Protein 1TET (pdb70)

Sequence (437 aa):
DVLMTQTPLSLPVSLGDQASISCKSSQSIVHSSGNTYFEWYLQKPGQSPKLLIYKVSNRFSGVPDRFSGSGSGTDFTLKISRVEAEDLGVYYCFQGSHIPFTFGSGTKLEIKRADAAPTVSIFPPSSEQLTSGGASVVCFLNNFYPKDINVKWKIDGSERQNGVLNSWTDQDSKDSTYSMSSTLTLTKDEYEWHNSYTCEATHKTSTSPIVKSFNRQIQLVQSGPELKTPGETVRISCKASGYTFTTYGMSWVKQTPGKGFKWMGWINTYSGVPTYADDFKGRFAFSLETSASTAYLQINNLKNEDTATYFCARRSWYFDVWGTGTTVTVSSAKTTPPSVYPLAPSMVTLGCLVKGYFPEPVTVTWNSGSLSSGVHTFPAVLQSDLYTLSSSVTVPSSPRPSETVTCNVAHPASSTKVDKKIVPRVPGSQHIDSQKK

Radius of gyration: 24.57 Å; Cα contacts (8 Å, |Δi|>4): 1137; chains: 3; bounding box: 72×56×52 Å

Structure (mmCIF, N/CA/C/O backbone):
data_1TET
#
_entry.id   1TET
#
_cell.length_a   104.150
_cell.length_b   110.610
_cell.length_c   40.680
_cell.angle_alpha   90.00
_cell.angle_beta   90.00
_cell.angle_gamma   90.00
#
_symmetry.space_group_name_H-M   'P 21 21 2'
#
loop_
_entity.id
_entity.type
_entity.pdbx_description
1 polymer 'IGG1 TE33 FAB (LIGHT CHAIN)'
2 polymer 'IGG1 TE33 FAB (HEAVY CHAIN)'
3 polymer 'CHOLERA TOXIN PEPTIDE 3 (CTP3)'
4 non-polymer 'CITRIC ACID'
5 water water
#
loop_
_atom_site.group_PDB
_atom_site.id
_atom_site.type_symbol
_atom_site.label_atom_id
_atom_site.label_alt_id
_atom_site.label_comp_id
_atom_site.label_asym_id
_atom_site.label_entity_id
_atom_site.label_seq_id
_atom_site.pdbx_PDB_ins_code
_atom_site.Cartn_x
_atom_site.Cartn_y
_atom_site.Cartn_z
_atom_site.occupancy
_atom_site.B_iso_or_equiv
_atom_site.auth_seq_id
_atom_site.auth_comp_id
_atom_site.auth_asym_id
_atom_site.auth_atom_id
_atom_site.pdbx_PDB_model_num
ATOM 1 N N . ASP A 1 1 ? 50.380 48.826 67.465 1.00 14.44 1 ASP L N 1
ATOM 2 C CA . ASP A 1 1 ? 49.281 48.439 68.320 1.00 15.66 1 ASP L CA 1
ATOM 3 C C . ASP A 1 1 ? 49.591 47.005 68.656 1.00 15.96 1 ASP L C 1
ATOM 4 O O . ASP A 1 1 ? 50.516 46.411 68.084 1.00 20.13 1 ASP L O 1
ATOM 9 N N . VAL A 1 2 ? 48.846 46.436 69.577 1.00 15.18 2 VAL L N 1
ATOM 10 C CA . VAL A 1 2 ? 49.050 45.060 69.985 1.00 12.92 2 VAL L CA 1
ATOM 11 C C . VAL A 1 2 ? 47.789 44.490 69.366 1.00 11.92 2 VAL L C 1
ATOM 12 O O . VAL A 1 2 ? 46.695 44.982 69.583 1.00 3.87 2 VAL L O 1
ATOM 16 N N . LEU A 1 3 ? 47.973 43.523 68.488 1.00 15.80 3 LEU L N 1
ATOM 17 C CA . LEU A 1 3 ? 46.894 42.843 67.807 1.00 16.98 3 LEU L CA 1
ATOM 18 C C . LEU A 1 3 ? 46.555 41.754 68.808 1.00 15.67 3 LEU L C 1
ATOM 19 O O . LEU A 1 3 ? 47.479 41.263 69.468 1.00 14.50 3 LEU L O 1
ATOM 24 N N . MET A 1 4 ? 45.281 41.417 68.936 1.00 12.47 4 MET L N 1
ATOM 25 C CA . MET A 1 4 ? 44.764 40.444 69.880 1.00 13.30 4 MET L CA 1
ATOM 26 C C . MET A 1 4 ? 43.938 39.540 68.969 1.00 14.19 4 MET L C 1
ATOM 27 O O . MET A 1 4 ? 42.923 39.962 68.387 1.00 14.17 4 MET L O 1
ATOM 32 N N . THR A 1 5 ? 44.349 38.308 68.783 1.00 12.89 5 THR L N 1
ATOM 33 C CA . THR A 1 5 ? 43.620 37.431 67.882 1.00 14.74 5 THR L CA 1
ATOM 34 C C . THR A 1 5 ? 42.955 36.407 68.779 1.00 11.41 5 THR L C 1
ATOM 35 O O . THR A 1 5 ? 43.582 35.790 69.653 1.00 10.59 5 THR L O 1
ATOM 39 N N . GLN A 1 6 ? 41.696 36.161 68.549 1.00 12.90 6 GLN L N 1
ATOM 40 C CA . GLN A 1 6 ? 40.944 35.309 69.455 1.00 15.42 6 GLN L CA 1
ATOM 41 C C . GLN A 1 6 ? 40.444 34.059 68.736 1.00 17.83 6 GLN L C 1
ATOM 42 O O . GLN A 1 6 ? 40.127 34.154 67.551 1.00 20.23 6 GLN L O 1
ATOM 48 N N . THR A 1 7 ? 40.459 32.875 69.332 1.00 18.89 7 THR L N 1
ATOM 49 C CA . THR A 1 7 ? 39.960 31.667 68.715 1.00 19.96 7 THR L CA 1
ATOM 50 C C . THR A 1 7 ? 39.110 30.973 69.791 1.00 20.23 7 THR L C 1
ATOM 51 O O . THR A 1 7 ? 39.379 31.193 70.987 1.00 22.13 7 THR L O 1
ATOM 55 N N . PRO A 1 8 ? 38.049 30.202 69.519 1.00 19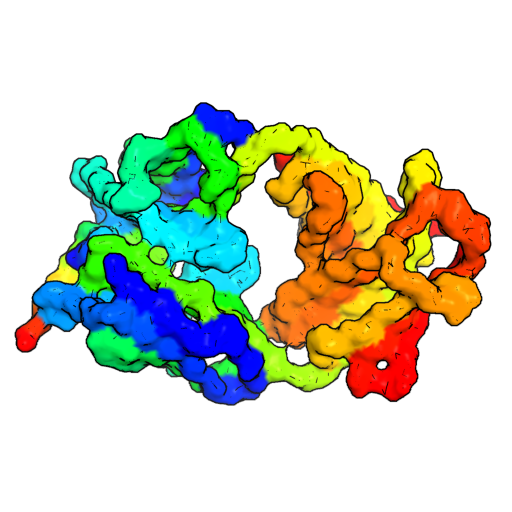.02 8 PRO L N 1
ATOM 56 C CA . PRO A 1 8 ? 37.242 30.192 68.293 1.00 19.55 8 PRO L CA 1
ATOM 57 C C . PRO A 1 8 ? 36.431 31.460 67.997 1.00 19.64 8 PRO L C 1
ATOM 58 O O . PRO A 1 8 ? 36.355 32.384 68.803 1.00 23.00 8 PRO L O 1
ATOM 62 N N . LEU A 1 9 ? 35.770 31.528 66.842 1.00 17.63 9 LEU L N 1
ATOM 63 C CA . LEU A 1 9 ? 34.898 32.638 66.542 1.00 12.41 9 LEU L CA 1
ATOM 64 C C . LEU A 1 9 ? 33.470 32.307 66.983 1.00 13.09 9 LEU L C 1
ATOM 65 O O . LEU A 1 9 ? 32.674 33.187 67.332 1.00 7.84 9 LEU L O 1
ATOM 70 N N . SER A 1 10 ? 33.155 31.002 67.032 1.00 13.59 10 SER L N 1
ATOM 71 C CA . SER A 1 10 ? 31.874 30.455 67.452 1.00 16.43 10 SER L CA 1
ATOM 72 C C . SER A 1 10 ? 32.256 29.252 68.315 1.00 18.68 10 SER L C 1
ATOM 73 O O . SER A 1 10 ? 33.230 28.587 67.936 1.00 21.53 10 SER L O 1
ATOM 76 N N . LEU A 1 11 ? 31.612 28.864 69.423 1.00 19.46 11 LEU L N 1
ATOM 77 C CA . LEU A 1 11 ? 32.031 27.687 70.192 1.00 19.48 11 LEU L CA 1
ATOM 78 C C . LEU A 1 11 ? 30.748 27.013 70.702 1.00 19.21 11 LEU L C 1
ATOM 79 O O . LEU A 1 11 ? 30.281 27.280 71.819 1.00 17.36 11 LEU L O 1
ATOM 84 N N . PRO A 1 12 ? 30.072 26.160 69.911 1.00 20.25 12 PRO L N 1
ATOM 85 C CA . PRO A 1 12 ? 28.944 25.376 70.403 1.00 16.96 12 PRO L CA 1
ATOM 86 C C . PRO A 1 12 ? 29.534 24.414 71.435 1.00 14.91 12 PRO L C 1
ATOM 87 O O . PRO A 1 12 ? 30.610 23.854 71.203 1.00 13.71 12 PRO L O 1
ATOM 91 N N . VAL A 1 13 ? 28.896 24.290 72.591 1.00 15.53 13 VAL L N 1
ATOM 92 C CA . VAL A 1 13 ? 29.332 23.421 73.666 1.00 15.36 13 VAL L CA 1
ATOM 93 C C . VAL A 1 13 ? 28.053 23.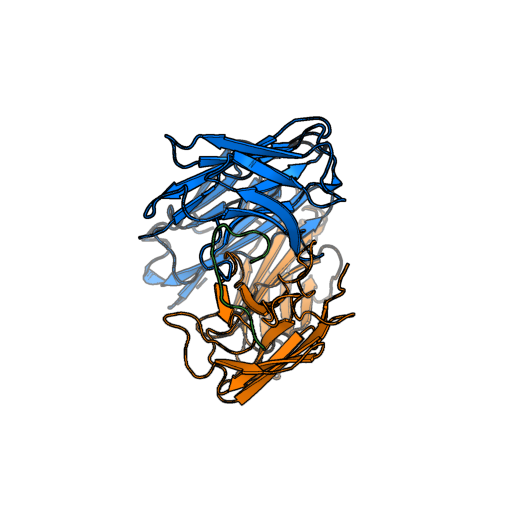012 74.384 1.00 15.33 13 VAL L C 1
ATOM 94 O O . VAL A 1 13 ? 27.060 23.748 74.484 1.00 14.78 13 VAL L O 1
ATOM 98 N N . SER A 1 14 ? 28.087 21.770 74.818 1.00 14.88 14 SER L N 1
ATOM 99 C CA . SER A 1 14 ? 27.046 21.178 75.602 1.00 16.95 14 SER L CA 1
ATOM 100 C C . SER A 1 14 ? 27.017 21.768 76.997 1.00 14.58 14 SER L C 1
ATOM 101 O O . SER A 1 14 ? 28.027 22.189 77.556 1.00 14.27 14 SER L O 1
ATOM 104 N N . LEU A 1 15 ? 25.819 21.785 77.562 1.00 15.64 15 LEU L N 1
ATOM 105 C CA . LEU A 1 15 ? 25.587 22.133 78.950 1.00 15.42 15 LEU L CA 1
ATOM 106 C C . LEU A 1 15 ? 26.375 21.118 79.766 1.00 18.47 15 LEU L C 1
ATOM 107 O O . LEU A 1 15 ? 26.534 19.952 79.348 1.00 23.00 15 LEU L O 1
ATOM 112 N N . GLY A 1 16 ? 26.922 21.502 80.901 1.00 18.49 16 GLY L N 1
ATOM 113 C CA . GLY A 1 16 ? 27.697 20.602 81.740 1.00 18.06 16 GLY L CA 1
ATOM 114 C C . GLY A 1 16 ? 29.134 20.502 81.277 1.00 18.35 16 GLY L C 1
ATOM 115 O O . GLY A 1 16 ? 30.031 20.423 82.113 1.00 22.36 16 GLY L O 1
ATOM 116 N N . ASP A 1 17 ? 29.426 20.545 79.988 1.00 19.09 17 ASP L N 1
ATOM 117 C CA . ASP A 1 17 ? 30.787 20.447 79.457 1.00 18.51 17 ASP L CA 1
ATOM 118 C C . ASP A 1 17 ? 31.739 21.623 79.776 1.00 17.36 17 ASP L C 1
ATOM 119 O O . ASP A 1 17 ? 31.305 22.659 80.307 1.00 10.31 17 ASP L O 1
ATOM 124 N N . GLN A 1 18 ? 33.070 21.447 79.530 1.00 16.23 18 GLN L N 1
ATOM 125 C CA . GLN A 1 18 ? 34.059 22.507 79.705 1.00 15.64 18 GLN L CA 1
ATOM 126 C C . GLN A 1 18 ? 34.255 23.234 78.368 1.00 14.90 18 GLN L C 1
ATOM 127 O O . GLN A 1 18 ? 33.906 22.692 77.319 1.00 11.98 18 GLN L O 1
ATOM 133 N N . ALA A 1 19 ? 34.806 24.447 78.371 1.00 14.39 19 ALA L N 1
ATOM 134 C CA . ALA A 1 19 ? 35.043 25.249 77.183 1.00 15.85 19 ALA L CA 1
ATOM 135 C C . ALA A 1 19 ? 36.282 26.131 77.368 1.00 15.41 19 ALA L C 1
ATOM 136 O O . ALA A 1 19 ? 36.416 26.751 78.430 1.00 17.39 19 ALA L O 1
ATOM 138 N N . SER A 1 20 ? 37.240 26.193 76.442 1.00 12.89 20 SER L N 1
ATOM 139 C CA . SER A 1 20 ? 38.330 27.136 76.568 1.00 12.36 20 SER L CA 1
ATOM 140 C C . SER A 1 20 ? 38.300 28.114 75.385 1.00 12.27 20 SER L C 1
ATOM 141 O O . SER A 1 20 ? 37.800 27.741 74.315 1.00 12.75 20 SER L O 1
ATOM 144 N N . ILE A 1 21 ? 38.762 29.356 75.550 1.00 6.68 21 ILE L N 1
ATOM 145 C CA . ILE A 1 21 ? 38.771 30.348 74.517 1.00 8.67 21 ILE L CA 1
ATOM 146 C C . ILE A 1 21 ? 40.146 30.968 74.688 1.00 11.32 21 ILE L C 1
ATOM 147 O O . ILE A 1 21 ? 40.532 31.324 75.814 1.00 13.91 21 ILE L O 1
ATOM 152 N N . SER A 1 22 ? 40.891 31.132 73.604 1.00 10.38 22 SER L N 1
ATOM 153 C CA . SER A 1 22 ? 42.254 31.565 73.694 1.00 8.41 22 SER L CA 1
ATOM 154 C C . SER A 1 22 ? 42.406 32.884 72.982 1.00 8.36 22 SER L C 1
ATOM 155 O O . SER A 1 22 ? 41.573 33.239 72.143 1.00 8.34 22 SER L O 1
ATOM 158 N N . CYS A 1 23 ? 43.420 33.660 73.326 1.00 6.92 23 CYS L N 1
ATOM 159 C CA . CYS A 1 23 ? 43.655 34.929 72.712 1.00 9.38 23 CYS L CA 1
ATOM 160 C C . CYS A 1 23 ? 45.184 35.032 72.668 1.00 8.26 23 CYS L C 1
ATOM 161 O O . CYS A 1 23 ? 45.902 34.599 73.581 1.00 8.07 23 CYS L O 1
ATOM 164 N N . LYS A 1 24 ? 45.712 35.499 71.539 1.00 10.48 24 LYS L N 1
ATOM 165 C CA . LYS A 1 24 ? 47.147 35.661 71.341 1.00 11.85 24 LYS L CA 1
ATOM 166 C C . LYS A 1 24 ? 47.419 37.133 71.060 1.00 12.87 24 LYS L C 1
ATOM 167 O O . LYS A 1 24 ? 46.711 37.780 70.254 1.00 14.86 24 LYS L O 1
ATOM 173 N N . SER A 1 25 ? 48.405 37.719 71.710 1.00 10.07 25 SER L N 1
ATOM 174 C CA . SER A 1 25 ? 48.672 39.086 71.446 1.00 11.35 25 SER L CA 1
ATOM 175 C C . SER A 1 25 ? 49.826 39.105 70.499 1.00 9.93 25 SER L C 1
ATOM 176 O O . SER A 1 25 ? 50.631 38.162 70.482 1.00 10.19 25 SER L O 1
ATOM 179 N N . SER A 1 26 ? 49.972 40.159 69.693 1.00 10.84 26 SER L N 1
ATOM 180 C CA . SER A 1 26 ? 51.065 40.166 68.752 1.00 9.90 26 SER L CA 1
ATOM 181 C C . SER A 1 26 ? 52.403 40.574 69.359 1.00 10.27 26 SER L C 1
ATOM 182 O O . SER A 1 26 ? 53.425 40.407 68.705 1.00 12.13 26 SER L O 1
ATOM 185 N N . GLN A 1 27 ? 52.460 41.099 70.578 1.00 9.89 27 GLN L N 1
ATOM 186 C CA . GLN A 1 27 ? 53.701 41.407 71.254 1.00 10.15 27 GLN L CA 1
ATOM 187 C C . GLN A 1 27 ? 53.369 41.254 72.732 1.00 9.47 27 GLN L C 1
ATOM 188 O O . GLN A 1 27 ? 52.192 41.156 73.102 1.00 10.15 27 GLN L O 1
ATOM 194 N N . SER A 1 28 ? 54.336 41.212 73.627 1.00 8.77 28 SER L N 1
ATOM 195 C CA . SER A 1 28 ? 54.019 40.933 75.004 1.00 9.93 28 SER L CA 1
ATOM 196 C C . SER A 1 28 ? 53.200 42.039 75.663 1.00 10.01 28 SER L C 1
ATOM 197 O O . SER A 1 28 ? 53.455 43.246 75.521 1.00 8.95 28 SER L O 1
ATOM 200 N N . ILE A 1 29 ? 52.208 41.606 76.442 1.00 10.58 29 ILE L N 1
ATOM 201 C CA . ILE A 1 29 ? 51.445 42.571 77.192 1.00 10.66 29 ILE L CA 1
ATOM 202 C C . ILE A 1 29 ? 51.803 42.579 78.675 1.00 10.67 29 ILE L C 1
ATOM 203 O O . ILE A 1 29 ? 50.990 42.809 79.570 1.00 15.97 29 ILE L O 1
ATOM 208 N N . VAL A 1 30 ? 53.078 42.432 78.975 1.00 9.00 30 VAL L N 1
ATOM 209 C CA . VAL A 1 30 ? 53.536 42.656 80.316 1.00 8.68 30 VAL L CA 1
ATOM 210 C C . VAL A 1 30 ? 53.819 44.152 80.359 1.00 12.56 30 VAL L C 1
ATOM 211 O O . VAL A 1 30 ? 54.489 44.755 79.508 1.00 13.33 30 VAL L O 1
ATOM 215 N N . HIS A 1 31 ? 53.170 44.819 81.311 1.00 12.27 31 HIS L N 1
ATOM 216 C CA . HIS A 1 31 ? 53.364 46.236 81.506 1.00 7.57 31 HIS L CA 1
ATOM 217 C C . HIS A 1 31 ? 54.799 46.402 81.984 1.00 7.38 31 HIS L C 1
ATOM 218 O O . HIS A 1 31 ? 55.366 45.475 82.573 1.00 5.73 31 HIS L O 1
ATOM 225 N N . SER A 1 32 A 55.419 47.574 81.808 1.00 6.78 31 SER L N 1
ATOM 226 C CA . SER A 1 32 A 56.781 47.809 82.266 1.00 5.57 31 SER L CA 1
ATOM 227 C C . SER A 1 32 A 56.917 47.551 83.763 1.00 4.67 31 SER L C 1
ATOM 228 O O . SER A 1 32 A 57.961 47.169 84.279 1.00 7.82 31 SER L O 1
ATOM 231 N N . SER A 1 33 B 55.867 47.742 84.527 1.00 4.73 31 SER L N 1
ATOM 232 C CA . SER A 1 33 B 55.886 47.396 85.947 1.00 7.78 31 SER L CA 1
ATOM 233 C C . SER A 1 33 B 55.972 45.898 86.271 1.00 8.43 31 SER L C 1
ATOM 234 O O . SER A 1 33 B 56.159 45.564 87.449 1.00 7.57 31 SER L O 1
ATOM 237 N N . GLY A 1 34 C 55.782 44.980 85.306 1.00 3.26 31 GLY L N 1
ATOM 238 C CA . GLY A 1 34 C 55.824 43.575 85.620 1.00 2.00 31 GLY L CA 1
ATOM 239 C C . GLY A 1 34 C 54.437 42.977 85.662 1.00 2.00 31 GLY L C 1
ATOM 240 O O . GLY A 1 34 C 54.297 41.765 85.484 1.00 2.00 31 GLY L O 1
ATOM 241 N N . ASN A 1 35 D 53.404 43.786 85.951 1.00 2.00 31 ASN L N 1
ATOM 242 C CA . ASN A 1 35 D 52.005 43.340 85.955 1.00 3.55 31 ASN L CA 1
ATOM 243 C C . ASN A 1 35 D 51.466 43.133 84.550 1.00 6.08 31 ASN L C 1
ATOM 244 O O . ASN A 1 35 D 52.047 43.693 83.617 1.00 10.02 31 ASN L O 1
ATOM 249 N N . THR A 1 36 E 50.400 42.361 84.324 1.00 7.96 31 THR L N 1
ATOM 250 C CA . THR A 1 36 E 49.847 42.138 83.000 1.00 6.83 31 THR L CA 1
ATOM 251 C C . THR A 1 36 E 48.410 42.503 83.163 1.00 6.01 31 THR L C 1
ATOM 252 O O . THR A 1 36 E 47.674 41.743 83.789 1.00 9.80 31 THR L O 1
ATOM 256 N N . TYR A 1 37 ? 47.998 43.680 82.685 1.00 5.74 32 TYR L N 1
ATOM 257 C CA . TYR A 1 37 ? 46.600 44.100 82.773 1.00 5.16 32 TYR L CA 1
ATOM 258 C C . TYR A 1 37 ? 45.818 43.405 81.655 1.00 4.18 32 TYR L C 1
ATOM 259 O O . TYR A 1 37 ? 45.593 43.968 80.599 1.00 5.32 32 TYR L O 1
ATOM 268 N N . PHE A 1 38 ? 45.498 42.126 81.813 1.00 3.70 33 PHE L N 1
ATOM 269 C CA . PHE A 1 38 ? 44.790 41.344 80.810 1.00 3.16 33 PHE L CA 1
ATOM 270 C C . PHE A 1 38 ? 43.456 40.930 81.375 1.00 2.00 33 PHE L C 1
ATOM 271 O O . PHE A 1 38 ? 43.470 40.359 82.471 1.00 2.00 33 PHE L O 1
ATOM 279 N N . GLU A 1 39 ? 42.358 41.142 80.623 1.00 3.68 34 GLU L N 1
ATOM 280 C CA . GLU A 1 39 ? 40.962 40.882 81.065 1.00 4.97 34 GLU L CA 1
ATOM 281 C C . GLU A 1 39 ? 39.980 40.170 80.114 1.00 6.24 34 GLU L C 1
ATOM 282 O O . GLU A 1 39 ? 40.042 40.271 78.879 1.00 7.62 34 GLU L O 1
ATOM 288 N N . TRP A 1 40 ? 39.010 39.453 80.671 1.00 5.52 35 TRP L N 1
ATOM 289 C CA . TRP A 1 40 ? 37.968 38.807 79.874 1.00 5.91 35 TRP L CA 1
ATOM 290 C C . TRP A 1 40 ? 36.596 39.438 80.210 1.00 6.69 35 TRP L C 1
ATOM 291 O O . TRP A 1 40 ? 36.268 39.649 81.400 1.00 4.37 35 TRP L O 1
ATOM 302 N N . TYR A 1 41 ? 35.848 39.872 79.178 1.00 8.33 36 TYR L N 1
ATOM 303 C CA . TYR A 1 41 ? 34.501 40.434 79.315 1.00 8.13 36 TYR L CA 1
ATOM 304 C C . TYR A 1 41 ? 33.538 39.499 78.575 1.00 9.24 36 TYR L C 1
ATOM 305 O O . TYR A 1 41 ? 33.910 38.836 77.583 1.00 10.83 36 TYR L O 1
ATOM 314 N N . LEU A 1 42 ? 32.332 39.376 79.110 1.00 5.46 37 LEU L N 1
ATOM 315 C CA . LEU A 1 42 ? 31.241 38.713 78.436 1.00 6.86 37 LEU L CA 1
ATOM 316 C C . LEU A 1 42 ? 30.207 39.798 78.088 1.00 10.39 37 LEU L C 1
ATOM 317 O O . LEU A 1 42 ? 29.953 40.737 78.869 1.00 9.90 37 LEU L O 1
ATOM 322 N N . GLN A 1 43 ? 29.609 39.793 76.904 1.00 12.20 38 GLN L N 1
ATOM 323 C CA . GLN A 1 43 ? 28.507 40.696 76.604 1.00 10.48 38 GLN L CA 1
ATOM 324 C C . GLN A 1 43 ? 27.405 39.792 76.065 1.00 10.26 38 GLN L C 1
ATOM 325 O O . GLN A 1 43 ? 27.631 38.907 75.234 1.00 6.54 38 GLN L O 1
ATOM 331 N N . LYS A 1 44 ? 26.250 39.928 76.690 1.00 13.60 39 LYS L N 1
ATOM 332 C CA . LYS A 1 44 ? 25.024 39.236 76.287 1.00 17.36 39 LYS L CA 1
ATOM 333 C C . LYS A 1 44 ? 24.340 40.062 75.212 1.00 19.74 39 LYS L C 1
ATOM 334 O O . LYS A 1 44 ? 24.505 41.295 75.232 1.00 21.32 39 LYS L O 1
ATOM 340 N N . PRO A 1 45 ? 23.542 39.528 74.282 1.00 21.42 40 PRO L N 1
ATOM 341 C CA . PRO A 1 45 ? 22.704 40.357 73.413 1.00 25.03 40 PRO L CA 1
ATOM 342 C C . PRO A 1 45 ? 21.857 41.400 74.206 1.00 25.15 40 PRO L C 1
ATOM 343 O O . PRO A 1 45 ? 21.193 41.110 75.220 1.00 23.53 40 PRO L O 1
ATOM 347 N N . GLY A 1 46 ? 21.954 42.653 73.779 1.00 25.92 41 GLY L N 1
ATOM 348 C CA . GLY A 1 46 ? 21.214 43.735 74.411 1.00 28.83 41 GLY L CA 1
ATOM 349 C C . GLY A 1 46 ? 21.768 44.090 75.793 1.00 30.10 41 GLY L C 1
ATOM 350 O O . GLY A 1 46 ? 20.984 44.473 76.672 1.00 30.46 41 GLY L O 1
ATOM 351 N N . GLN A 1 47 ? 23.091 43.986 76.033 1.00 27.24 42 GLN L N 1
ATOM 352 C CA . GLN A 1 47 ? 23.633 44.284 77.349 1.00 23.74 42 GLN L CA 1
ATOM 353 C C . GLN A 1 47 ? 25.013 44.883 77.280 1.00 21.42 42 GLN L C 1
ATOM 354 O O . GLN A 1 47 ? 25.734 44.599 76.321 1.00 22.58 42 GLN L O 1
ATOM 360 N N . SER A 1 48 ? 25.429 45.705 78.252 1.00 18.12 43 SER L N 1
ATOM 361 C CA . SER A 1 48 ? 26.812 46.149 78.370 1.00 14.58 43 SER L CA 1
ATOM 362 C C . SER A 1 48 ? 27.758 45.005 78.771 1.00 10.68 43 SER L C 1
ATOM 363 O O . SER A 1 48 ? 27.316 44.001 79.350 1.00 6.43 43 SER L O 1
ATOM 366 N N . PRO A 1 49 ? 29.053 45.079 78.408 1.00 9.44 44 PRO L N 1
ATOM 367 C CA . PRO A 1 49 ? 30.080 44.102 78.828 1.00 8.89 44 PRO L CA 1
ATOM 368 C C . PRO A 1 49 ? 30.174 43.799 80.329 1.00 9.25 44 PRO L C 1
ATOM 369 O O . PRO A 1 49 ? 29.942 44.684 81.145 1.00 6.35 44 PRO L O 1
ATOM 373 N N . LYS A 1 50 ? 30.475 42.543 80.695 1.00 10.54 45 LYS L N 1
ATOM 374 C CA . LYS A 1 50 ? 30.519 42.049 82.074 1.00 11.66 45 LYS L CA 1
ATOM 375 C C . LYS A 1 50 ? 31.946 41.679 82.405 1.00 10.71 45 LYS L C 1
ATOM 376 O O . LYS A 1 50 ? 32.590 40.915 81.663 1.00 13.96 45 LYS L O 1
ATOM 382 N N . LEU A 1 51 ? 32.496 42.171 83.494 1.00 8.06 46 LEU L N 1
ATOM 383 C CA . LEU A 1 51 ? 33.871 41.847 83.820 1.00 7.36 46 LEU L CA 1
ATOM 384 C C . LEU A 1 51 ? 34.011 40.437 84.358 1.00 7.45 46 LEU L C 1
ATOM 385 O O . LEU A 1 51 ? 33.509 40.180 85.457 1.00 8.83 46 LEU L O 1
ATOM 390 N N . LEU A 1 52 ? 34.715 39.543 83.676 1.00 7.33 47 LEU L N 1
ATOM 391 C CA . LEU A 1 52 ? 34.880 38.214 84.249 1.00 10.64 47 LEU L CA 1
ATOM 392 C C . LEU A 1 52 ? 36.170 38.066 85.040 1.00 8.63 47 LEU L C 1
ATOM 393 O O . LEU A 1 52 ? 36.122 37.747 86.228 1.00 6.05 47 LEU L O 1
ATOM 398 N N . ILE A 1 53 ? 37.305 38.272 84.354 1.00 10.01 48 ILE L N 1
ATOM 399 C CA . ILE A 1 53 ? 38.664 38.051 84.870 1.00 7.93 48 ILE L CA 1
ATOM 400 C C . ILE A 1 53 ? 39.500 39.321 84.592 1.00 5.42 48 ILE L C 1
ATOM 401 O O . ILE A 1 53 ? 39.353 39.925 83.532 1.00 3.22 48 ILE L O 1
ATOM 406 N N . TYR A 1 54 ? 40.370 39.723 85.509 1.00 4.71 49 TYR L N 1
ATOM 407 C CA . TYR A 1 54 ? 41.385 40.739 85.291 1.00 6.58 49 TYR L CA 1
ATOM 408 C C . TYR A 1 54 ? 42.736 40.141 85.648 1.00 10.28 49 TYR L C 1
ATOM 409 O O . TYR A 1 54 ? 42.800 39.135 86.394 1.00 11.80 49 TYR L O 1
ATOM 418 N N . LYS A 1 55 ? 43.808 40.833 85.222 1.00 10.25 50 LYS L N 1
ATOM 419 C CA . LYS A 1 55 ? 45.174 40.481 85.538 1.00 10.96 50 LYS L CA 1
ATOM 420 C C . LYS A 1 55 ? 45.471 39.007 85.371 1.00 10.24 50 LYS L C 1
ATOM 421 O O . LYS A 1 55 ? 45.998 38.318 86.242 1.00 10.21 50 LYS L O 1
ATOM 427 N N . VAL A 1 56 ? 44.990 38.541 84.215 1.00 12.21 51 VAL L N 1
ATOM 428 C CA . VAL A 1 56 ? 45.137 37.196 83.655 1.00 8.12 51 VAL L CA 1
ATOM 429 C C . VAL A 1 56 ? 44.322 36.144 84.379 1.00 11.74 51 VAL L C 1
ATOM 430 O O . VAL A 1 56 ? 43.566 35.418 83.708 1.00 10.96 51 VAL L O 1
ATOM 434 N N . SER A 1 57 ? 44.422 36.014 85.712 1.00 13.62 52 SER L N 1
ATOM 435 C CA . SER A 1 57 ? 43.700 34.947 86.342 1.00 14.29 52 SER L CA 1
ATOM 436 C C . SER A 1 57 ? 42.851 35.320 87.531 1.00 15.68 52 SER L C 1
ATOM 437 O O . SER A 1 57 ? 42.418 34.412 88.246 1.00 18.40 52 SER L O 1
ATOM 440 N N . ASN A 1 58 ? 42.487 36.581 87.780 1.00 15.00 53 ASN L N 1
ATOM 441 C CA . ASN A 1 58 ? 41.728 36.849 88.993 1.00 14.89 53 ASN L CA 1
ATOM 442 C C . ASN A 1 58 ? 40.265 37.016 88.745 1.00 14.88 53 ASN L C 1
ATOM 443 O O . ASN A 1 58 ? 39.905 37.969 88.042 1.00 20.89 53 ASN L O 1
ATOM 448 N N . ARG A 1 59 ? 39.416 36.163 89.316 1.00 11.44 54 ARG L N 1
ATOM 449 C CA . ARG A 1 59 ? 37.969 36.299 89.161 1.00 9.78 54 ARG L CA 1
ATOM 450 C C . ARG A 1 59 ? 37.524 37.578 89.850 1.00 6.12 54 ARG L C 1
ATOM 451 O O . ARG A 1 59 ? 38.016 37.919 90.919 1.00 4.13 54 ARG L O 1
ATOM 459 N N . PHE A 1 60 ? 36.680 38.344 89.196 1.00 6.89 55 PHE L N 1
ATOM 460 C CA . PHE A 1 60 ? 36.090 39.524 89.792 1.00 10.04 55 PHE L CA 1
ATOM 461 C C . PHE A 1 60 ? 35.070 39.108 90.866 1.00 12.14 55 PHE L C 1
ATOM 462 O O . PHE A 1 60 ? 34.898 37.911 91.120 1.00 14.43 55 PHE L O 1
ATOM 470 N N . SER A 1 61 ? 34.393 40.042 91.535 1.00 14.08 56 SER L N 1
ATOM 471 C CA . SER A 1 61 ? 33.467 39.788 92.622 1.00 16.90 56 SER L CA 1
ATOM 472 C C . SER A 1 61 ? 32.183 39.160 92.109 1.00 21.47 56 SER L C 1
ATOM 473 O O . SER A 1 61 ? 31.617 39.622 91.113 1.00 22.82 56 SER L O 1
ATOM 476 N N . GLY A 1 62 ? 31.720 38.110 92.788 1.00 21.13 57 GLY L N 1
ATOM 477 C CA . GLY A 1 62 ? 30.483 37.475 92.417 1.00 21.08 57 GLY L CA 1
ATOM 478 C C . GLY A 1 62 ? 30.591 36.835 91.049 1.00 23.33 57 GLY L C 1
ATOM 479 O O . GLY A 1 62 ? 29.655 36.911 90.244 1.00 27.05 57 GLY L O 1
ATOM 480 N N . VAL A 1 63 ? 31.747 36.274 90.704 1.00 22.17 58 VAL L N 1
ATOM 481 C CA . VAL A 1 63 ? 31.850 35.579 89.436 1.00 22.23 58 VAL L CA 1
ATOM 482 C C . VAL A 1 63 ? 31.971 34.126 89.867 1.00 22.78 58 VAL L C 1
ATOM 483 O O . VAL A 1 63 ? 32.561 33.838 90.915 1.00 22.60 58 VAL L O 1
ATOM 487 N N . PRO A 1 64 ? 31.333 33.173 89.187 1.00 21.31 59 PRO L N 1
ATOM 488 C CA . PRO A 1 64 ? 31.315 31.784 89.566 1.00 21.10 59 PRO L CA 1
ATOM 489 C C . PRO A 1 64 ? 32.667 31.142 89.373 1.00 19.90 59 PRO L C 1
ATOM 490 O O . PRO A 1 64 ? 33.206 31.236 88.276 1.00 21.30 59 PRO L O 1
ATOM 494 N N . ASP A 1 65 ? 33.157 30.378 90.344 1.00 19.65 60 ASP L N 1
ATOM 495 C CA . ASP A 1 65 ? 34.403 29.601 90.244 1.00 17.72 60 ASP L CA 1
ATOM 496 C C . ASP A 1 65 ? 34.557 28.665 89.043 1.00 16.93 60 ASP L C 1
ATOM 497 O O . ASP A 1 65 ? 35.601 28.044 88.831 1.00 18.36 60 ASP L O 1
ATOM 502 N N . ARG A 1 66 ? 33.508 28.457 88.246 1.00 17.71 61 ARG L N 1
ATOM 503 C CA . ARG A 1 66 ? 33.591 27.635 87.024 1.00 18.66 61 ARG L CA 1
ATOM 504 C C . ARG A 1 66 ? 34.441 28.326 85.945 1.00 19.24 61 ARG L C 1
ATOM 505 O O . ARG A 1 66 ? 35.008 27.654 85.057 1.00 20.48 61 ARG L O 1
ATOM 513 N N . PHE A 1 67 ? 34.498 29.673 86.059 1.00 15.97 62 PHE L N 1
ATOM 514 C CA . PHE A 1 67 ? 35.262 30.545 85.189 1.00 13.81 62 PHE L CA 1
ATOM 515 C C . PHE A 1 67 ? 36.672 30.624 85.708 1.00 12.17 62 PHE L C 1
ATOM 516 O O . PHE A 1 67 ? 36.815 30.891 86.900 1.00 12.10 62 PHE L O 1
ATOM 524 N N . SER A 1 68 ? 37.703 30.379 84.907 1.00 10.45 63 SER L N 1
ATOM 525 C CA . SER A 1 68 ? 39.059 30.602 85.366 1.00 10.73 63 SER L CA 1
ATOM 526 C C . SER A 1 68 ? 39.970 31.045 84.214 1.00 13.19 63 SER L C 1
ATOM 527 O O . SER A 1 68 ? 39.699 30.673 83.050 1.00 15.90 63 SER L O 1
ATOM 530 N N . GLY A 1 69 ? 41.043 31.814 84.454 1.00 12.79 64 GLY L N 1
ATOM 531 C CA . GLY A 1 69 ? 41.858 32.261 83.338 1.00 16.23 64 GLY L CA 1
ATOM 532 C C . GLY A 1 69 ? 43.314 31.877 83.506 1.00 18.13 64 GLY L C 1
ATOM 533 O O . GLY A 1 69 ? 43.728 31.692 84.661 1.00 19.43 64 GLY L O 1
ATOM 534 N N . SER A 1 70 ? 44.095 31.782 82.409 1.00 18.33 65 SER L N 1
ATOM 535 C CA . SER A 1 70 ? 45.531 31.395 82.417 1.00 19.22 65 SER L CA 1
ATOM 536 C C . SER A 1 70 ? 46.341 31.987 81.231 1.00 17.74 65 SER L C 1
ATOM 537 O O . SER A 1 70 ? 45.808 32.568 80.280 1.00 14.85 65 SER L O 1
ATOM 540 N N . GLY A 1 71 ? 47.663 31.888 81.283 1.00 18.93 66 GLY L N 1
ATOM 541 C CA . GLY A 1 71 ? 48.491 32.320 80.179 1.00 16.99 66 GLY L CA 1
ATOM 542 C C . GLY A 1 71 ? 49.568 33.300 80.619 1.00 14.93 66 GLY L C 1
ATOM 543 O O . GLY A 1 71 ? 49.512 33.875 81.720 1.00 12.81 66 GLY L O 1
ATOM 544 N N . SER A 1 72 ? 50.527 33.486 79.714 1.00 10.94 67 SER L N 1
ATOM 545 C CA . SER A 1 72 ? 51.691 34.278 80.009 1.00 10.93 67 SER L CA 1
ATOM 546 C C . SER A 1 72 ? 52.055 35.082 78.757 1.00 11.03 67 SER L C 1
ATOM 547 O O . SER A 1 72 ? 51.732 34.671 77.634 1.00 11.25 67 SER L O 1
ATOM 550 N N . GLY A 1 73 ? 52.624 36.270 78.974 1.00 7.07 68 GLY L N 1
ATOM 551 C CA . GLY A 1 73 ? 53.198 37.106 77.934 1.00 8.34 68 GLY L CA 1
ATOM 552 C C . GLY A 1 73 ? 52.337 37.370 76.711 1.00 7.99 68 GLY L C 1
ATOM 553 O O . GLY A 1 73 ? 51.917 38.504 76.548 1.00 12.64 68 GLY L O 1
ATOM 554 N N . THR A 1 74 ? 52.114 36.420 75.808 1.00 7.83 69 THR L N 1
ATOM 555 C CA . THR A 1 74 ? 51.388 36.625 74.569 1.00 4.40 69 THR L CA 1
ATOM 556 C C . THR A 1 74 ? 50.260 35.650 74.400 1.00 3.93 69 THR L C 1
ATOM 557 O O . THR A 1 74 ? 49.421 35.869 73.546 1.00 6.51 69 THR L O 1
ATOM 561 N N . ASP A 1 75 ? 50.157 34.569 75.175 1.00 7.62 70 ASP L N 1
ATOM 562 C CA . ASP A 1 75 ? 49.127 33.562 75.043 1.00 9.86 70 ASP L CA 1
ATOM 563 C C . ASP A 1 75 ? 48.360 33.399 76.313 1.00 12.59 70 ASP L C 1
ATOM 564 O O . ASP A 1 75 ? 49.007 33.144 77.341 1.00 15.25 70 ASP L O 1
ATOM 569 N N . PHE A 1 76 ? 47.018 33.493 76.196 1.00 10.95 71 PHE L N 1
ATOM 570 C CA . PHE A 1 76 ? 46.080 33.432 77.308 1.00 9.28 71 PHE L CA 1
ATOM 571 C C . PHE A 1 76 ? 44.888 32.600 76.910 1.00 9.39 71 PHE L C 1
ATOM 572 O O . PHE A 1 76 ? 44.580 32.538 75.712 1.00 9.52 71 PHE L O 1
ATOM 580 N N . THR A 1 77 ? 44.158 32.082 77.901 1.00 10.07 72 THR L N 1
ATOM 581 C CA . THR A 1 77 ? 43.014 31.181 77.735 1.00 8.87 72 THR L CA 1
ATOM 582 C C . THR A 1 77 ? 42.044 31.453 78.872 1.00 8.08 72 THR L C 1
ATOM 583 O O . THR A 1 77 ? 42.482 31.727 79.986 1.00 8.57 72 THR L O 1
ATOM 587 N N . LEU A 1 78 ? 40.740 31.452 78.612 1.00 8.32 73 LEU L N 1
ATOM 588 C CA . LEU A 1 78 ? 39.670 31.520 79.621 1.00 10.62 73 LEU L CA 1
ATOM 589 C C . LEU A 1 78 ? 39.064 30.122 79.516 1.00 11.16 73 LEU L C 1
ATOM 590 O O . LEU A 1 78 ? 38.941 29.603 78.404 1.00 10.64 73 LEU L O 1
ATOM 595 N N . LYS A 1 79 ? 38.754 29.480 80.638 1.00 12.19 74 LYS L N 1
ATOM 596 C CA . LYS A 1 79 ? 38.090 28.191 80.671 1.00 12.15 74 LYS L CA 1
ATOM 597 C C . LYS A 1 79 ? 36.786 28.370 81.435 1.00 11.12 74 LYS L C 1
ATOM 598 O O . LYS A 1 79 ? 36.734 29.021 82.493 1.00 8.54 74 LYS L O 1
ATOM 604 N N . ILE A 1 80 ? 35.705 27.880 80.847 1.00 12.81 75 ILE L N 1
ATOM 605 C CA . ILE A 1 80 ? 34.464 27.754 81.584 1.00 17.02 75 ILE L CA 1
ATOM 606 C C . ILE A 1 80 ? 34.338 26.238 81.771 1.00 20.30 75 ILE L C 1
ATOM 607 O O . ILE A 1 80 ? 34.275 25.488 80.781 1.00 20.55 75 ILE L O 1
ATOM 612 N N . SER A 1 81 ? 34.480 25.704 82.981 1.00 19.81 76 SER L N 1
ATOM 613 C CA . SER A 1 81 ? 34.231 24.283 83.227 1.00 22.38 76 SER L CA 1
ATOM 614 C C . SER A 1 81 ? 32.721 24.207 83.428 1.00 24.38 76 SER L C 1
ATOM 615 O O . SER A 1 81 ? 32.241 25.185 84.017 1.00 27.61 76 SER L O 1
ATOM 618 N N . ARG A 1 82 ? 31.948 23.176 83.058 1.00 23.76 77 ARG L N 1
ATOM 619 C CA . ARG A 1 82 ? 30.499 23.182 83.258 1.00 23.27 77 ARG L CA 1
ATOM 620 C C . ARG A 1 82 ? 29.808 24.445 82.747 1.00 21.21 77 ARG L C 1
ATOM 621 O O . ARG A 1 82 ? 29.661 25.474 83.416 1.00 22.00 77 ARG L O 1
ATOM 629 N N . VAL A 1 83 ? 29.440 24.372 81.477 1.00 19.06 78 VAL L N 1
ATOM 630 C CA . VAL A 1 83 ? 28.725 25.440 80.825 1.00 14.52 78 VAL L CA 1
ATOM 631 C C . VAL A 1 83 ? 27.282 25.338 81.247 1.00 15.07 78 VAL L C 1
ATOM 632 O O . VAL A 1 83 ? 26.703 24.267 81.225 1.00 15.75 78 VAL L O 1
ATOM 636 N N . GLU A 1 84 ? 26.720 26.445 81.679 1.00 15.61 79 GLU L N 1
ATOM 637 C CA . GLU A 1 84 ? 25.333 26.595 82.052 1.00 17.11 79 GLU L CA 1
ATOM 638 C C . GLU A 1 84 ? 24.624 27.361 80.919 1.00 18.77 79 GLU L C 1
ATOM 639 O O . GLU A 1 84 ? 25.281 28.033 80.106 1.00 17.85 79 GLU L O 1
ATOM 645 N N . ALA A 1 85 ? 23.284 27.337 80.801 1.00 17.15 80 ALA L N 1
ATOM 646 C CA . ALA A 1 85 ? 22.601 28.048 79.712 1.00 18.39 80 ALA L CA 1
ATOM 647 C C . ALA A 1 85 ? 22.827 29.556 79.755 1.00 18.46 80 ALA L C 1
ATOM 648 O O . ALA A 1 85 ? 23.001 30.238 78.761 1.00 19.26 80 ALA L O 1
ATOM 650 N N . GLU A 1 86 ? 22.945 30.078 80.956 1.00 18.00 81 GLU L N 1
ATOM 651 C CA . GLU A 1 86 ? 23.209 31.471 81.198 1.00 16.82 81 GLU L CA 1
ATOM 652 C C . GLU A 1 86 ? 24.545 31.946 80.696 1.00 16.38 81 GLU L C 1
ATOM 653 O O . GLU A 1 86 ? 24.764 33.137 80.644 1.00 19.40 81 GLU L O 1
ATOM 659 N N . ASP A 1 87 ? 25.503 31.145 80.273 1.00 16.65 82 ASP L N 1
ATOM 660 C CA . ASP A 1 87 ? 26.763 31.701 79.850 1.00 14.26 82 ASP L CA 1
ATOM 661 C C . ASP A 1 87 ? 26.699 32.119 78.402 1.00 13.95 82 ASP L C 1
ATOM 662 O O . ASP A 1 87 ? 27.717 32.480 77.796 1.00 16.58 82 ASP L O 1
ATOM 667 N N . LEU A 1 88 ? 25.505 32.079 77.823 1.00 13.02 83 LEU L N 1
ATOM 668 C CA . LEU A 1 88 ? 25.278 32.568 76.480 1.00 14.22 83 LEU L CA 1
ATOM 669 C C . LEU A 1 88 ? 25.736 34.046 76.396 1.00 12.75 83 LEU L C 1
ATOM 670 O O . LEU A 1 88 ? 25.504 34.866 77.302 1.00 9.73 83 LEU L O 1
ATOM 675 N N . GLY A 1 89 ? 26.406 34.364 75.306 1.00 9.04 84 GLY L N 1
ATOM 676 C CA . GLY A 1 89 ? 26.934 35.693 75.090 1.00 10.25 84 GLY L CA 1
ATOM 677 C C . GLY A 1 89 ? 28.163 35.572 74.207 1.00 10.13 84 GLY L C 1
ATOM 678 O O . GLY A 1 89 ? 28.393 34.509 73.620 1.00 10.58 84 GLY L O 1
ATOM 679 N N . VAL A 1 90 ? 28.951 36.646 74.101 1.00 8.77 85 VAL L N 1
ATOM 680 C CA . VAL A 1 90 ? 30.155 36.717 73.289 1.00 4.78 85 VAL L CA 1
ATOM 681 C C . VAL A 1 90 ? 31.225 37.127 74.307 1.00 7.00 85 VAL L C 1
ATOM 682 O O . VAL A 1 90 ? 30.977 38.033 75.115 1.00 8.32 85 VAL L O 1
ATOM 686 N N . TYR A 1 91 ? 32.401 36.464 74.301 1.00 7.05 86 TYR L N 1
ATOM 687 C CA . TYR A 1 91 ? 33.530 36.673 75.207 1.00 5.90 86 TYR L CA 1
ATOM 688 C C . TYR A 1 91 ? 34.586 37.436 74.466 1.00 7.13 86 TYR L C 1
ATOM 689 O O . TYR A 1 91 ? 34.795 37.071 73.303 1.00 8.29 86 TYR L O 1
ATOM 698 N N . TYR A 1 92 ? 35.251 38.414 75.091 1.00 3.20 87 TYR L N 1
ATOM 699 C CA . TYR A 1 92 ? 36.182 39.287 74.422 1.00 2.00 87 TYR L CA 1
ATOM 700 C C . TYR A 1 92 ? 37.329 39.452 75.375 1.00 3.63 87 TYR L C 1
ATOM 701 O O . TYR A 1 92 ? 37.099 39.636 76.578 1.00 6.17 87 TYR L O 1
ATOM 710 N N . CYS A 1 93 ? 38.560 39.407 74.887 1.00 3.48 88 CYS L N 1
ATOM 711 C CA . CYS A 1 93 ? 39.699 39.662 75.720 1.00 4.71 88 CYS L CA 1
ATOM 712 C C . CYS A 1 93 ? 40.099 41.059 75.422 1.00 7.68 88 CYS L C 1
ATOM 713 O O . CYS A 1 93 ? 39.806 41.605 74.349 1.00 9.17 88 CYS L O 1
ATOM 716 N N . PHE A 1 94 ? 40.807 41.628 76.395 1.00 12.44 89 PHE L N 1
ATOM 717 C CA . PHE A 1 94 ? 41.236 43.021 76.392 1.00 8.02 89 PHE L CA 1
ATOM 718 C C . PHE A 1 94 ? 42.622 43.020 77.008 1.00 6.41 89 PHE L C 1
ATOM 719 O O . PHE A 1 94 ? 42.831 42.275 77.959 1.00 2.87 89 PHE L O 1
ATOM 727 N N . GLN A 1 95 ? 43.538 43.838 76.507 1.00 5.54 90 GLN L N 1
ATOM 728 C CA . GLN A 1 95 ? 44.834 44.038 77.115 1.00 7.13 90 GLN L CA 1
ATOM 729 C C . GLN A 1 95 ? 44.838 45.538 77.502 1.00 7.86 90 GLN L C 1
ATOM 730 O O . GLN A 1 95 ? 44.412 46.390 76.725 1.00 5.77 90 GLN L O 1
ATOM 736 N N . GLY A 1 96 ? 45.286 45.953 78.674 1.00 5.99 91 GLY L N 1
ATOM 737 C CA . GLY A 1 96 ? 45.274 47.346 79.037 1.00 8.39 91 GLY L CA 1
ATOM 738 C C . GLY A 1 96 ? 46.645 47.730 79.524 1.00 9.66 91 GLY L C 1
ATOM 739 O O . GLY A 1 96 ? 46.801 48.597 80.380 1.00 11.26 91 GLY L O 1
ATOM 740 N N . SER A 1 97 ? 47.661 47.098 78.955 1.00 11.29 92 SER L N 1
ATOM 741 C CA . SER A 1 97 ? 49.026 47.340 79.351 1.00 9.73 92 SER L CA 1
ATOM 742 C C . SER A 1 97 ? 49.669 48.324 78.399 1.00 8.40 92 SER L C 1
ATOM 743 O O . SER A 1 97 ? 50.517 49.085 78.880 1.00 6.91 92 SER L O 1
ATOM 746 N N . HIS A 1 98 ? 49.370 48.316 77.080 1.00 6.60 93 HIS L N 1
ATOM 747 C CA . HIS A 1 98 ? 50.074 49.230 76.152 1.00 5.92 93 HIS L CA 1
ATOM 748 C C . HIS A 1 98 ? 49.131 50.105 75.343 1.00 3.73 93 HIS L C 1
ATOM 749 O O . HIS A 1 98 ? 48.193 49.613 74.706 1.00 4.29 93 HIS L O 1
ATOM 756 N N . ILE A 1 99 ? 49.341 51.413 75.403 1.00 2.15 94 ILE L N 1
ATOM 757 C CA . ILE A 1 99 ? 48.439 52.356 74.779 1.00 5.82 94 ILE L CA 1
ATOM 758 C C . ILE A 1 99 ? 48.734 52.480 73.291 1.00 6.39 94 ILE L C 1
ATOM 759 O O . ILE A 1 99 ? 49.875 52.799 72.924 1.00 6.99 94 ILE L O 1
ATOM 764 N N . PRO A 1 100 ? 47.713 52.253 72.426 1.00 7.02 95 PRO L N 1
ATOM 765 C CA . PRO A 1 100 ? 46.297 51.988 72.784 1.00 8.54 95 PRO L CA 1
ATOM 766 C C . PRO A 1 100 ? 45.764 50.626 73.209 1.00 6.58 95 PRO L C 1
ATOM 767 O O . PRO A 1 100 ? 46.085 49.632 72.568 1.00 9.69 95 PRO L O 1
ATOM 771 N N . PHE A 1 101 ? 44.858 50.605 74.198 1.00 6.46 96 PHE L N 1
ATOM 772 C CA . PHE A 1 101 ? 44.214 49.385 74.685 1.00 6.40 96 PHE L CA 1
ATOM 773 C C . PHE A 1 101 ? 43.413 48.717 73.578 1.00 8.03 96 PHE L C 1
ATOM 774 O O . PHE A 1 101 ? 42.591 49.418 72.975 1.00 7.43 96 PHE L O 1
ATOM 782 N N . THR A 1 102 ? 43.595 47.409 73.313 1.00 7.68 97 THR L N 1
ATOM 783 C CA . THR A 1 102 ? 42.923 46.674 72.247 1.00 7.36 97 THR L CA 1
ATOM 784 C C . THR A 1 102 ? 42.177 45.434 72.779 1.00 7.54 97 THR L C 1
ATOM 785 O O . THR A 1 102 ? 42.525 44.904 73.843 1.00 3.42 97 THR L O 1
ATOM 789 N N . PHE A 1 103 ? 41.086 45.054 72.073 1.00 7.13 98 PHE L N 1
ATOM 790 C CA . PHE A 1 103 ? 40.176 43.943 72.378 1.00 7.63 98 PHE L CA 1
ATOM 791 C C . PHE A 1 103 ? 40.234 42.846 71.295 1.00 7.76 98 PHE L C 1
ATOM 792 O O . PHE A 1 103 ? 40.632 43.092 70.136 1.00 7.01 98 PHE L O 1
ATOM 800 N N . GLY A 1 104 ? 39.797 41.642 71.633 1.00 6.43 99 GLY L N 1
ATOM 801 C CA . GLY A 1 104 ? 39.809 40.560 70.682 1.00 9.48 99 GLY L CA 1
ATOM 802 C C . GLY A 1 104 ? 38.557 40.638 69.851 1.00 11.10 99 GLY L C 1
ATOM 803 O O . GLY A 1 104 ? 37.579 41.237 70.320 1.00 14.57 99 GLY L O 1
ATOM 804 N N . SER A 1 105 ? 38.481 40.058 68.643 1.00 12.13 100 SER L N 1
ATOM 805 C CA . SER A 1 105 ? 37.245 40.166 67.866 1.00 10.18 100 SER L CA 1
ATOM 806 C C . SER A 1 105 ? 36.097 39.443 68.573 1.00 7.69 100 SER L C 1
ATOM 807 O O . SER A 1 105 ? 34.947 39.697 68.227 1.00 11.61 100 SER L O 1
ATOM 810 N N . GLY A 1 106 ? 36.301 38.562 69.557 1.00 6.64 101 GLY L N 1
ATOM 811 C CA . GLY A 1 106 ? 35.181 37.988 70.301 1.00 5.87 101 GLY L CA 1
ATOM 812 C C . GLY A 1 106 ? 34.958 36.533 69.995 1.00 4.12 101 GLY L C 1
ATOM 813 O O . GLY A 1 106 ? 35.397 36.069 68.950 1.00 12.42 101 GLY L O 1
ATOM 814 N N . THR A 1 107 ? 34.356 35.777 70.879 1.00 7.01 102 THR L N 1
ATOM 815 C CA . THR A 1 107 ? 34.030 34.374 70.639 1.00 10.18 102 THR L CA 1
ATOM 816 C C . THR A 1 107 ? 32.586 34.176 71.089 1.00 11.40 102 THR L C 1
ATOM 817 O O . THR A 1 107 ? 32.227 34.503 72.219 1.00 10.68 102 THR L O 1
ATOM 821 N N . LYS A 1 108 ? 31.753 33.680 70.190 1.00 14.48 103 LYS L N 1
ATOM 822 C CA . LYS A 1 108 ? 30.342 33.431 70.442 1.00 17.99 103 LYS L CA 1
ATOM 823 C C . LYS A 1 108 ? 30.075 32.050 71.022 1.00 18.09 103 LYS L C 1
ATOM 824 O O . LYS A 1 108 ? 30.337 31.047 70.349 1.00 20.72 103 LYS L O 1
ATOM 830 N N . LEU A 1 109 ? 29.516 31.937 72.212 1.00 18.53 104 LEU L N 1
ATOM 831 C CA . LEU A 1 109 ? 29.280 30.667 72.883 1.00 18.86 104 LEU L CA 1
ATOM 832 C C . LEU A 1 109 ? 27.892 30.218 72.422 1.00 21.95 104 LEU L C 1
ATOM 833 O O . LEU A 1 109 ? 26.908 30.969 72.524 1.00 23.59 104 LEU L O 1
ATOM 838 N N . GLU A 1 110 ? 27.732 29.001 71.909 1.00 24.28 105 GLU L N 1
ATOM 839 C CA . GLU A 1 110 ? 26.417 28.546 71.436 1.00 25.26 105 GLU L CA 1
ATOM 840 C C . GLU A 1 110 ? 26.110 27.315 72.264 1.00 24.83 105 GLU L C 1
ATOM 841 O O . GLU A 1 110 ? 27.010 26.464 72.402 1.00 23.42 105 GLU L O 1
ATOM 847 N N . ILE A 1 111 ? 24.925 27.137 72.848 1.00 21.02 106 ILE L N 1
ATOM 848 C CA . ILE A 1 111 ? 24.741 25.911 73.609 1.00 20.29 106 ILE L CA 1
ATOM 849 C C . ILE A 1 111 ? 24.018 24.785 72.887 1.00 18.17 106 ILE L C 1
ATOM 850 O O . ILE A 1 111 ? 22.896 24.940 72.384 1.00 17.13 106 ILE L O 1
ATOM 855 N N . LYS A 1 112 ? 24.744 23.662 72.789 1.00 17.43 107 LYS L N 1
ATOM 856 C CA . LYS A 1 112 ? 24.202 22.454 72.229 1.00 16.27 107 LYS L CA 1
ATOM 857 C C . LYS A 1 112 ? 23.185 22.003 73.278 1.00 19.45 107 LYS L C 1
ATOM 858 O O . LYS A 1 112 ? 23.449 21.987 74.486 1.00 24.41 107 LYS L O 1
ATOM 864 N N . ARG A 1 113 ? 22.004 21.615 72.838 1.00 17.53 108 ARG L N 1
ATOM 865 C CA . ARG A 1 113 ? 20.865 21.340 73.686 1.00 14.62 108 ARG L CA 1
ATOM 866 C C . ARG A 1 113 ? 20.193 20.112 73.099 1.00 14.49 108 ARG L C 1
ATOM 867 O O . ARG A 1 113 ? 20.519 19.655 71.991 1.00 12.19 108 ARG L O 1
ATOM 875 N N . ALA A 1 114 ? 19.237 19.594 73.882 1.00 15.46 109 ALA L N 1
ATOM 876 C CA . ALA A 1 114 ? 18.309 18.567 73.405 1.00 17.02 109 ALA L CA 1
ATOM 877 C C . ALA A 1 114 ? 17.437 19.267 72.349 1.00 17.32 109 ALA L C 1
ATOM 878 O O . ALA A 1 114 ? 17.319 20.507 72.320 1.00 15.24 109 ALA L O 1
ATOM 880 N N . ASP A 1 115 ? 16.818 18.422 71.527 1.00 15.02 110 ASP L N 1
ATOM 881 C CA . ASP A 1 115 ? 16.086 18.863 70.372 1.00 15.17 110 ASP L CA 1
ATOM 882 C C . ASP A 1 115 ? 14.669 19.294 70.749 1.00 17.62 110 ASP L C 1
ATOM 883 O O . ASP A 1 115 ? 14.061 18.882 71.763 1.00 18.28 110 ASP L O 1
ATOM 888 N N . ALA A 1 116 ? 14.131 20.162 69.887 1.00 16.17 111 ALA L N 1
ATOM 889 C CA . ALA A 1 116 ? 12.814 20.702 70.078 1.00 11.97 111 ALA L CA 1
ATOM 890 C C . ALA A 1 116 ? 12.310 21.090 68.718 1.00 11.34 111 ALA L C 1
ATOM 891 O O . ALA A 1 116 ? 12.963 21.698 67.853 1.00 11.16 111 ALA L O 1
ATOM 893 N N . ALA A 1 117 ? 11.128 20.554 68.552 1.00 10.85 112 ALA L N 1
ATOM 894 C CA . ALA A 1 117 ? 10.318 20.785 67.382 1.00 10.38 112 ALA L CA 1
ATOM 895 C C . ALA A 1 117 ? 9.741 22.187 67.511 1.00 10.29 112 ALA L C 1
ATOM 896 O O . ALA A 1 117 ? 9.292 22.580 68.598 1.00 14.44 112 ALA L O 1
ATOM 898 N N . PRO A 1 118 ? 9.751 23.007 66.486 1.00 8.06 113 PRO L N 1
ATOM 899 C CA . PRO A 1 118 ? 9.107 24.298 66.549 1.00 6.40 113 PRO L CA 1
ATOM 900 C C . PRO A 1 118 ? 7.598 24.353 66.644 1.00 9.81 113 PRO L C 1
ATOM 901 O O . PRO A 1 118 ? 6.891 23.455 66.151 1.00 13.23 113 PRO L O 1
ATOM 905 N N . THR A 1 119 ? 7.057 25.410 67.283 1.00 10.26 114 THR L N 1
ATOM 906 C CA . THR A 1 119 ? 5.624 25.654 67.268 1.00 10.97 114 THR L CA 1
ATOM 907 C C . THR A 1 119 ? 5.432 26.567 66.095 1.00 9.56 114 THR L C 1
ATOM 908 O O . THR A 1 119 ? 6.038 27.631 66.087 1.00 10.23 114 THR L O 1
ATOM 912 N N . VAL A 1 120 ? 4.623 26.205 65.106 1.00 9.81 115 VAL L N 1
ATOM 913 C CA . VAL A 1 120 ? 4.485 27.042 63.917 1.00 9.76 115 VAL L CA 1
ATOM 914 C C . VAL A 1 120 ? 3.094 27.664 63.739 1.00 7.56 115 VAL L C 1
ATOM 915 O O . VAL A 1 120 ? 2.108 26.938 63.832 1.00 8.43 115 VAL L O 1
ATOM 919 N N . SER A 1 121 ? 2.987 28.969 63.456 1.00 7.89 116 SER L N 1
ATOM 920 C CA . SER A 1 121 ? 1.742 29.656 63.130 1.00 7.25 116 SER L CA 1
ATOM 921 C C . SER A 1 121 ? 1.823 30.533 61.884 1.00 6.42 116 SER L C 1
ATOM 922 O O . SER A 1 121 ? 2.784 31.275 61.782 1.00 8.67 116 SER L O 1
ATOM 925 N N . ILE A 1 122 ? 0.893 30.579 60.943 1.00 7.98 117 ILE L N 1
ATOM 926 C CA . ILE A 1 122 ? 0.993 31.452 59.773 1.00 9.60 117 ILE L CA 1
ATOM 927 C C . ILE A 1 122 ? -0.171 32.437 59.873 1.00 8.29 117 ILE L C 1
ATOM 928 O O . ILE A 1 122 ? -1.210 32.095 60.409 1.00 8.91 117 ILE L O 1
ATOM 933 N N . PHE A 1 123 ? -0.007 33.669 59.437 1.00 8.19 118 PHE L N 1
ATOM 934 C CA . PHE A 1 123 ? -1.011 34.716 59.496 1.00 9.50 118 PHE L CA 1
ATOM 935 C C . PHE A 1 123 ? -1.323 35.246 58.081 1.00 8.58 118 PHE L C 1
ATOM 936 O O . PHE A 1 123 ? -0.405 35.664 57.367 1.00 6.19 118 PHE L O 1
ATOM 944 N N . PRO A 1 124 ? -2.560 35.214 57.592 1.00 6.73 119 PRO L N 1
ATOM 945 C CA . PRO A 1 124 ? -3.036 36.059 56.487 1.00 7.99 119 PRO L CA 1
ATOM 946 C C . PRO A 1 124 ? -2.510 37.513 56.490 1.00 10.38 119 PRO L C 1
ATOM 947 O O . PRO A 1 124 ? -2.236 38.024 57.571 1.00 12.04 119 PRO L O 1
ATOM 951 N N . PRO A 1 125 ? -2.317 38.263 55.396 1.00 11.03 120 PRO L N 1
ATOM 952 C CA . PRO A 1 125 ? -2.226 39.728 55.429 1.00 11.84 120 PRO L CA 1
ATOM 953 C C . PRO A 1 125 ? -3.408 40.372 56.186 1.00 9.68 120 PRO L C 1
ATOM 954 O O . PRO A 1 125 ? -4.486 39.795 56.376 1.00 6.29 120 PRO L O 1
ATOM 958 N N . SER A 1 126 ? -3.176 41.565 56.682 1.00 10.47 121 SER L N 1
ATOM 959 C CA . SER A 1 126 ? -4.194 42.313 57.383 1.00 14.55 121 SER L CA 1
ATOM 960 C C . SER A 1 126 ? -5.028 43.160 56.417 1.00 16.36 121 SER L C 1
ATOM 961 O O . SER A 1 126 ? -4.503 43.601 55.388 1.00 17.21 121 SER L O 1
ATOM 964 N N . SER A 1 127 ? -6.298 43.476 56.673 1.00 16.41 122 SER L N 1
ATOM 965 C CA . SER A 1 127 ? -6.990 44.405 55.806 1.00 15.59 122 SER L CA 1
ATOM 966 C C . SER A 1 127 ? -6.225 45.701 55.545 1.00 14.95 122 SER L C 1
ATOM 967 O O . SER A 1 127 ? -6.240 46.186 54.416 1.00 16.46 122 SER L O 1
ATOM 970 N N . GLU A 1 128 ? -5.537 46.259 56.549 1.00 15.81 123 GLU L N 1
ATOM 971 C CA . GLU A 1 128 ? -4.780 47.483 56.393 1.00 17.01 123 GLU L CA 1
ATOM 972 C C . GLU A 1 128 ? -3.696 47.324 55.297 1.00 19.13 123 GLU L C 1
ATOM 973 O O . GLU A 1 128 ? -3.591 48.166 54.381 1.00 19.61 123 GLU L O 1
ATOM 979 N N . GLN A 1 129 ? -2.911 46.223 55.305 1.00 15.53 124 GLN L N 1
ATOM 980 C CA . GLN A 1 129 ? -1.919 46.040 54.266 1.00 12.79 124 GLN L CA 1
ATOM 981 C C . GLN A 1 129 ? -2.545 45.801 52.885 1.00 12.85 124 GLN L C 1
ATOM 982 O O . GLN A 1 129 ? -2.059 46.388 51.917 1.00 14.05 124 GLN L O 1
ATOM 988 N N . LEU A 1 130 ? -3.655 45.067 52.709 1.00 13.67 125 LEU L N 1
ATOM 989 C CA . LEU A 1 130 ? -4.311 44.934 51.414 1.00 10.81 125 LEU L CA 1
ATOM 990 C C . LEU A 1 130 ? -4.871 46.271 50.938 1.00 13.86 125 LEU L C 1
ATOM 991 O O . LEU A 1 130 ? -4.706 46.611 49.766 1.00 14.54 125 LEU L O 1
ATOM 996 N N . THR A 1 131 ? -5.377 47.152 51.793 1.00 15.16 126 THR L N 1
ATOM 997 C CA . THR A 1 131 ? -5.731 48.508 51.395 1.00 18.54 126 THR L CA 1
ATOM 998 C C . THR A 1 131 ? -4.529 49.363 50.899 1.00 20.65 126 THR L C 1
ATOM 999 O O . THR A 1 131 ? -4.717 50.401 50.241 1.00 21.24 126 THR L O 1
ATOM 1003 N N . SER A 1 132 ? -3.284 48.933 51.162 1.00 19.17 127 SER L N 1
ATOM 1004 C CA . SER A 1 132 ? -2.097 49.602 50.667 1.00 20.50 127 SER L CA 1
ATOM 1005 C C . SER A 1 132 ? -1.576 48.824 49.449 1.00 21.42 127 SER L C 1
ATOM 1006 O O . SER A 1 132 ? -0.472 49.104 48.959 1.00 23.04 127 SER L O 1
ATOM 1009 N N . GLY A 1 133 ? -2.307 47.834 48.906 1.00 18.56 128 GLY L N 1
ATOM 1010 C CA . GLY A 1 133 ? -1.817 47.056 47.773 1.00 16.07 128 GLY L CA 1
ATOM 1011 C C . GLY A 1 133 ? -0.581 46.212 48.098 1.00 12.56 128 GLY L C 1
ATOM 1012 O O . GLY A 1 133 ? 0.334 46.024 47.307 1.00 12.10 128 GLY L O 1
ATOM 1013 N N . GLY A 1 134 ? -0.487 45.605 49.257 1.00 15.40 129 GLY L N 1
ATOM 1014 C CA . GLY A 1 134 ? 0.681 44.788 49.588 1.00 12.06 129 GLY L CA 1
ATOM 1015 C C . GLY A 1 134 ? 0.124 43.694 50.422 1.00 9.77 129 GLY L C 1
ATOM 1016 O O . GLY A 1 134 ? -0.849 43.907 51.144 1.00 9.23 129 GLY L O 1
ATOM 1017 N N . ALA A 1 135 ? 0.670 42.512 50.300 1.00 12.46 130 ALA L N 1
ATOM 1018 C CA . ALA A 1 135 ? 0.186 41.382 51.050 1.00 13.21 130 ALA L CA 1
ATOM 1019 C C . ALA A 1 135 ? 1.388 40.597 51.542 1.00 11.47 130 ALA L C 1
ATOM 1020 O O . ALA A 1 135 ? 2.050 39.926 50.741 1.00 13.19 130 ALA L O 1
ATOM 1022 N N . SER A 1 136 ? 1.754 40.698 52.806 1.00 12.47 131 SER L N 1
ATOM 1023 C CA . SER A 1 136 ? 2.813 39.867 53.384 1.00 8.43 131 SER L CA 1
ATOM 1024 C C . SER A 1 136 ? 2.158 38.733 54.168 1.00 8.26 131 SER L C 1
ATOM 1025 O O . SER A 1 136 ? 1.166 38.951 54.902 1.00 9.44 131 SER L O 1
ATOM 1028 N N . VAL A 1 137 ? 2.604 37.493 53.991 1.00 7.21 132 VAL L N 1
ATOM 1029 C CA . VAL A 1 137 ? 2.064 36.360 54.749 1.00 8.57 132 VAL L CA 1
ATOM 1030 C C . VAL A 1 137 ? 3.203 36.019 55.718 1.00 8.45 132 VAL L C 1
ATOM 1031 O O . VAL A 1 137 ? 4.336 35.909 55.272 1.00 6.98 132 VAL L O 1
ATOM 1035 N N . VAL A 1 138 ? 2.984 35.898 57.032 1.00 8.43 133 VAL L N 1
ATOM 1036 C CA . VAL A 1 138 ? 4.022 35.669 58.037 1.00 2.00 133 VAL L CA 1
ATOM 1037 C C . VAL A 1 138 ? 3.884 34.309 58.690 1.00 3.29 133 VAL L C 1
ATOM 1038 O O . VAL A 1 138 ? 2.805 33.873 59.073 1.00 3.04 133 VAL L O 1
ATOM 1042 N N . CYS A 1 139 ? 4.991 33.622 58.836 1.00 7.23 134 CYS L N 1
ATOM 1043 C CA . CYS A 1 139 ? 5.065 32.388 59.553 1.00 9.10 134 CYS L CA 1
ATOM 1044 C C . CYS A 1 139 ? 6.100 32.458 60.702 1.00 9.64 134 CYS L C 1
ATOM 1045 O O . CYS A 1 139 ? 7.269 32.879 60.543 1.00 9.29 134 CYS L O 1
ATOM 1048 N N . PHE A 1 140 ? 5.635 32.016 61.876 1.00 10.26 135 PHE L N 1
ATOM 1049 C CA . PHE A 1 140 ? 6.397 31.919 63.132 1.00 7.07 135 PHE L CA 1
ATOM 1050 C C . PHE A 1 140 ? 6.639 30.445 63.458 1.00 4.50 135 PHE L C 1
ATOM 1051 O O . PHE A 1 140 ? 5.740 29.608 63.385 1.00 2.36 135 PHE L O 1
ATOM 1059 N N . LEU A 1 141 ? 7.872 30.160 63.818 1.00 5.41 136 LEU L N 1
ATOM 1060 C CA . LEU A 1 141 ? 8.403 28.851 64.067 1.00 3.94 136 LEU L CA 1
ATOM 1061 C C . LEU A 1 141 ? 9.221 29.235 65.285 1.00 5.72 136 LEU L C 1
ATOM 1062 O O . LEU A 1 141 ? 10.317 29.779 65.197 1.00 2.00 136 LEU L O 1
ATOM 1067 N N . ASN A 1 142 ? 8.591 29.033 66.442 1.00 8.16 137 ASN L N 1
ATOM 1068 C CA . ASN A 1 142 ? 9.132 29.447 67.727 1.00 7.34 137 ASN L CA 1
ATOM 1069 C C . ASN A 1 142 ? 9.562 28.287 68.626 1.00 8.03 137 ASN L C 1
ATOM 1070 O O . ASN A 1 142 ? 8.887 27.262 68.748 1.00 4.22 137 ASN L O 1
ATOM 1075 N N . ASN A 1 143 ? 10.699 28.507 69.294 1.00 11.79 138 ASN L N 1
ATOM 1076 C CA . ASN A 1 143 ? 11.360 27.687 70.319 1.00 9.54 138 ASN L CA 1
ATOM 1077 C C . ASN A 1 143 ? 11.886 26.354 69.856 1.00 12.40 138 ASN L C 1
ATOM 1078 O O . ASN A 1 143 ? 11.618 25.303 70.439 1.00 14.65 138 ASN L O 1
ATOM 1083 N N . PHE A 1 144 ? 12.716 26.337 68.825 1.00 14.76 139 PHE L N 1
ATOM 1084 C CA . PHE A 1 144 ? 13.287 25.085 68.357 1.00 16.72 139 PHE L CA 1
ATOM 1085 C C . PHE A 1 144 ? 14.787 25.005 68.597 1.00 18.69 139 PHE L C 1
ATOM 1086 O O . PHE A 1 144 ? 15.466 25.985 68.945 1.00 21.06 139 PHE L O 1
ATOM 1094 N N . TYR A 1 145 ? 15.290 23.792 68.445 1.00 18.72 140 TYR L N 1
ATOM 1095 C CA . TYR A 1 145 ? 16.704 23.482 68.527 1.00 21.06 140 TYR L CA 1
ATOM 1096 C C . TYR A 1 145 ? 16.792 22.166 67.775 1.00 21.13 140 TYR L C 1
ATOM 1097 O O . TYR A 1 145 ? 15.983 21.280 68.067 1.00 23.17 140 TYR L O 1
ATOM 1106 N N . PRO A 1 146 ? 17.691 21.916 66.819 1.00 21.99 141 PRO L N 1
ATOM 1107 C CA . PRO A 1 146 ? 18.722 22.838 66.329 1.00 22.47 141 PRO L CA 1
ATOM 1108 C C . PRO A 1 146 ? 18.269 24.053 65.521 1.00 19.44 141 PRO L C 1
ATOM 1109 O O . PRO A 1 146 ? 17.128 24.130 65.066 1.00 16.53 141 PRO L O 1
ATOM 1113 N N . LYS A 1 147 ? 19.260 24.920 65.330 1.00 17.19 142 LYS L N 1
ATOM 1114 C CA . LYS A 1 147 ? 19.084 26.142 64.589 1.00 17.83 142 LYS L CA 1
ATOM 1115 C C . LYS A 1 147 ? 19.014 25.828 63.092 1.00 18.86 142 LYS L C 1
ATOM 1116 O O . LYS A 1 147 ? 18.519 26.639 62.314 1.00 17.47 142 LYS L O 1
ATOM 1122 N N . ASP A 1 148 ? 19.499 24.677 62.620 1.00 21.13 143 ASP L N 1
ATOM 1123 C CA . ASP A 1 148 ? 19.368 24.323 61.203 1.00 25.27 143 ASP L CA 1
ATOM 1124 C C . ASP A 1 148 ? 17.899 23.946 60.988 1.00 23.72 143 ASP L C 1
ATOM 1125 O O . ASP A 1 148 ? 17.413 23.011 61.639 1.00 25.60 143 ASP L O 1
ATOM 1130 N N . ILE A 1 149 ? 17.167 24.699 60.179 1.00 21.44 144 ILE L N 1
ATOM 1131 C CA . ILE A 1 149 ? 15.786 24.419 59.848 1.00 20.10 144 ILE L CA 1
ATOM 1132 C C . ILE A 1 149 ? 15.623 25.001 58.445 1.00 20.20 144 ILE L C 1
ATOM 1133 O O . ILE A 1 149 ? 16.074 26.125 58.190 1.00 20.07 144 ILE L O 1
ATOM 1138 N N . ASN A 1 150 ? 15.031 24.267 57.506 1.00 20.25 145 ASN L N 1
ATOM 1139 C CA . ASN A 1 150 ? 14.829 24.726 56.138 1.00 21.29 145 ASN L CA 1
ATOM 1140 C C . ASN A 1 150 ? 13.361 25.055 56.014 1.00 20.81 145 ASN L C 1
ATOM 1141 O O . ASN A 1 150 ? 12.523 24.202 56.325 1.00 21.84 145 ASN L O 1
ATOM 1146 N N . VAL A 1 151 ? 13.011 26.255 55.575 1.00 16.95 146 VAL L N 1
ATOM 1147 C CA . VAL A 1 151 ? 11.624 26.673 55.482 1.00 13.44 146 VAL L CA 1
ATOM 1148 C C . VAL A 1 151 ? 11.311 26.898 54.004 1.00 13.07 146 VAL L C 1
ATOM 1149 O O . VAL A 1 151 ? 12.130 27.432 53.246 1.00 15.05 146 VAL L O 1
ATOM 1153 N N . LYS A 1 152 ? 10.175 26.448 53.529 1.00 8.89 147 LYS L N 1
ATOM 1154 C CA . LYS A 1 152 ? 9.845 26.597 52.140 1.00 11.83 147 LYS L CA 1
ATOM 1155 C C . LYS A 1 152 ? 8.432 27.138 52.097 1.00 9.72 147 LYS L C 1
ATOM 1156 O O . LYS A 1 152 ? 7.544 26.735 52.850 1.00 6.05 147 LYS L O 1
ATOM 1162 N N . TRP A 1 153 ? 8.212 28.128 51.285 1.00 9.40 148 TRP L N 1
ATOM 1163 C CA . TRP A 1 153 ? 6.847 28.574 51.110 1.00 8.80 148 TRP L CA 1
ATOM 1164 C C . TRP A 1 153 ? 6.311 27.869 49.880 1.00 8.11 148 TRP L C 1
ATOM 1165 O O . TRP A 1 153 ? 7.120 27.563 48.984 1.00 7.47 148 TRP L O 1
ATOM 1176 N N . LYS A 1 154 ? 5.021 27.529 49.875 1.00 5.27 149 LYS L N 1
ATOM 1177 C CA . LYS A 1 154 ? 4.357 27.006 48.715 1.00 7.12 149 LYS L CA 1
ATOM 1178 C C . LYS A 1 154 ? 3.077 27.814 48.469 1.00 10.31 149 LYS L C 1
ATOM 1179 O O . LYS A 1 154 ? 2.355 28.199 49.404 1.00 11.19 149 LYS L O 1
ATOM 1185 N N . ILE A 1 155 ? 2.716 28.001 47.201 1.00 10.58 150 ILE L N 1
ATOM 1186 C CA . ILE A 1 155 ? 1.576 28.787 46.766 1.00 14.75 150 ILE L CA 1
ATOM 1187 C C . ILE A 1 155 ? 0.885 27.861 45.746 1.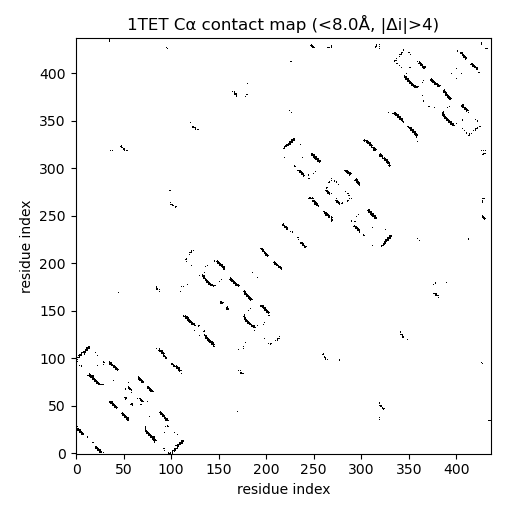00 14.18 150 ILE L C 1
ATOM 1188 O O . ILE A 1 155 ? 1.501 27.441 44.751 1.00 11.76 150 ILE L O 1
ATOM 1193 N N . ASP A 1 156 ? -0.382 27.514 46.039 1.00 13.60 151 ASP L N 1
ATOM 1194 C CA . ASP A 1 156 ? -1.183 26.506 45.320 1.00 12.46 151 ASP L CA 1
ATOM 1195 C C . ASP A 1 156 ? -0.376 25.252 44.931 1.00 13.86 151 ASP L C 1
ATOM 1196 O O . ASP A 1 156 ? -0.452 24.756 43.797 1.00 15.05 151 ASP L O 1
ATOM 1201 N N . GLY A 1 157 ? 0.469 24.734 45.828 1.00 13.48 152 GLY L N 1
ATOM 1202 C CA . GLY A 1 157 ? 1.199 23.516 45.550 1.00 17.73 152 GLY L CA 1
ATOM 1203 C C . GLY A 1 157 ? 2.630 23.711 45.062 1.00 22.22 152 GLY L C 1
ATOM 1204 O O . GLY A 1 157 ? 3.429 22.760 45.114 1.00 24.20 152 GLY L O 1
ATOM 1205 N N . SER A 1 158 ? 3.024 24.924 44.664 1.00 19.58 153 SER L N 1
ATOM 1206 C CA . SER A 1 158 ? 4.321 25.125 44.087 1.00 20.06 153 SER L CA 1
ATOM 1207 C C . SER A 1 158 ? 5.116 26.065 44.966 1.00 22.73 153 SER L C 1
ATOM 1208 O O . SER A 1 158 ? 4.565 27.014 45.519 1.00 22.87 153 SER L O 1
ATOM 1211 N N . GLU A 1 159 ? 6.396 25.767 45.147 1.00 23.01 154 GLU L N 1
ATOM 1212 C CA . GLU A 1 159 ? 7.334 26.558 45.900 1.00 24.09 154 GLU L CA 1
ATOM 1213 C C . GLU A 1 159 ? 7.521 27.941 45.303 1.00 23.66 154 GLU L C 1
ATOM 1214 O O . GLU A 1 159 ? 7.429 28.138 44.098 1.00 25.57 154 GLU L O 1
ATOM 1220 N N . ARG A 1 160 ? 7.790 28.911 46.142 1.00 25.66 155 ARG L N 1
ATOM 1221 C CA . ARG A 1 160 ? 8.052 30.283 45.749 1.00 27.09 155 ARG L CA 1
ATOM 1222 C C . ARG A 1 160 ? 9.251 30.610 46.613 1.00 27.42 155 ARG L C 1
ATOM 1223 O O . ARG A 1 160 ? 9.284 30.258 47.800 1.00 29.72 155 ARG L O 1
ATOM 1231 N N . GLN A 1 161 ? 10.253 31.278 46.075 1.00 25.97 156 GLN L N 1
ATOM 1232 C CA . GLN A 1 161 ? 11.352 31.693 46.912 1.00 25.22 156 GLN L CA 1
ATOM 1233 C C . GLN A 1 161 ? 11.872 33.020 46.391 1.00 24.60 156 GLN L C 1
ATOM 1234 O O . GLN A 1 161 ? 13.008 33.146 45.973 1.00 28.37 156 GLN L O 1
ATOM 1240 N N . ASN A 1 162 ? 11.005 34.017 46.292 1.00 25.17 157 ASN L N 1
ATOM 1241 C CA . ASN A 1 162 ? 11.335 35.394 45.925 1.00 22.32 157 ASN L CA 1
ATOM 1242 C C . ASN A 1 162 ? 10.239 36.191 46.626 1.00 18.79 157 ASN L C 1
ATOM 1243 O O . ASN A 1 162 ? 9.036 36.002 46.475 1.00 17.71 157 ASN L O 1
ATOM 1248 N N . GLY A 1 163 ? 10.767 37.074 47.438 1.00 16.47 158 GLY L N 1
ATOM 1249 C CA . GLY A 1 163 ? 9.958 37.873 48.309 1.00 16.07 158 GLY L CA 1
ATOM 1250 C C . GLY A 1 163 ? 9.909 37.180 49.669 1.00 14.61 158 GLY L C 1
ATOM 1251 O O . GLY A 1 163 ? 8.899 37.356 50.360 1.00 15.09 158 GLY L O 1
ATOM 1252 N N . VAL A 1 164 ? 10.966 36.417 50.054 1.00 11.40 159 VAL L N 1
ATOM 1253 C CA . VAL A 1 164 ? 11.018 35.751 51.336 1.00 13.28 159 VAL L CA 1
ATOM 1254 C C . VAL A 1 164 ? 12.080 36.400 52.212 1.00 16.28 159 VAL L C 1
ATOM 1255 O O . VAL A 1 164 ? 13.214 36.550 51.754 1.00 15.33 159 VAL L O 1
ATOM 1259 N N . LEU A 1 165 ? 11.738 36.807 53.446 1.00 17.35 160 LEU L N 1
ATOM 1260 C CA . LEU A 1 165 ? 12.726 37.345 54.391 1.00 17.36 160 LEU L CA 1
ATOM 1261 C C . LEU A 1 165 ? 12.612 36.680 55.763 1.00 16.26 160 LEU L C 1
ATOM 1262 O O . LEU A 1 165 ? 11.601 36.683 56.510 1.00 12.84 160 LEU L O 1
ATOM 1267 N N . ASN A 1 166 ? 13.748 36.109 56.082 1.00 14.69 161 ASN L N 1
ATOM 1268 C CA . ASN A 1 166 ? 13.837 35.359 57.313 1.00 17.51 161 ASN L CA 1
ATOM 1269 C C . ASN A 1 166 ? 14.538 36.138 58.418 1.00 16.31 161 ASN L C 1
ATOM 1270 O O . ASN A 1 166 ? 15.411 36.954 58.148 1.00 16.14 161 ASN L O 1
ATOM 1275 N N . SER A 1 167 ? 14.174 35.921 59.662 1.00 15.91 162 SER L N 1
ATOM 1276 C CA . SER A 1 167 ? 14.845 36.570 60.740 1.00 17.61 162 SER L CA 1
ATOM 1277 C C . SER A 1 167 ? 14.825 35.539 61.878 1.00 20.02 162 SER L C 1
ATOM 1278 O O . SER A 1 167 ? 13.834 34.800 62.092 1.00 20.97 162 SER L O 1
ATOM 1281 N N . TRP A 1 168 ? 15.935 35.533 62.616 1.00 17.44 163 TRP L N 1
ATOM 1282 C CA . TRP A 1 168 ? 16.227 34.544 63.633 1.00 18.01 163 TRP L CA 1
ATOM 1283 C C . TRP A 1 168 ? 16.469 35.232 64.959 1.00 16.57 163 TRP L C 1
ATOM 1284 O O . TRP A 1 168 ? 17.243 36.189 64.952 1.00 16.91 163 TRP L O 1
ATOM 1295 N N . THR A 1 169 ? 15.902 34.857 66.100 1.00 15.04 164 THR L N 1
ATOM 1296 C CA . THR A 1 169 ? 16.286 35.518 67.333 1.00 14.55 164 THR L CA 1
ATOM 1297 C C . THR A 1 169 ? 17.660 34.964 67.729 1.00 15.79 164 THR L C 1
ATOM 1298 O O . THR A 1 169 ? 18.032 33.850 67.301 1.00 12.79 164 THR L O 1
ATOM 1302 N N . ASP A 1 170 ? 18.352 35.661 68.650 1.00 13.59 165 ASP L N 1
ATOM 1303 C CA . ASP A 1 170 ? 19.530 35.099 69.302 1.00 13.55 165 ASP L CA 1
ATOM 1304 C C . ASP A 1 170 ? 19.086 33.849 70.076 1.00 13.97 165 ASP L C 1
ATOM 1305 O O . ASP A 1 170 ? 17.875 33.588 70.196 1.00 14.53 165 ASP L O 1
ATOM 1310 N N . GLN A 1 171 ? 20.017 33.034 70.600 1.00 12.96 166 GLN L N 1
ATOM 1311 C CA . GLN A 1 171 ? 19.619 31.820 71.282 1.00 14.74 166 GLN L CA 1
ATOM 1312 C C . GLN A 1 171 ? 19.072 32.216 72.654 1.00 16.02 166 GLN L C 1
ATOM 1313 O O . GLN A 1 171 ? 19.708 32.997 73.361 1.00 20.48 166 GLN L O 1
ATOM 1319 N N . ASP A 1 172 ? 17.871 31.771 73.002 1.00 14.81 167 ASP L N 1
ATOM 1320 C CA . ASP A 1 172 ? 17.240 32.100 74.263 1.00 19.62 167 ASP L CA 1
ATOM 1321 C C . ASP A 1 172 ? 18.102 31.765 75.482 1.00 22.54 167 ASP L C 1
ATOM 1322 O O . ASP A 1 172 ? 18.642 30.658 75.570 1.00 25.42 167 ASP L O 1
ATOM 1327 N N . SER A 1 173 ? 18.185 32.629 76.497 1.00 25.07 168 SER L N 1
ATOM 1328 C CA . SER A 1 173 ? 19.118 32.411 77.596 1.00 25.65 168 SER L CA 1
ATOM 1329 C C . SER A 1 173 ? 18.591 31.461 78.632 1.00 26.04 168 SER L C 1
ATOM 1330 O O . SER A 1 173 ? 19.384 30.784 79.272 1.00 25.75 168 SER L O 1
ATOM 1333 N N . LYS A 1 174 ? 17.267 31.411 78.842 1.00 26.23 169 LYS L N 1
ATOM 1334 C CA . LYS A 1 174 ? 16.764 30.507 79.860 1.00 26.62 169 LYS L CA 1
ATOM 1335 C C . LYS A 1 174 ? 16.619 29.093 79.324 1.00 25.36 169 LYS L C 1
ATOM 1336 O O . LYS A 1 174 ? 17.175 28.162 79.908 1.00 30.12 169 LYS L O 1
ATOM 1342 N N . ASP A 1 175 ? 15.928 28.837 78.215 1.00 23.21 170 ASP L N 1
ATOM 1343 C CA . ASP A 1 175 ? 15.763 27.460 77.724 1.00 19.98 170 ASP L CA 1
ATOM 1344 C C . ASP A 1 175 ? 16.586 27.108 76.459 1.00 19.71 170 ASP L C 1
ATOM 1345 O O . ASP A 1 175 ? 16.290 26.131 75.760 1.00 18.33 170 ASP L O 1
ATOM 1350 N N . SER A 1 176 ? 17.529 27.973 76.062 1.00 18.28 171 SER L N 1
ATOM 1351 C CA . SER A 1 176 ? 18.406 27.763 74.912 1.00 17.63 171 SER L CA 1
ATOM 1352 C C . SER A 1 176 ? 17.816 27.463 73.533 1.00 14.65 171 SER L C 1
ATOM 1353 O O . SER A 1 176 ? 18.452 26.785 72.718 1.00 17.37 171 SER L O 1
ATOM 1356 N N . THR A 1 177 ? 16.663 28.003 73.154 1.00 14.63 172 THR L N 1
ATOM 1357 C CA . THR A 1 177 ? 16.092 27.649 71.860 1.00 13.24 172 THR L CA 1
ATOM 1358 C C . THR A 1 177 ? 16.327 28.760 70.858 1.00 12.59 172 THR L C 1
ATOM 1359 O O . THR A 1 177 ? 16.967 29.757 71.199 1.00 15.43 172 THR L O 1
ATOM 1363 N N . TYR A 1 178 ? 15.907 28.649 69.619 1.00 11.25 173 TYR L N 1
ATOM 1364 C CA . TYR A 1 178 ? 15.958 29.734 68.646 1.00 10.56 173 TYR L CA 1
ATOM 1365 C C . TYR A 1 178 ? 14.538 29.872 68.155 1.00 9.88 173 TYR L C 1
ATOM 1366 O O . TYR A 1 178 ? 13.700 28.965 68.279 1.00 8.68 173 TYR L O 1
ATOM 1375 N N . SER A 1 179 ? 14.213 31.027 67.639 1.00 8.86 174 SER L N 1
ATOM 1376 C CA . SER A 1 179 ? 12.903 31.230 67.078 1.00 7.07 174 SER L CA 1
ATOM 1377 C C . SER A 1 179 ? 13.167 31.893 65.756 1.00 4.48 174 SER L C 1
ATOM 1378 O O . SER A 1 179 ? 14.273 32.397 65.554 1.00 6.07 174 SER L O 1
ATOM 1381 N N . MET A 1 180 ? 12.212 31.922 64.845 1.00 4.24 175 MET L N 1
ATOM 1382 C CA . MET A 1 180 ? 12.400 32.477 63.529 1.00 4.42 175 MET L CA 1
ATOM 1383 C C . MET A 1 180 ? 11.039 32.892 63.025 1.00 6.04 175 MET L C 1
ATOM 1384 O O . MET A 1 180 ? 10.012 32.334 63.431 1.00 10.33 175 MET L O 1
ATOM 1389 N N . SER A 1 181 ? 11.107 33.840 62.109 1.00 8.17 176 SER L N 1
ATOM 1390 C CA . SER A 1 181 ? 10.020 34.482 61.406 1.00 11.37 176 SER L CA 1
ATOM 1391 C C . SER A 1 181 ? 10.437 34.378 59.939 1.00 12.97 176 SER L C 1
ATOM 1392 O O . SER A 1 181 ? 11.642 34.551 59.605 1.00 10.74 176 SER L O 1
ATOM 1395 N N . SER A 1 182 ? 9.434 34.187 59.076 1.00 11.15 177 SER L N 1
ATOM 1396 C CA . SER A 1 182 ? 9.660 34.068 57.651 1.00 12.47 177 SER L CA 1
ATOM 1397 C C . SER A 1 182 ? 8.482 34.812 57.067 1.00 10.24 177 SER L C 1
ATOM 1398 O O . SER A 1 182 ? 7.369 34.446 57.421 1.00 11.60 177 SER L O 1
ATOM 1401 N N . THR A 1 183 ? 8.657 35.852 56.253 1.00 8.69 178 THR L N 1
ATOM 1402 C CA . THR A 1 183 ? 7.580 36.608 55.652 1.00 7.95 178 THR L CA 1
ATOM 1403 C C . THR A 1 183 ? 7.733 36.423 54.149 1.00 7.63 178 THR L C 1
ATOM 1404 O O . THR A 1 183 ? 8.852 36.469 53.589 1.00 9.34 178 THR L O 1
ATOM 1408 N N . LEU A 1 184 ? 6.592 36.286 53.498 1.00 8.29 179 LEU L N 1
ATOM 1409 C CA . LEU A 1 184 ? 6.495 36.246 52.038 1.00 9.42 179 LEU L CA 1
ATOM 1410 C C . LEU A 1 184 ? 5.846 37.597 51.728 1.00 9.31 179 LEU L C 1
ATOM 1411 O O . LEU A 1 184 ? 4.740 37.799 52.244 1.00 6.77 179 LEU L O 1
ATOM 1416 N N . THR A 1 185 ? 6.404 38.583 51.023 1.00 10.65 180 THR L N 1
ATOM 1417 C CA . THR A 1 185 ? 5.610 39.741 50.659 1.00 12.94 180 THR L CA 1
ATOM 1418 C C . THR A 1 185 ? 5.305 39.576 49.172 1.00 13.99 180 THR L C 1
ATOM 1419 O O . THR A 1 185 ? 6.137 39.196 48.345 1.00 15.00 180 THR L O 1
ATOM 1423 N N . LEU A 1 186 ? 4.037 39.737 48.861 1.00 15.40 181 LEU L N 1
ATOM 1424 C CA . LEU A 1 186 ? 3.508 39.672 47.514 1.00 14.92 181 LEU L CA 1
ATOM 1425 C C . LEU A 1 186 ? 2.803 41.001 47.252 1.00 13.75 181 LEU L C 1
ATOM 1426 O O . LEU A 1 186 ? 2.348 41.682 48.179 1.00 13.43 181 LEU L O 1
ATOM 1431 N N . THR A 1 187 ? 2.654 41.405 46.012 1.00 13.75 182 THR L N 1
ATOM 1432 C CA . THR A 1 187 ? 1.998 42.676 45.692 1.00 17.20 182 THR L CA 1
ATOM 1433 C C . THR A 1 187 ? 0.475 42.871 45.821 1.00 18.90 182 THR L C 1
ATOM 1434 O O . THR A 1 187 ? 0.021 43.910 45.329 1.00 24.29 182 THR L O 1
ATOM 1438 N N . LYS A 1 188 ? -0.393 41.995 46.356 1.00 15.83 183 LYS L N 1
ATOM 1439 C CA . LYS A 1 188 ? -1.864 42.081 46.310 1.00 15.11 183 LYS L CA 1
ATOM 1440 C C . LYS A 1 188 ? -2.400 41.607 44.959 1.00 14.69 183 LYS L C 1
ATOM 1441 O O . LYS A 1 188 ? -3.298 40.761 44.953 1.00 14.38 183 LYS L O 1
ATOM 1447 N N . ASP A 1 189 ? -1.906 42.093 43.818 1.00 13.10 184 ASP L N 1
ATOM 1448 C CA . ASP A 1 189 ? -2.262 41.631 42.477 1.00 13.13 184 ASP L CA 1
ATOM 1449 C C . ASP A 1 189 ? -1.966 40.127 42.385 1.00 11.30 184 ASP L C 1
ATOM 1450 O O . ASP A 1 189 ? -2.872 39.325 42.210 1.00 13.67 184 ASP L O 1
ATOM 1455 N N . GLU A 1 190 ? -0.719 39.707 42.560 1.00 9.19 185 GLU L N 1
ATOM 1456 C CA . GLU A 1 190 ? -0.281 38.324 42.659 1.00 6.65 185 GLU L CA 1
ATOM 1457 C C . GLU A 1 190 ? -1.003 37.529 43.788 1.00 7.82 185 GLU L C 1
ATOM 1458 O O . GLU A 1 190 ? -1.392 36.354 43.639 1.00 7.61 185 GLU L O 1
ATOM 1464 N N . TYR A 1 191 ? -1.288 38.181 44.919 1.00 8.66 186 TYR L N 1
ATOM 1465 C CA . TYR A 1 191 ? -1.969 37.625 46.059 1.00 6.73 186 TYR L CA 1
ATOM 1466 C C . TYR A 1 191 ? -3.364 37.228 45.667 1.00 6.60 186 TYR L C 1
ATOM 1467 O O . TYR A 1 191 ? -3.754 36.084 45.850 1.00 7.46 186 TYR L O 1
ATOM 1476 N N . GLU A 1 192 ? -4.134 38.113 45.077 1.00 9.93 187 GLU L N 1
ATOM 1477 C CA . GLU A 1 192 ? -5.493 37.794 44.691 1.00 9.80 187 GLU L CA 1
ATOM 1478 C C . GLU A 1 192 ? -5.516 36.825 43.512 1.00 5.74 187 GLU L C 1
ATOM 1479 O O . GLU A 1 192 ? -6.612 36.396 43.254 1.00 2.52 187 GLU L O 1
ATOM 1485 N N . TRP A 1 193 ? -4.446 36.467 42.745 1.00 10.84 188 TRP L N 1
ATOM 1486 C CA . TRP A 1 193 ? -4.526 35.416 41.735 1.00 13.78 188 TRP L CA 1
ATOM 1487 C C . TRP A 1 193 ? -4.310 34.057 42.429 1.00 14.05 188 TRP L C 1
ATOM 1488 O O . TRP A 1 193 ? -4.131 33.036 41.739 1.00 14.06 188 TRP L O 1
ATOM 1499 N N . HIS A 1 194 ? -4.238 33.886 43.748 1.00 12.90 189 HIS L N 1
ATOM 1500 C CA . HIS A 1 194 ? -3.962 32.561 44.279 1.00 11.31 189 HIS L CA 1
ATOM 1501 C C . HIS A 1 194 ? -4.823 32.196 45.475 1.00 11.42 189 HIS L C 1
ATOM 1502 O O . HIS A 1 194 ? -5.396 33.043 46.143 1.00 15.74 189 HIS L O 1
ATOM 1509 N N . ASN A 1 195 ? -4.930 30.925 45.803 1.00 10.55 190 ASN L N 1
ATOM 1510 C CA . ASN A 1 195 ? -5.802 30.477 46.868 1.00 9.67 190 ASN L CA 1
ATOM 1511 C C . ASN A 1 195 ? -5.105 29.936 48.100 1.00 9.65 190 ASN L C 1
ATOM 1512 O O . ASN A 1 195 ? -5.489 30.300 49.214 1.00 9.64 190 ASN L O 1
ATOM 1517 N N . SER A 1 196 ? -4.090 29.074 48.003 1.00 10.11 191 SER L N 1
ATOM 1518 C CA . SER A 1 196 ? -3.477 28.542 49.219 1.00 12.75 191 SER L CA 1
ATOM 1519 C C . SER A 1 196 ? -2.037 28.863 49.469 1.00 11.10 191 SER L C 1
ATOM 1520 O O . SER A 1 196 ? -1.175 28.763 48.577 1.00 9.48 191 SER L O 1
ATOM 1523 N N . TYR A 1 197 ? -1.782 29.281 50.707 1.00 11.74 192 TYR L N 1
ATOM 1524 C CA . TYR A 1 197 ? -0.457 29.742 51.074 1.00 10.78 192 TYR L CA 1
ATOM 1525 C C . TYR A 1 197 ? 0.052 28.808 52.169 1.00 11.19 192 TYR L C 1
ATOM 1526 O O . TYR A 1 197 ? -0.678 28.492 53.106 1.00 13.71 192 TYR L O 1
ATOM 1535 N N . THR A 1 198 ? 1.265 28.290 52.019 1.00 11.18 193 THR L N 1
ATOM 1536 C CA . THR A 1 198 ? 1.777 27.261 52.885 1.00 12.44 193 THR L CA 1
ATOM 1537 C C . THR A 1 198 ? 3.173 27.617 53.295 1.00 14.40 193 THR L C 1
ATOM 1538 O O . THR A 1 198 ? 4.037 27.917 52.473 1.00 15.86 193 THR L O 1
ATOM 1542 N N . CYS A 1 199 ? 3.299 27.597 54.609 1.00 16.70 194 CYS L N 1
ATOM 1543 C CA . CYS A 1 199 ? 4.547 27.735 55.326 1.00 15.66 194 CYS L CA 1
ATOM 1544 C C . CYS A 1 199 ? 4.999 26.301 55.685 1.00 13.66 194 CYS L C 1
ATOM 1545 O O . CYS A 1 199 ? 4.260 25.567 56.373 1.00 10.26 194 CYS L O 1
ATOM 1548 N N . GLU A 1 200 ? 6.111 25.781 55.173 1.00 13.59 195 GLU L N 1
ATOM 1549 C CA . GLU A 1 200 ? 6.516 24.500 55.700 1.00 15.80 195 GLU L CA 1
ATOM 1550 C C . GLU A 1 200 ? 7.964 24.283 56.079 1.00 14.90 195 GLU L C 1
ATOM 1551 O O . GLU A 1 200 ? 8.936 24.626 55.404 1.00 12.89 195 GLU L O 1
ATOM 1557 N N . ALA A 1 201 ? 8.027 23.765 57.289 1.00 13.12 196 ALA L N 1
ATOM 1558 C CA . ALA A 1 201 ? 9.278 23.618 57.962 1.00 17.60 196 ALA L CA 1
ATOM 1559 C C . ALA A 1 201 ? 9.891 22.217 57.961 1.00 18.58 196 ALA L C 1
ATOM 1560 O O . ALA A 1 201 ? 9.217 21.265 58.378 1.00 18.85 196 ALA L O 1
ATOM 1562 N N . THR A 1 202 ? 11.122 22.088 57.472 1.00 19.01 197 THR L N 1
ATOM 1563 C CA . THR A 1 202 ? 11.900 20.865 57.552 1.00 25.15 197 THR L CA 1
ATOM 1564 C C . THR A 1 202 ? 12.864 21.021 58.735 1.00 26.39 197 THR L C 1
ATOM 1565 O O . THR A 1 202 ? 13.764 21.879 58.681 1.00 25.15 197 THR L O 1
ATOM 1569 N N . HIS A 1 203 ? 12.734 20.187 59.780 1.00 26.90 198 HIS L N 1
ATOM 1570 C CA . HIS A 1 203 ? 13.606 20.199 60.937 1.00 25.29 198 HIS L CA 1
ATOM 1571 C C . HIS A 1 203 ? 13.840 18.748 61.371 1.00 26.45 198 HIS L C 1
ATOM 1572 O O . HIS A 1 203 ? 12.878 18.012 61.544 1.00 25.68 198 HIS L O 1
ATOM 1579 N N . LYS A 1 204 ? 15.071 18.296 61.626 1.00 29.46 199 LYS L N 1
ATOM 1580 C CA . LYS A 1 204 ? 15.393 16.937 62.080 1.00 30.03 199 LYS L CA 1
ATOM 1581 C C . LYS A 1 204 ? 14.548 16.322 63.188 1.00 30.61 199 LYS L C 1
ATOM 1582 O O . LYS A 1 204 ? 14.507 15.096 63.314 1.00 32.63 199 LYS L O 1
ATOM 1588 N N . THR A 1 205 ? 13.810 17.114 63.981 1.00 28.46 200 THR L N 1
ATOM 1589 C CA . THR A 1 205 ? 12.923 16.596 65.020 1.00 25.72 200 THR L CA 1
ATOM 1590 C C . THR A 1 205 ? 11.676 15.948 64.440 1.00 26.93 200 THR L C 1
ATOM 1591 O O . THR A 1 205 ? 10.823 15.437 65.176 1.00 27.48 200 THR L O 1
ATOM 1595 N N . SER A 1 206 ? 11.519 16.030 63.128 1.00 28.64 201 SER L N 1
ATOM 1596 C CA . SER A 1 206 ? 10.335 15.549 62.485 1.00 32.26 201 SER L CA 1
ATOM 1597 C C . SER A 1 206 ? 10.813 14.782 61.288 1.00 33.28 201 SER L C 1
ATOM 1598 O O . SER A 1 206 ? 11.918 14.964 60.759 1.00 33.11 201 SER L O 1
ATOM 1601 N N . THR A 1 207 ? 9.977 13.811 60.981 1.00 34.90 202 THR L N 1
ATOM 1602 C CA . THR A 1 207 ? 10.170 13.003 59.795 1.00 36.67 202 THR L CA 1
ATOM 1603 C C . THR A 1 207 ? 9.249 13.582 58.714 1.00 35.39 202 THR L C 1
ATOM 1604 O O . THR A 1 207 ? 9.533 13.479 57.513 1.00 32.06 202 THR L O 1
ATOM 1608 N N . SER A 1 208 ? 8.110 14.154 59.121 1.00 34.45 203 SER L N 1
ATOM 1609 C CA . SER A 1 208 ? 7.233 14.849 58.190 1.00 33.57 203 SER L CA 1
ATOM 1610 C C . SER A 1 208 ? 7.744 16.303 58.036 1.00 29.44 203 SER L C 1
ATOM 1611 O O . SER A 1 208 ? 8.545 16.787 58.852 1.00 26.51 203 SER L O 1
ATOM 1614 N N . PRO A 1 209 ? 7.414 17.067 57.009 1.00 26.18 204 PRO L N 1
ATOM 1615 C CA . PRO A 1 209 ? 7.509 18.529 57.070 1.00 23.58 204 PRO L CA 1
ATOM 1616 C C . PRO A 1 209 ? 6.461 19.003 58.069 1.00 18.16 204 PRO L C 1
ATOM 1617 O O . PRO A 1 209 ? 5.439 18.323 58.228 1.00 15.06 204 PRO L O 1
ATOM 1621 N N . ILE A 1 210 ? 6.701 20.049 58.843 1.00 14.79 205 ILE L N 1
ATOM 1622 C CA . ILE A 1 210 ? 5.645 20.627 59.688 1.00 14.12 205 ILE L CA 1
ATOM 1623 C C . ILE A 1 210 ? 5.005 21.636 58.720 1.00 11.36 205 ILE L C 1
ATOM 1624 O O . ILE A 1 210 ? 5.740 22.458 58.163 1.00 10.27 205 ILE L O 1
ATOM 1629 N N . VAL A 1 211 ? 3.695 21.560 58.429 1.00 8.87 206 VAL L N 1
ATOM 1630 C CA . VAL A 1 211 ? 3.038 22.378 57.413 1.00 4.19 206 VAL L CA 1
ATOM 1631 C C . VAL A 1 211 ? 1.952 23.242 58.009 1.00 6.93 206 VAL L C 1
ATOM 1632 O O . VAL A 1 211 ? 1.119 22.766 58.758 1.00 8.91 206 VAL L O 1
ATOM 1636 N N . LYS A 1 212 ? 1.868 24.532 57.733 1.00 7.85 207 LYS L N 1
ATOM 1637 C CA . LYS A 1 212 ? 0.759 25.334 58.175 1.00 6.78 207 LYS L CA 1
ATOM 1638 C C . LYS A 1 212 ? 0.326 26.099 56.917 1.00 10.05 207 LYS L C 1
ATOM 1639 O O . LYS A 1 212 ? 1.163 26.497 56.086 1.00 4.25 207 LYS L O 1
ATOM 1645 N N . SER A 1 213 ? -1.011 26.183 56.743 1.00 12.01 208 SER L N 1
ATOM 1646 C CA . SER A 1 213 ? -1.627 26.822 55.591 1.00 14.18 208 SER L CA 1
ATOM 1647 C C . SER A 1 213 ? -2.749 27.706 56.064 1.00 15.43 208 SER L C 1
ATOM 1648 O O . SER A 1 213 ? -2.977 27.859 57.271 1.00 19.47 208 SER L O 1
ATOM 1651 N N . PHE A 1 214 ? -3.399 28.303 55.079 1.00 14.88 209 PHE L N 1
ATOM 1652 C CA . PHE A 1 214 ? -4.682 28.966 55.206 1.00 15.66 209 PHE L CA 1
ATOM 1653 C C . PHE A 1 214 ? -5.091 29.189 53.737 1.00 15.29 209 PHE L C 1
ATOM 1654 O O . PHE A 1 214 ? -4.256 29.116 52.810 1.00 16.73 209 PHE L O 1
ATOM 1662 N N . ASN A 1 215 ? -6.367 29.455 53.507 1.00 12.52 210 ASN L N 1
ATOM 1663 C CA . ASN A 1 215 ? -6.843 29.750 52.163 1.00 14.76 210 ASN L CA 1
ATOM 1664 C C . ASN A 1 215 ? -7.460 31.118 52.198 1.00 14.73 210 ASN L C 1
ATOM 1665 O O . ASN A 1 215 ? -8.066 31.456 53.206 1.00 15.80 210 ASN L O 1
ATOM 1670 N N . ARG A 1 216 ? -7.281 31.881 51.132 1.00 16.50 211 ARG L N 1
ATOM 1671 C CA . ARG A 1 216 ? -8.025 33.102 50.908 1.00 17.92 211 ARG L CA 1
ATOM 1672 C C . ARG A 1 216 ? -9.496 32.741 50.764 1.00 18.85 211 ARG L C 1
ATOM 1673 O O . ARG A 1 216 ? -10.324 33.411 51.348 1.00 19.73 211 ARG L O 1
ATOM 1682 N N . GLN B 2 1 ? 23.091 51.685 94.099 1.00 17.42 1 GLN H N 1
ATOM 1683 C CA . GLN B 2 1 ? 24.324 50.958 93.801 1.00 22.98 1 GLN H CA 1
ATOM 1684 C C . GLN B 2 1 ? 25.066 51.851 92.784 1.00 19.36 1 GLN H C 1
ATOM 1685 O O . GLN B 2 1 ? 24.685 53.023 92.681 1.00 22.06 1 GLN H O 1
ATOM 1691 N N . ILE B 2 2 ? 26.019 51.358 91.992 1.00 15.56 2 ILE H N 1
ATOM 1692 C CA . ILE B 2 2 ? 26.848 52.152 91.109 1.00 15.83 2 ILE H CA 1
ATOM 1693 C C . ILE B 2 2 ? 26.246 52.086 89.720 1.00 19.14 2 ILE H C 1
ATOM 1694 O O . ILE B 2 2 ? 25.981 50.996 89.232 1.00 21.66 2 ILE H O 1
ATOM 1699 N N . GLN B 2 3 ? 25.977 53.209 89.057 1.00 20.81 3 GLN H N 1
ATOM 1700 C CA . GLN B 2 3 ? 25.356 53.240 87.739 1.00 19.74 3 GLN H CA 1
ATOM 1701 C C . GLN B 2 3 ? 26.067 54.303 86.912 1.00 16.13 3 GLN H C 1
ATOM 1702 O O . GLN B 2 3 ? 26.527 55.326 87.440 1.00 12.14 3 GLN H O 1
ATOM 1708 N N . LEU B 2 4 ? 26.190 54.019 85.613 1.00 13.43 4 LEU H N 1
ATOM 1709 C CA . LEU B 2 4 ? 26.727 54.959 84.641 1.00 10.19 4 LEU H CA 1
ATOM 1710 C C . LEU B 2 4 ? 25.662 55.006 83.545 1.00 8.50 4 LEU H C 1
ATOM 1711 O O . LEU B 2 4 ? 25.628 54.170 82.633 1.00 6.29 4 LEU H O 1
ATOM 1716 N N . VAL B 2 5 ? 24.745 55.960 83.64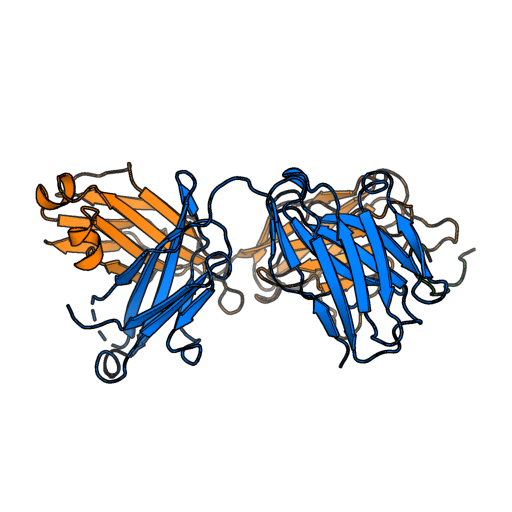1 1.00 7.80 5 VAL H N 1
ATOM 1717 C CA . VAL B 2 5 ? 23.652 56.085 82.699 1.00 6.82 5 VAL H CA 1
ATOM 1718 C C . VAL B 2 5 ? 24.031 57.050 81.582 1.00 5.59 5 VAL H C 1
ATOM 1719 O O . VAL B 2 5 ? 24.639 58.117 81.766 1.00 6.87 5 VAL H O 1
ATOM 1723 N N . GLN B 2 6 ? 23.715 56.643 80.369 1.00 5.22 6 GLN H N 1
ATOM 1724 C CA . GLN B 2 6 ? 24.059 57.410 79.176 1.00 2.92 6 GLN H CA 1
ATOM 1725 C C . GLN B 2 6 ? 22.847 57.946 78.481 1.00 3.78 6 GLN H C 1
ATOM 1726 O O . GLN B 2 6 ? 21.707 57.452 78.672 1.00 2.38 6 GLN H O 1
ATOM 1732 N N . SER B 2 7 ? 23.077 58.994 77.692 1.00 4.69 7 SER H N 1
ATOM 1733 C CA . SER B 2 7 ? 21.942 59.547 76.925 1.00 8.27 7 SER H CA 1
ATOM 1734 C C . SER B 2 7 ? 21.386 58.597 75.846 1.00 6.68 7 SER H C 1
ATOM 1735 O O . SER B 2 7 ? 21.994 57.567 75.543 1.00 9.47 7 SER H O 1
ATOM 1738 N N . GLY B 2 8 ? 20.256 58.864 75.208 1.00 7.74 8 GLY H N 1
ATOM 1739 C CA . GLY B 2 8 ? 19.655 57.894 74.297 1.00 8.30 8 GLY H CA 1
ATOM 1740 C C . GLY B 2 8 ? 20.103 57.964 72.836 1.00 7.38 8 GLY H C 1
ATOM 1741 O O . GLY B 2 8 ? 20.966 58.770 72.521 1.00 9.03 8 GLY H O 1
ATOM 1742 N N . PRO B 2 9 ? 19.589 57.130 71.915 1.00 8.01 9 PRO H N 1
ATOM 1743 C CA . PRO B 2 9 ? 19.978 57.101 70.512 1.00 8.28 9 PRO H CA 1
ATOM 1744 C C . PRO B 2 9 ? 19.785 58.400 69.811 1.00 7.19 9 PRO H C 1
ATOM 1745 O O . PRO B 2 9 ? 18.787 59.078 69.983 1.00 9.86 9 PRO H O 1
ATOM 1749 N N . GLU B 2 10 ? 20.772 58.786 69.033 1.00 9.24 10 GLU H N 1
ATOM 1750 C CA . GLU B 2 10 ? 20.727 60.041 68.319 1.00 8.33 10 GLU H CA 1
ATOM 1751 C C . GLU B 2 10 ? 20.822 59.663 66.847 1.00 8.54 10 GLU H C 1
ATOM 1752 O O . GLU B 2 10 ? 21.531 58.735 66.444 1.00 5.90 10 GLU H O 1
ATOM 1758 N N . LEU B 2 11 ? 20.096 60.392 66.022 1.00 7.64 11 LEU H N 1
ATOM 1759 C CA . LEU B 2 11 ? 20.152 60.193 64.591 1.00 8.17 11 LEU H CA 1
ATOM 1760 C C . LEU B 2 11 ? 20.658 61.553 64.180 1.00 9.15 11 LEU H C 1
ATOM 1761 O O . LEU B 2 11 ? 20.110 62.589 64.589 1.00 6.48 11 LEU H O 1
ATOM 1766 N N . LYS B 2 12 ? 21.741 61.487 63.398 1.00 11.42 12 LYS H N 1
ATOM 1767 C CA . LYS B 2 12 ? 22.403 62.685 62.939 1.00 9.27 12 LYS H CA 1
ATOM 1768 C C . LYS B 2 12 ? 22.677 62.628 61.448 1.00 6.99 12 LYS H C 1
ATOM 1769 O O . LYS B 2 12 ? 22.914 61.573 60.875 1.00 6.10 12 LYS H O 1
ATOM 1775 N N . THR B 2 13 ? 22.685 63.802 60.844 1.00 6.29 13 THR H N 1
ATOM 1776 C CA . THR B 2 13 ? 23.114 63.979 59.476 1.00 7.66 13 THR H CA 1
ATOM 1777 C C . THR B 2 13 ? 24.648 64.190 59.445 1.00 8.69 13 THR H C 1
ATOM 1778 O O . THR B 2 13 ? 25.218 64.638 60.450 1.00 7.92 13 THR H O 1
ATOM 1782 N N . PRO B 2 14 ? 25.382 63.821 58.381 1.00 5.53 14 PRO H N 1
ATOM 1783 C CA . PRO B 2 14 ? 26.847 63.967 58.328 1.00 6.51 14 PRO H CA 1
ATOM 1784 C C . PRO B 2 14 ? 27.340 65.405 58.450 1.00 4.55 14 PRO H C 1
ATOM 1785 O O . PRO B 2 14 ? 26.879 66.274 57.734 1.00 2.78 14 PRO H O 1
ATOM 1789 N N . GLY B 2 15 ? 28.216 65.756 59.373 1.00 6.87 15 GLY H N 1
ATOM 1790 C CA . GL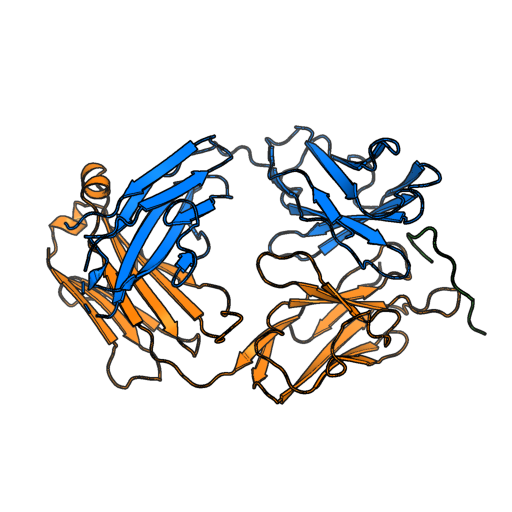Y B 2 15 ? 28.658 67.143 59.456 1.00 6.07 15 GLY H CA 1
ATOM 1791 C C . GLY B 2 15 ? 28.197 67.845 60.713 1.00 8.91 15 GLY H C 1
ATOM 1792 O O . GLY B 2 15 ? 28.744 68.912 61.080 1.00 11.13 15 GLY H O 1
ATOM 1793 N N . GLU B 2 16 ? 27.175 67.216 61.316 1.00 6.80 16 GLU H N 1
ATOM 1794 C CA . GLU B 2 16 ? 26.613 67.561 62.614 1.00 6.82 16 GLU H CA 1
ATOM 1795 C C . GLU B 2 16 ? 27.591 67.210 63.748 1.00 6.43 16 GLU H C 1
ATOM 1796 O O . GLU B 2 16 ? 28.630 66.575 63.552 1.00 3.78 16 GLU H O 1
ATOM 1802 N N . THR B 2 17 ? 27.146 67.549 64.950 1.00 7.54 17 THR H N 1
ATOM 1803 C CA . THR B 2 17 ? 27.875 67.472 66.192 1.00 6.75 17 THR H CA 1
ATOM 1804 C C . THR B 2 17 ? 26.944 66.726 67.125 1.00 7.82 17 THR H C 1
ATOM 1805 O O . THR B 2 17 ? 25.747 66.995 67.085 1.00 6.67 17 THR H O 1
ATOM 1809 N N . VAL B 2 18 ? 27.456 65.780 67.910 1.00 8.06 18 VAL H N 1
ATOM 1810 C CA . VAL B 2 18 ? 26.710 65.114 68.964 1.00 4.56 18 VAL H CA 1
ATOM 1811 C C . VAL B 2 18 ? 27.532 65.255 70.228 1.00 4.66 18 VAL H C 1
ATOM 1812 O O . VAL B 2 18 ? 28.765 65.217 70.173 1.00 5.89 18 VAL H O 1
ATOM 1816 N N . ARG B 2 19 ? 26.829 65.205 71.349 1.00 4.39 19 ARG H N 1
ATOM 1817 C CA . ARG B 2 19 ? 27.408 65.210 72.668 1.00 6.45 19 ARG H CA 1
ATOM 1818 C C . ARG B 2 19 ? 26.636 64.076 73.371 1.00 8.07 19 ARG H C 1
ATOM 1819 O O . ARG B 2 19 ? 25.402 63.904 73.214 1.00 10.53 19 ARG H O 1
ATOM 1827 N N . ILE B 2 20 ? 27.372 63.212 74.065 1.00 6.27 20 ILE H N 1
ATOM 1828 C CA . ILE B 2 20 ? 26.847 62.011 74.716 1.00 4.41 20 ILE H CA 1
ATOM 1829 C C . ILE B 2 20 ? 27.175 62.153 76.198 1.00 4.23 20 ILE H C 1
ATOM 1830 O O . ILE B 2 20 ? 28.357 62.320 76.516 1.00 2.00 20 ILE H O 1
ATOM 1835 N N . SER B 2 21 ? 26.210 62.162 77.122 1.00 3.52 21 SER H N 1
ATOM 1836 C CA . SER B 2 21 ? 26.539 62.358 78.503 1.00 5.63 21 SER H CA 1
ATOM 1837 C C . SER B 2 21 ? 26.760 61.002 79.208 1.00 9.12 21 SER H C 1
ATOM 1838 O O . SER B 2 21 ? 26.213 59.959 78.769 1.00 7.97 21 SER H O 1
ATOM 1841 N N . CYS B 2 22 ? 27.619 60.960 80.258 1.00 6.77 22 CYS H N 1
ATOM 1842 C CA . CYS B 2 22 ? 27.808 59.725 81.029 1.00 5.53 22 CYS H CA 1
ATOM 1843 C C . CYS B 2 22 ? 27.662 60.129 82.484 1.00 3.87 22 CYS H C 1
ATOM 1844 O O . CYS B 2 22 ? 28.542 60.796 83.015 1.00 7.92 22 CYS H O 1
ATOM 1847 N N . LYS B 2 23 ? 26.542 59.881 83.145 1.00 5.56 23 LYS H N 1
ATOM 1848 C CA . LYS B 2 23 ? 26.295 60.395 84.496 1.00 5.55 23 LYS H CA 1
ATOM 1849 C C . LYS B 2 23 ? 26.577 59.236 85.436 1.00 5.32 23 LYS H C 1
ATOM 1850 O O . LYS B 2 23 ? 26.055 58.123 85.269 1.00 6.99 23 LYS H O 1
ATOM 1856 N N . ALA B 2 24 ? 27.444 59.446 86.400 1.00 4.34 24 ALA H N 1
ATOM 1857 C CA . ALA B 2 24 ? 27.878 58.409 87.304 1.00 5.31 24 ALA H CA 1
ATOM 1858 C C . ALA B 2 24 ? 27.201 58.590 88.631 1.00 6.39 24 ALA H C 1
ATOM 1859 O O . ALA B 2 24 ? 27.184 59.698 89.164 1.00 9.61 24 ALA H O 1
ATOM 1861 N N . SER B 2 25 ? 26.621 57.565 89.204 1.00 8.27 25 SER H N 1
ATOM 1862 C CA . SER B 2 25 ? 26.004 57.710 90.486 1.00 8.75 25 SER H CA 1
ATOM 1863 C C . SER B 2 25 ? 26.417 56.540 91.343 1.00 7.90 25 SER H C 1
ATOM 1864 O O . SER B 2 25 ? 26.725 55.451 90.858 1.00 7.50 25 SER H O 1
ATOM 1867 N N . GLY B 2 26 ? 26.605 56.796 92.629 1.00 10.05 26 GLY H N 1
ATOM 1868 C CA . GLY B 2 26 ? 26.831 55.723 93.584 1.00 8.04 26 GLY H CA 1
ATOM 1869 C C . GLY B 2 26 ? 28.259 55.624 94.033 1.00 7.85 26 GLY H C 1
ATOM 1870 O O . GLY B 2 26 ? 28.551 54.746 94.838 1.00 7.69 26 GLY H O 1
ATOM 1871 N N . TYR B 2 27 ? 29.125 56.498 93.544 1.00 4.03 27 TYR H N 1
ATOM 1872 C CA . TYR B 2 27 ? 30.531 56.504 93.887 1.00 5.61 27 TYR H CA 1
ATOM 1873 C C . TYR B 2 27 ? 31.033 57.926 93.654 1.00 7.31 27 TYR H C 1
ATOM 1874 O O . TYR B 2 27 ? 30.428 58.734 92.916 1.00 10.15 27 TYR H O 1
ATOM 1883 N N . THR B 2 28 ? 32.149 58.259 94.264 1.00 5.06 28 THR H N 1
ATOM 1884 C CA . THR B 2 28 ? 32.787 59.540 94.032 1.00 5.14 28 THR H CA 1
ATOM 1885 C C . THR B 2 28 ? 33.458 59.580 92.665 1.00 6.13 28 THR H C 1
ATOM 1886 O O . THR B 2 28 ? 34.548 59.013 92.503 1.00 7.23 28 THR H O 1
ATOM 1890 N N . PHE B 2 29 ? 32.825 60.277 91.722 1.00 4.20 29 PHE H N 1
ATOM 1891 C CA . PHE B 2 29 ? 33.268 60.541 90.363 1.00 2.00 29 PHE H CA 1
ATOM 1892 C C . PHE B 2 29 ? 34.757 60.826 90.149 1.00 2.00 29 PHE H C 1
ATOM 1893 O O . PHE B 2 29 ? 35.350 60.288 89.214 1.00 3.09 29 PHE H O 1
ATOM 1901 N N . THR B 2 30 ? 35.429 61.655 90.955 1.00 2.14 30 THR H N 1
ATOM 1902 C CA . THR B 2 30 ? 36.839 61.966 90.774 1.00 5.01 30 THR H CA 1
ATOM 1903 C C . THR B 2 30 ? 37.830 60.898 91.234 1.00 2.65 30 THR H C 1
ATOM 1904 O O . THR B 2 30 ? 39.022 61.191 91.333 1.00 5.43 30 THR H O 1
ATOM 1908 N N . THR B 2 31 ? 37.439 59.663 91.538 1.00 2.47 31 THR H N 1
ATOM 1909 C CA . THR B 2 31 ? 38.412 58.701 91.970 1.00 2.00 31 THR H CA 1
ATOM 1910 C C . THR B 2 31 ? 38.663 57.608 90.976 1.00 2.00 31 THR H C 1
ATOM 1911 O O . THR B 2 31 ? 39.605 56.840 91.170 1.00 2.37 31 THR H O 1
ATOM 1915 N N . TYR B 2 32 ? 37.845 57.456 89.953 1.00 2.00 32 TYR H N 1
ATOM 1916 C CA . TYR B 2 32 ? 38.136 56.501 88.865 1.00 6.28 32 TYR H CA 1
ATOM 1917 C C . TYR B 2 32 ? 38.278 57.173 87.506 1.00 2.02 32 TYR H C 1
ATOM 1918 O O . TYR B 2 32 ? 37.482 58.042 87.154 1.00 2.00 32 TYR H O 1
ATOM 1927 N N . GLY B 2 33 ? 39.260 56.754 86.733 1.00 4.10 33 GLY H N 1
ATOM 1928 C CA . GLY B 2 33 ? 39.455 57.318 85.396 1.00 4.32 33 GLY H CA 1
ATOM 1929 C C . GLY B 2 33 ? 38.317 56.848 84.480 1.00 2.11 33 GLY H C 1
ATOM 1930 O O . GLY B 2 33 ? 37.788 55.757 84.701 1.00 2.01 33 GLY H O 1
ATOM 1931 N N . MET B 2 34 ? 37.876 57.619 83.496 1.00 2.51 34 MET H N 1
ATOM 1932 C CA . MET B 2 34 ? 36.794 57.213 82.619 1.00 3.32 34 MET H CA 1
ATOM 1933 C C . MET B 2 34 ? 37.324 56.932 81.245 1.00 5.29 34 MET H C 1
ATOM 1934 O O . MET B 2 34 ? 38.089 57.762 80.756 1.00 6.68 34 MET H O 1
ATOM 1939 N N . SER B 2 35 ? 36.963 55.808 80.643 1.00 4.71 35 SER H N 1
ATOM 1940 C CA . SER B 2 35 ? 37.236 55.538 79.239 1.00 5.46 35 SER H CA 1
ATOM 1941 C C . SER B 2 35 ? 35.971 55.703 78.401 1.00 4.77 35 SER H C 1
ATOM 1942 O O . SER B 2 35 ? 34.838 55.692 78.897 1.00 2.59 35 SER H O 1
ATOM 1945 N N . TRP B 2 36 ? 36.183 55.867 77.103 1.00 5.88 36 TRP H N 1
ATOM 1946 C CA . TRP B 2 36 ? 35.124 55.924 76.093 1.00 5.02 36 TRP H CA 1
ATOM 1947 C C . TRP B 2 36 ? 35.563 54.891 75.050 1.00 3.53 36 TRP H C 1
ATOM 1948 O O . TRP B 2 36 ? 36.737 54.844 74.688 1.00 3.12 36 TRP H O 1
ATOM 1959 N N . VAL B 2 37 ? 34.681 53.972 74.647 1.00 4.76 37 VAL H N 1
ATOM 1960 C CA . VAL B 2 37 ? 34.932 52.870 73.710 1.00 5.02 37 VAL H CA 1
ATOM 1961 C C . VAL B 2 37 ? 33.700 52.773 72.780 1.00 7.68 37 VAL H C 1
ATOM 1962 O O . VAL B 2 37 ? 32.531 53.045 73.129 1.00 6.60 37 VAL H O 1
ATOM 1966 N N . LYS B 2 38 ? 34.088 52.511 71.536 1.00 5.63 38 LYS H N 1
ATOM 1967 C CA . LYS B 2 38 ? 33.257 52.466 70.361 1.00 3.68 38 LYS H CA 1
ATOM 1968 C C . LYS B 2 38 ? 33.024 50.999 70.038 1.00 4.85 38 LYS H C 1
ATOM 1969 O O . LYS B 2 38 ? 33.948 50.182 70.104 1.00 7.29 38 LYS H O 1
ATOM 1975 N N . GLN B 2 39 ? 31.806 50.605 69.714 1.00 4.27 39 GLN H N 1
ATOM 1976 C CA . GLN B 2 39 ? 31.522 49.247 69.366 1.00 9.20 39 GLN H CA 1
ATOM 1977 C C . GLN B 2 39 ? 30.858 49.317 68.016 1.00 14.22 39 GLN H C 1
ATOM 1978 O O . GLN B 2 39 ? 29.673 49.703 67.934 1.00 16.80 39 GLN H O 1
ATOM 1984 N N . THR B 2 40 ? 31.549 48.951 66.949 1.00 15.06 40 THR H N 1
ATOM 1985 C CA . THR B 2 40 ? 30.920 49.089 65.666 1.00 20.02 40 THR H CA 1
ATOM 1986 C C . THR B 2 40 ? 30.164 47.810 65.436 1.00 21.71 40 THR H C 1
ATOM 1987 O O . THR B 2 40 ? 30.724 46.738 65.687 1.00 21.96 40 THR H O 1
ATOM 1991 N N . PRO B 2 41 ? 28.890 47.939 64.991 1.00 22.23 41 PRO H N 1
ATOM 1992 C CA . PRO B 2 41 ? 27.965 46.864 64.619 1.00 23.80 41 PRO H CA 1
ATOM 1993 C C . PRO B 2 41 ? 28.629 45.894 63.680 1.00 24.61 41 PRO H C 1
ATOM 1994 O O . PRO B 2 41 ? 28.877 46.220 62.518 1.00 25.64 41 PRO H O 1
ATOM 1998 N N . GLY B 2 42 ? 29.017 44.746 64.188 1.00 25.88 42 GLY H N 1
ATOM 1999 C CA . GLY B 2 42 ? 29.753 43.810 63.356 1.00 27.73 42 GLY H CA 1
ATOM 2000 C C . GLY B 2 42 ? 31.249 43.883 63.664 1.00 28.70 42 GLY H C 1
ATOM 2001 O O . GLY B 2 42 ? 31.738 42.993 64.350 1.00 29.29 42 GLY H O 1
ATOM 2002 N N . LYS B 2 43 ? 31.987 44.936 63.283 1.00 27.70 43 LYS H N 1
ATOM 2003 C CA . LYS B 2 43 ? 33.437 45.009 63.464 1.00 25.44 43 LYS H CA 1
ATOM 2004 C C . LYS B 2 43 ? 34.071 45.014 64.855 1.00 24.21 43 LYS H C 1
ATOM 2005 O O . LYS B 2 43 ? 35.302 45.135 64.891 1.00 22.68 43 LYS H O 1
ATOM 2011 N N . GLY B 2 44 ? 33.348 44.933 65.992 1.00 21.11 44 GLY H N 1
ATOM 2012 C CA . GLY B 2 44 ? 33.952 44.867 67.328 1.00 14.28 44 GLY H CA 1
ATOM 2013 C C . GLY B 2 44 ? 34.240 46.221 67.975 1.00 12.57 44 GLY H C 1
ATOM 2014 O O . GLY B 2 44 ? 33.932 47.282 67.429 1.00 13.12 44 GLY H O 1
ATOM 2015 N N . PHE B 2 45 ? 34.897 46.189 69.138 1.00 12.20 45 PHE H N 1
ATOM 2016 C CA . PHE B 2 45 ? 35.220 47.332 69.991 1.00 6.64 45 PHE H CA 1
ATOM 2017 C C . PHE B 2 45 ? 36.506 48.095 69.737 1.00 7.71 45 PHE H C 1
ATOM 2018 O O . PHE B 2 45 ? 37.532 47.436 69.650 1.00 11.42 45 PHE H O 1
ATOM 2026 N N . LYS B 2 46 ? 36.632 49.428 69.621 1.00 8.27 46 LYS H N 1
ATOM 2027 C CA . LYS B 2 46 ? 37.936 50.128 69.612 1.00 8.48 46 LYS H CA 1
ATOM 2028 C C . LYS B 2 46 ? 37.949 50.989 70.884 1.00 8.69 46 LYS H C 1
ATOM 2029 O O . LYS B 2 46 ? 36.925 51.602 71.205 1.00 6.47 46 LYS H O 1
ATOM 2035 N N . TRP B 2 47 ? 39.010 51.070 71.686 1.00 9.29 47 TRP H N 1
ATOM 2036 C CA . TRP B 2 47 ? 39.076 52.035 72.807 1.00 7.42 47 TRP H CA 1
ATOM 2037 C C . TRP B 2 47 ? 39.419 53.391 72.206 1.00 4.89 47 TRP H C 1
ATOM 2038 O O . TRP B 2 47 ? 40.359 53.523 71.402 1.00 4.83 47 TRP H O 1
ATOM 2049 N N . MET B 2 48 ? 38.700 54.414 72.654 1.00 4.47 48 MET H N 1
ATOM 2050 C CA . MET B 2 48 ? 38.853 55.774 72.127 1.00 5.53 48 MET H CA 1
ATOM 2051 C C . MET B 2 48 ? 39.817 56.680 72.881 1.00 8.35 48 MET H C 1
ATOM 2052 O O . MET B 2 48 ? 40.290 57.691 72.347 1.00 7.74 48 MET H O 1
ATOM 2057 N N . GLY B 2 49 ? 40.121 56.352 74.136 1.00 6.89 49 GLY H N 1
ATOM 2058 C CA . GLY B 2 49 ? 40.971 57.195 74.956 1.00 2.00 49 GLY H CA 1
ATOM 2059 C C . GLY B 2 49 ? 40.305 57.266 76.321 1.00 3.14 49 GLY H C 1
ATOM 2060 O O . GLY B 2 49 ? 39.284 56.599 76.589 1.00 2.00 49 GLY H O 1
ATOM 2061 N N . TRP B 2 50 ? 40.842 58.076 77.219 1.00 3.39 50 TRP H N 1
ATOM 2062 C CA . TRP B 2 50 ? 40.272 58.139 78.557 1.00 6.59 50 TRP H CA 1
ATOM 2063 C C . TRP B 2 50 ? 40.437 59.563 79.046 1.00 8.27 50 TRP H C 1
ATOM 2064 O O . TRP B 2 50 ? 41.064 60.352 78.334 1.00 9.68 50 TRP H O 1
ATOM 2075 N N . ILE B 2 51 ? 39.835 59.942 80.171 1.00 7.11 51 ILE H N 1
ATOM 2076 C CA . ILE B 2 51 ? 40.036 61.234 80.796 1.00 6.48 51 ILE H CA 1
ATOM 2077 C C . ILE B 2 51 ? 40.049 60.978 82.299 1.00 6.92 51 ILE H C 1
ATOM 2078 O O . ILE B 2 51 ? 39.210 60.283 82.905 1.00 5.98 51 ILE H O 1
ATOM 2083 N N . ASN B 2 52 ? 41.112 61.539 82.862 1.00 9.70 52 ASN H N 1
ATOM 2084 C CA . ASN B 2 52 ? 41.389 61.446 84.296 1.00 5.47 52 ASN H CA 1
ATOM 2085 C C . ASN B 2 52 ? 40.371 62.348 84.959 1.00 4.00 52 ASN H C 1
ATOM 2086 O O . ASN B 2 52 ? 40.430 63.565 84.795 1.00 5.39 52 ASN H O 1
ATOM 2091 N N . THR B 2 53 A 39.431 61.865 85.761 1.00 3.21 52 THR H N 1
ATOM 2092 C CA . THR B 2 53 A 38.396 62.731 86.304 1.00 3.03 52 THR H CA 1
ATOM 2093 C C . THR B 2 53 A 38.888 63.668 87.386 1.00 3.82 52 THR H C 1
ATOM 2094 O O . THR B 2 53 A 38.179 64.595 87.717 1.00 4.86 52 THR H O 1
ATOM 2098 N N . TYR B 2 54 ? 40.074 63.407 87.973 1.00 6.60 53 TYR H N 1
ATOM 2099 C CA . TYR B 2 54 ? 40.708 64.271 88.947 1.00 6.63 53 TYR H CA 1
ATOM 2100 C C . TYR B 2 54 ? 41.440 65.463 88.341 1.00 8.10 53 TYR H C 1
ATOM 2101 O O . TYR B 2 54 ? 41.164 66.609 88.663 1.00 11.26 53 TYR H O 1
ATOM 2110 N N . SER B 2 55 ? 42.422 65.246 87.479 1.00 6.93 54 SER H N 1
ATOM 2111 C CA . SER B 2 55 ? 43.121 66.337 86.857 1.00 4.75 54 SER H CA 1
ATOM 2112 C C . SER B 2 55 ? 42.313 67.011 85.778 1.00 3.70 54 SER H C 1
ATOM 2113 O O . SER B 2 55 ? 42.716 68.088 85.378 1.00 4.81 54 SER H O 1
ATOM 2116 N N . GLY B 2 56 ? 41.225 66.407 85.247 1.00 5.41 55 GLY H N 1
ATOM 2117 C CA . GLY B 2 56 ? 40.522 66.915 84.079 1.00 2.00 55 GLY H CA 1
ATOM 2118 C C . GLY B 2 56 ? 41.364 66.726 82.805 1.00 2.09 55 GLY H C 1
ATOM 2119 O O . GLY B 2 56 ? 40.956 67.194 81.731 1.00 6.43 55 GLY H O 1
ATOM 2120 N N . VAL B 2 57 ? 42.501 66.010 82.807 1.00 2.00 56 VAL H N 1
ATOM 2121 C CA . VAL B 2 57 ? 43.365 65.916 81.619 1.00 2.84 56 VAL H CA 1
ATOM 2122 C C . VAL B 2 57 ? 42.974 64.727 80.734 1.00 2.65 56 VAL H C 1
ATOM 2123 O O . VAL B 2 57 ? 42.953 63.607 81.273 1.00 5.67 56 VAL H O 1
ATOM 2127 N N . PRO B 2 58 ? 42.618 64.907 79.435 1.00 2.04 57 PRO H N 1
ATOM 2128 C CA . PRO B 2 58 ? 42.176 63.849 78.497 1.00 2.00 57 PRO H CA 1
ATOM 2129 C C . PRO B 2 58 ? 43.251 63.149 77.710 1.00 2.84 57 PRO H C 1
ATOM 2130 O O . PRO B 2 58 ? 44.233 63.835 77.427 1.00 7.02 57 PRO H O 1
ATOM 2134 N N . THR B 2 59 ? 43.178 61.852 77.356 1.00 2.00 58 THR H N 1
ATOM 2135 C CA . THR B 2 59 ? 44.170 61.198 76.499 1.00 4.13 58 THR H CA 1
ATOM 2136 C C . THR B 2 59 ? 43.472 60.614 75.278 1.00 4.31 58 THR H C 1
ATOM 2137 O O . THR B 2 59 ? 42.698 59.675 75.417 1.00 3.15 58 THR H O 1
ATOM 2141 N N . TYR B 2 60 ? 43.716 61.033 74.050 1.00 5.21 59 TYR H N 1
ATOM 2142 C CA . TYR B 2 60 ? 42.936 60.480 72.952 1.00 3.91 59 TYR H CA 1
ATOM 2143 C C . TYR B 2 60 ? 43.728 59.431 72.267 1.00 5.84 59 TYR H C 1
ATOM 2144 O O . TYR B 2 60 ? 44.950 59.595 72.253 1.00 11.41 59 TYR H O 1
ATOM 2153 N N . ALA B 2 61 ? 43.171 58.348 71.746 1.00 8.29 60 ALA H N 1
ATOM 2154 C CA . ALA B 2 61 ? 43.971 57.371 71.014 1.00 8.24 60 ALA H CA 1
ATOM 2155 C C . ALA B 2 61 ? 44.253 57.932 69.613 1.00 11.08 60 ALA H C 1
ATOM 2156 O O . ALA B 2 61 ? 43.335 58.568 69.085 1.00 12.30 60 ALA H O 1
ATOM 2158 N N . ASP B 2 62 ? 45.428 57.706 68.972 1.00 11.23 61 ASP H N 1
ATOM 2159 C CA . ASP B 2 62 ? 45.781 58.197 67.631 1.00 14.14 61 ASP H CA 1
ATOM 2160 C C . ASP B 2 62 ? 44.643 58.248 66.601 1.00 15.71 61 ASP H C 1
ATOM 2161 O O . ASP B 2 62 ? 44.390 59.308 66.016 1.00 15.30 61 ASP H O 1
ATOM 2166 N N . ASP B 2 63 ? 43.825 57.220 66.405 1.00 14.37 62 ASP H N 1
ATOM 2167 C CA . ASP B 2 63 ? 42.741 57.319 65.436 1.00 13.52 62 ASP H CA 1
ATOM 2168 C C . ASP B 2 63 ? 41.532 58.071 65.973 1.00 11.63 62 ASP H C 1
ATOM 2169 O O . ASP B 2 63 ? 40.457 58.043 65.393 1.00 10.33 62 ASP H O 1
ATOM 2174 N N . PHE B 2 64 ? 41.606 58.775 67.091 1.00 11.12 63 PHE H N 1
ATOM 2175 C CA . PHE B 2 64 ? 40.487 59.610 67.531 1.00 11.30 63 PHE H CA 1
ATOM 2176 C C . PHE B 2 64 ? 40.922 60.996 67.974 1.00 12.00 63 PHE H C 1
ATOM 2177 O O . PHE B 2 64 ? 40.133 61.752 68.573 1.00 16.34 63 PHE H O 1
ATOM 2185 N N . LYS B 2 65 ? 42.165 61.382 67.683 1.00 12.86 64 LYS H N 1
ATOM 2186 C CA . LYS B 2 65 ? 42.585 62.746 67.965 1.00 13.92 64 LYS H CA 1
ATOM 2187 C C . LYS B 2 65 ? 41.924 63.595 66.902 1.00 15.16 64 LYS H C 1
ATOM 2188 O O . LYS B 2 65 ? 41.768 63.118 65.773 1.00 18.87 64 LYS H O 1
ATOM 2194 N N . GLY B 2 66 ? 41.458 64.799 67.198 1.00 14.18 65 GLY H N 1
ATOM 2195 C CA . GLY B 2 66 ? 40.912 65.628 66.166 1.00 13.75 65 GLY H CA 1
ATOM 2196 C C . GLY B 2 66 ? 39.506 66.065 66.416 1.00 13.05 65 GLY H C 1
ATOM 2197 O O . GLY B 2 66 ? 39.303 67.179 66.909 1.00 16.18 65 GLY H O 1
ATOM 2198 N N . ARG B 2 67 ? 38.557 65.223 66.026 1.00 11.32 66 ARG H N 1
ATOM 2199 C CA . ARG B 2 67 ? 37.135 65.503 66.128 1.00 10.25 66 ARG H CA 1
ATOM 2200 C C . ARG B 2 67 ? 36.451 64.992 67.413 1.00 10.03 66 ARG H C 1
ATOM 2201 O O . ARG B 2 67 ? 35.200 64.987 67.536 1.00 10.39 66 ARG H O 1
ATOM 2209 N N . PHE B 2 68 ? 37.235 64.548 68.382 1.00 6.56 67 PHE H N 1
ATOM 2210 C CA . PHE B 2 68 ? 36.631 63.945 69.545 1.00 6.45 67 PHE H CA 1
ATOM 2211 C C . PHE B 2 68 ? 37.024 64.708 70.804 1.00 6.17 67 PHE H C 1
ATOM 2212 O O . PHE B 2 68 ? 38.210 64.973 70.981 1.00 4.17 67 PHE H O 1
ATOM 2220 N N . ALA B 2 69 ? 36.065 65.089 71.666 1.00 2.00 68 ALA H N 1
ATOM 2221 C CA . ALA B 2 69 ? 36.407 65.768 72.866 1.00 2.00 68 ALA H CA 1
ATOM 2222 C C . ALA B 2 69 ? 35.784 65.067 74.033 1.00 2.00 68 ALA H C 1
ATOM 2223 O O . ALA B 2 69 ? 34.640 64.665 74.007 1.00 2.00 68 ALA H O 1
ATOM 2225 N N . PHE B 2 70 ? 36.589 64.860 75.059 1.00 3.44 69 PHE H N 1
ATOM 2226 C CA . PHE B 2 70 ? 36.107 64.311 76.314 1.00 4.62 69 PHE H CA 1
ATOM 2227 C C . PHE B 2 70 ? 36.107 65.561 77.182 1.00 2.54 69 PHE H C 1
ATOM 2228 O O . PHE B 2 70 ? 37.010 66.405 77.093 1.00 2.00 69 PHE H O 1
ATOM 2236 N N . SER B 2 71 ? 35.054 65.751 77.942 1.00 2.19 70 SER H N 1
ATOM 2237 C CA . SER B 2 71 ? 35.027 66.848 78.882 1.00 3.69 70 SER H CA 1
ATOM 2238 C C . SER B 2 71 ? 34.262 66.332 80.075 1.00 5.26 70 SER H C 1
ATOM 2239 O O . SER B 2 71 ? 33.750 65.207 80.042 1.00 5.07 70 SER H O 1
ATOM 2242 N N . LEU B 2 72 ? 34.190 67.156 81.110 1.00 6.72 71 LEU H N 1
ATOM 2243 C CA . LEU B 2 72 ? 33.684 66.771 82.397 1.00 7.37 71 LEU H CA 1
ATOM 2244 C C . LEU B 2 72 ? 32.838 67.913 82.929 1.00 9.40 71 LEU H C 1
ATOM 2245 O O . LEU B 2 72 ? 33.100 69.074 82.592 1.00 8.54 71 LEU H O 1
ATOM 2250 N N . GLU B 2 73 ? 31.891 67.535 83.788 1.00 9.23 72 GLU H N 1
ATOM 2251 C CA . GLU B 2 73 ? 31.154 68.424 84.682 1.00 9.65 72 GLU H CA 1
ATOM 2252 C C . GLU B 2 73 ? 31.242 67.679 86.042 1.00 8.58 72 GLU H C 1
ATOM 2253 O O . GLU B 2 73 ? 30.414 66.809 86.351 1.00 9.38 72 GLU H O 1
ATOM 2259 N N . THR B 2 74 ? 32.225 67.892 86.909 1.00 7.78 73 THR H N 1
ATOM 2260 C CA . THR B 2 74 ? 32.362 67.123 88.134 1.00 9.27 73 THR H CA 1
ATOM 2261 C C . THR B 2 74 ? 31.361 67.426 89.204 1.00 10.73 73 THR H C 1
ATOM 2262 O O . THR B 2 74 ? 31.214 66.590 90.082 1.00 17.50 73 THR H O 1
ATOM 2266 N N . SER B 2 75 ? 30.658 68.538 89.206 1.00 9.69 74 SER H N 1
ATOM 2267 C CA . SER B 2 75 ? 29.617 68.805 90.200 1.00 9.42 74 SER H CA 1
ATOM 2268 C C . SER B 2 75 ? 28.369 68.030 89.817 1.00 8.41 74 SER H C 1
ATOM 2269 O O . SER B 2 75 ? 27.414 67.870 90.586 1.00 9.21 74 SER H O 1
ATOM 2272 N N . ALA B 2 76 ? 28.334 67.627 88.546 1.00 5.44 75 ALA H N 1
ATOM 2273 C CA . ALA B 2 76 ? 27.201 66.899 88.087 1.00 4.53 75 ALA H CA 1
ATOM 2274 C C . ALA B 2 76 ? 27.566 65.436 87.940 1.00 3.67 75 ALA H C 1
ATOM 2275 O O . ALA B 2 76 ? 26.688 64.659 87.598 1.00 4.65 75 ALA H O 1
ATOM 2277 N N . SER B 2 77 ? 28.770 64.988 88.326 1.00 4.33 76 SER H N 1
ATOM 2278 C CA . SER B 2 77 ? 29.200 63.615 88.105 1.00 7.82 76 SER H CA 1
ATOM 2279 C C . SER B 2 77 ? 28.984 63.070 86.682 1.00 9.91 76 SER H C 1
ATOM 2280 O O . SER B 2 77 ? 28.639 61.910 86.448 1.00 11.34 76 SER H O 1
ATOM 2283 N N . THR B 2 78 ? 29.267 63.913 85.701 1.00 9.99 77 THR H N 1
ATOM 2284 C CA . THR B 2 78 ? 29.021 63.581 84.322 1.00 9.62 77 THR H CA 1
ATOM 2285 C C . THR B 2 78 ? 30.242 63.829 83.430 1.00 11.77 77 THR H C 1
ATOM 2286 O O . THR B 2 78 ? 30.910 64.869 83.558 1.00 11.28 77 THR H O 1
ATOM 2290 N N . ALA B 2 79 ? 30.497 62.822 82.565 1.00 9.05 78 ALA H N 1
ATOM 2291 C CA . ALA B 2 79 ? 31.559 62.823 81.572 1.00 5.85 78 ALA H CA 1
ATOM 2292 C C . ALA B 2 79 ? 30.815 63.059 80.280 1.00 5.10 78 ALA H C 1
ATOM 2293 O O . ALA B 2 79 ? 29.653 62.635 80.167 1.00 4.90 78 ALA H O 1
ATOM 2295 N N . TYR B 2 80 ? 31.448 63.716 79.321 1.00 3.64 79 TYR H N 1
ATOM 2296 C CA . TYR B 2 80 ? 30.843 64.016 78.043 1.00 4.49 79 TYR H CA 1
ATOM 2297 C C . TYR B 2 80 ? 31.786 63.629 76.909 1.00 6.58 79 TYR H C 1
ATOM 2298 O O . TYR B 2 80 ? 33.020 63.719 77.057 1.00 8.23 79 TYR H O 1
ATOM 2307 N N . LEU B 2 81 ? 31.215 63.133 75.817 1.00 5.39 80 LEU H N 1
ATOM 2308 C CA . LEU B 2 81 ? 31.958 62.845 74.614 1.00 4.73 80 LEU H CA 1
ATOM 2309 C C . LEU B 2 81 ? 31.291 63.705 73.528 1.00 6.34 80 LEU H C 1
ATOM 2310 O O . LEU B 2 81 ? 30.080 63.585 73.254 1.00 2.00 80 LEU H O 1
ATOM 2315 N N . GLN B 2 82 ? 32.126 64.511 72.852 1.00 6.34 81 GLN H N 1
ATOM 2316 C CA . GLN B 2 82 ? 31.677 65.340 71.747 1.00 5.91 81 GLN H CA 1
ATOM 2317 C C . GLN B 2 82 ? 32.376 64.844 70.505 1.00 3.31 81 GLN H C 1
ATOM 2318 O O . GLN B 2 82 ? 33.573 64.612 70.529 1.00 4.38 81 GLN H O 1
ATOM 2324 N N . ILE B 2 83 ? 31.610 64.625 69.450 1.00 4.76 82 ILE H N 1
ATOM 2325 C CA . ILE B 2 83 ? 32.092 64.228 68.145 1.00 5.58 82 ILE H CA 1
ATOM 2326 C C . ILE B 2 83 ? 31.623 65.270 67.120 1.00 8.49 82 ILE H C 1
ATOM 2327 O O . ILE B 2 83 ? 30.422 65.454 66.882 1.00 8.22 82 ILE H O 1
ATOM 2332 N N . ASN B 2 84 A 32.573 65.971 66.52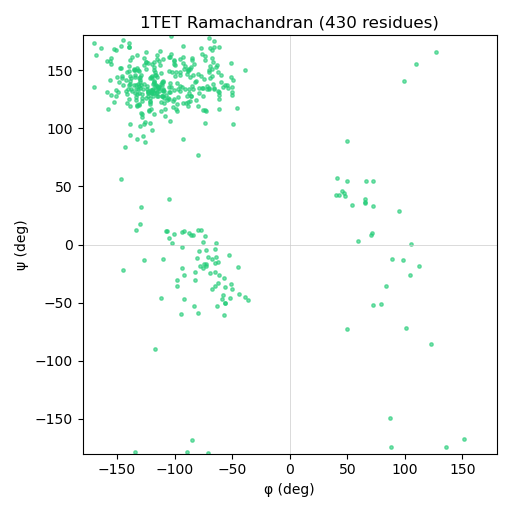0 1.00 10.65 82 ASN H N 1
ATOM 2333 C CA . ASN B 2 84 A 32.277 67.009 65.525 1.00 12.00 82 ASN H CA 1
ATOM 2334 C C . ASN B 2 84 A 32.488 66.475 64.145 1.00 7.63 82 ASN H C 1
ATOM 2335 O O . ASN B 2 84 A 33.269 65.550 63.961 1.00 6.14 82 ASN H O 1
ATOM 2340 N N . ASN B 2 85 B 31.825 67.168 63.229 1.00 8.53 82 ASN H N 1
ATOM 2341 C CA . ASN B 2 85 B 31.795 66.924 61.797 1.00 9.91 82 ASN H CA 1
ATOM 2342 C C . ASN B 2 85 B 31.698 65.433 61.485 1.00 10.60 82 ASN H C 1
ATOM 2343 O O . ASN B 2 85 B 32.450 64.783 60.758 1.00 10.50 82 ASN H O 1
ATOM 2348 N N . LEU B 2 86 C 30.617 64.965 62.083 1.00 7.37 82 LEU H N 1
ATOM 2349 C CA . LEU B 2 86 C 30.212 63.601 62.076 1.00 6.84 82 LEU H CA 1
ATOM 2350 C C . LEU B 2 86 C 30.287 62.960 60.705 1.00 9.95 82 LEU H C 1
ATOM 2351 O O . LEU B 2 86 C 29.668 63.430 59.741 1.00 14.80 82 LEU H O 1
ATOM 2356 N N . LYS B 2 87 ? 31.130 61.941 60.586 1.00 9.62 83 LYS H N 1
ATOM 2357 C CA . LYS B 2 87 ? 31.198 61.090 59.397 1.00 6.00 83 LYS H CA 1
ATOM 2358 C C . LYS B 2 87 ? 30.286 59.900 59.533 1.00 5.87 83 LYS H C 1
ATOM 2359 O O . LYS B 2 87 ? 29.958 59.449 60.648 1.00 3.89 83 LYS H O 1
ATOM 2365 N N . ASN B 2 88 ? 29.840 59.382 58.389 1.00 4.14 84 ASN H N 1
ATOM 2366 C CA . ASN B 2 88 ? 29.035 58.156 58.336 1.00 6.05 84 ASN H CA 1
ATOM 2367 C C . ASN B 2 88 ? 29.532 57.043 59.213 1.00 6.86 84 ASN H C 1
ATOM 2368 O O . ASN B 2 88 ? 28.773 56.363 59.889 1.00 7.79 84 ASN H O 1
ATOM 2373 N N . GLU B 2 89 ? 30.865 56.919 59.146 1.00 5.31 85 GLU H N 1
ATOM 2374 C CA . GLU B 2 89 ? 31.669 55.915 59.763 1.00 4.02 85 GLU H CA 1
ATOM 2375 C C . GLU B 2 89 ? 31.668 55.945 61.252 1.00 3.98 85 GLU H C 1
ATOM 2376 O O . GLU B 2 89 ? 32.295 55.086 61.856 1.00 3.24 85 GLU H O 1
ATOM 2382 N N . ASP B 2 90 ? 30.990 56.927 61.807 1.00 4.13 86 ASP H N 1
ATOM 2383 C CA . ASP B 2 90 ? 30.885 57.077 63.229 1.00 5.52 86 ASP H CA 1
ATOM 2384 C C . ASP B 2 90 ? 29.640 56.404 63.746 1.00 6.20 86 ASP H C 1
ATOM 2385 O O . ASP B 2 90 ? 29.418 56.504 64.950 1.00 11.63 86 ASP H O 1
ATOM 2390 N N . THR B 2 91 ? 28.767 55.809 62.946 1.00 7.40 87 THR H N 1
ATOM 2391 C CA . THR B 2 91 ? 27.613 55.069 63.428 1.00 5.17 87 THR H CA 1
ATOM 2392 C C . THR B 2 91 ? 28.156 53.899 64.270 1.00 9.17 87 THR H C 1
ATOM 2393 O O . THR B 2 91 ? 28.950 53.039 63.814 1.00 8.84 87 THR H O 1
ATOM 2397 N N . ALA B 2 92 ? 27.828 53.923 65.564 1.00 8.66 88 ALA H N 1
ATOM 2398 C CA . ALA B 2 92 ? 28.288 52.909 66.506 1.00 6.68 88 ALA H CA 1
ATOM 2399 C C . ALA B 2 92 ? 27.522 53.119 67.821 1.00 6.38 88 ALA H C 1
ATOM 2400 O O . ALA B 2 92 ? 26.708 54.036 67.954 1.00 2.00 88 ALA H O 1
ATOM 2402 N N . THR B 2 93 ? 27.724 52.202 68.752 1.00 3.03 89 THR H N 1
ATOM 2403 C CA . THR B 2 93 ? 27.277 52.395 70.102 1.00 3.65 89 THR H CA 1
ATOM 2404 C C . THR B 2 93 ? 28.541 52.883 70.785 1.00 3.97 89 THR H C 1
ATOM 2405 O O . THR B 2 93 ? 29.640 52.406 70.459 1.00 2.00 89 THR H O 1
ATOM 2409 N N . TYR B 2 94 ? 28.395 53.877 71.664 1.00 4.74 90 TYR H N 1
ATOM 2410 C CA . TYR B 2 94 ? 29.520 54.409 72.425 1.00 3.68 90 TYR H CA 1
ATOM 2411 C C . TYR B 2 94 ? 29.230 54.086 73.892 1.00 7.05 90 TYR H C 1
ATOM 2412 O O . TYR B 2 94 ? 28.072 54.041 74.353 1.00 6.33 90 TYR H O 1
AT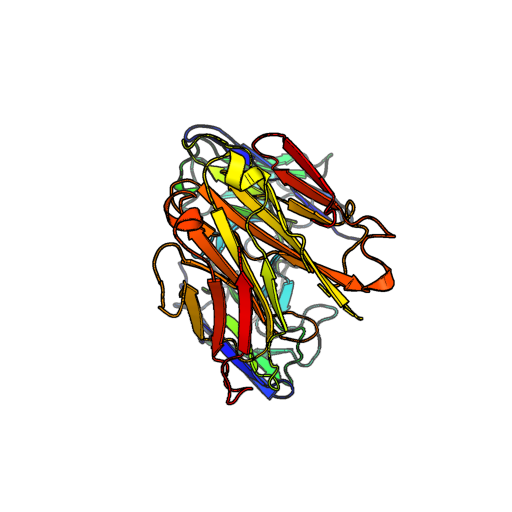OM 2421 N N . PHE B 2 95 ? 30.323 53.790 74.614 1.00 6.77 91 PHE H N 1
ATOM 2422 C CA . PHE B 2 95 ? 30.265 53.457 76.012 1.00 3.90 91 PHE H CA 1
ATOM 2423 C C . PHE B 2 95 ? 31.230 54.250 76.819 1.00 2.00 91 PHE H C 1
ATOM 2424 O O . PHE B 2 95 ? 32.353 54.488 76.396 1.00 2.31 91 PHE H O 1
ATOM 2432 N N . CYS B 2 96 ? 30.810 54.672 77.990 1.00 2.00 92 CYS H N 1
ATOM 2433 C CA . CYS B 2 96 ? 31.754 55.217 78.942 1.00 4.41 92 CYS H CA 1
ATOM 2434 C C . CYS B 2 96 ? 32.083 54.006 79.826 1.00 5.01 92 CYS H C 1
ATOM 2435 O O . CYS B 2 96 ? 31.256 53.101 79.976 1.00 8.32 92 CYS H O 1
ATOM 2438 N N . ALA B 2 97 ? 33.273 53.875 80.373 1.00 4.50 93 ALA H N 1
ATOM 2439 C CA . ALA B 2 97 ? 33.638 52.763 81.218 1.00 6.66 93 ALA H CA 1
ATOM 2440 C C . ALA B 2 97 ? 34.493 53.303 82.356 1.00 7.04 93 ALA H C 1
ATOM 2441 O O . ALA B 2 97 ? 35.376 54.135 82.166 1.00 11.06 93 ALA H O 1
ATOM 2443 N N . ARG B 2 98 ? 34.208 52.897 83.578 1.00 10.30 94 ARG H N 1
ATOM 2444 C CA . ARG B 2 98 ? 34.973 53.271 84.775 1.00 10.84 94 ARG H CA 1
ATOM 2445 C C . ARG B 2 98 ? 36.144 52.299 84.841 1.00 8.03 94 ARG H C 1
ATOM 2446 O O . ARG B 2 98 ? 35.940 51.106 84.601 1.00 4.57 94 ARG H O 1
ATOM 2454 N N . ARG B 2 99 ? 37.372 52.748 85.071 1.00 7.66 95 ARG H N 1
ATOM 2455 C CA . ARG B 2 99 ? 38.482 51.812 85.205 1.00 7.05 95 ARG H CA 1
ATOM 2456 C C . ARG B 2 99 ? 39.345 52.055 86.422 1.00 9.26 95 ARG H C 1
ATOM 2457 O O . ARG B 2 99 ? 39.734 53.185 86.769 1.00 11.74 95 ARG H O 1
ATOM 2465 N N . SER B 2 100 ? 39.547 50.942 87.107 1.00 9.90 96 SER H N 1
ATOM 2466 C CA . SER B 2 100 ? 40.478 50.853 88.210 1.00 9.31 96 SER H CA 1
ATOM 2467 C C . SER B 2 100 ? 41.566 49.852 87.813 1.00 8.65 96 SER H C 1
ATOM 2468 O O . SER B 2 100 ? 42.583 50.261 87.262 1.00 9.80 96 SER H O 1
ATOM 2471 N N . TRP B 2 101 A 41.526 48.551 88.035 1.00 7.25 100 TRP H N 1
ATOM 2472 C CA . TRP B 2 101 A 42.538 47.693 87.423 1.00 8.80 100 TRP H CA 1
ATOM 2473 C C . TRP B 2 101 A 41.898 46.996 86.211 1.00 9.19 100 TRP H C 1
ATOM 2474 O O . TRP B 2 101 A 42.490 46.178 85.510 1.00 11.23 100 TRP H O 1
ATOM 2485 N N . TYR B 2 102 B 40.621 47.337 85.975 1.00 10.90 100 TYR H N 1
ATOM 2486 C CA . TYR B 2 102 B 39.685 46.750 85.025 1.00 7.31 100 TYR H CA 1
ATOM 2487 C C . TYR B 2 102 B 38.525 47.726 84.860 1.00 5.33 100 TYR H C 1
ATOM 2488 O O . TYR B 2 102 B 38.409 48.665 85.668 1.00 4.89 100 TYR H O 1
ATOM 2497 N N . PHE B 2 103 C 37.678 47.448 83.857 1.00 5.08 100 PHE H N 1
ATOM 2498 C CA . PHE B 2 103 C 36.432 48.145 83.631 1.00 5.74 100 PHE H CA 1
ATOM 2499 C C . PHE B 2 103 C 35.426 47.298 84.377 1.00 7.80 100 PHE H C 1
ATOM 2500 O O . PHE B 2 103 C 34.947 46.286 83.836 1.00 11.04 100 PHE H O 1
ATOM 2508 N N . ASP B 2 104 ? 35.173 47.600 85.649 1.00 6.23 101 ASP H N 1
ATOM 2509 C CA . ASP B 2 104 ? 34.124 46.878 86.318 1.00 10.47 101 ASP H CA 1
ATOM 2510 C C . ASP B 2 104 ? 32.736 47.396 86.061 1.00 12.06 101 ASP H C 1
ATOM 2511 O O . ASP B 2 104 ? 31.806 46.617 86.251 1.00 15.98 101 ASP H O 1
ATOM 2516 N N . VAL B 2 105 ? 32.499 48.663 85.675 1.00 12.13 102 VAL H N 1
ATOM 2517 C CA . VAL B 2 105 ? 31.147 49.172 85.443 1.00 6.80 102 VAL H CA 1
ATOM 2518 C C . VAL B 2 105 ? 31.220 49.913 84.082 1.00 6.14 102 VAL H C 1
ATOM 2519 O O . VAL B 2 105 ? 32.147 50.702 83.864 1.00 2.00 102 VAL H O 1
ATOM 2523 N N . TRP B 2 106 ? 30.281 49.601 83.163 1.00 4.58 103 TRP H N 1
ATOM 2524 C CA . TRP B 2 106 ? 30.221 50.067 81.790 1.00 6.77 103 TRP H CA 1
ATOM 2525 C C . TRP B 2 106 ? 28.892 50.809 81.684 1.00 8.22 103 TRP H C 1
ATOM 2526 O O . TRP B 2 106 ? 27.893 50.449 82.312 1.00 4.11 103 TRP H O 1
ATOM 2537 N N . GLY B 2 107 ? 28.849 51.884 80.896 1.00 9.81 104 GLY H N 1
ATOM 2538 C CA . GLY B 2 107 ? 27.628 52.650 80.770 1.00 7.21 104 GLY H CA 1
ATOM 2539 C C . GLY B 2 107 ? 26.641 51.871 79.930 1.00 6.95 104 GLY H C 1
ATOM 2540 O O . GLY B 2 107 ? 26.990 50.969 79.169 1.00 4.10 104 GLY H O 1
ATOM 2541 N N . THR B 2 108 ? 25.389 52.284 80.060 1.00 6.74 105 THR H N 1
ATOM 2542 C CA . THR B 2 108 ? 24.270 51.789 79.292 1.00 3.56 105 THR H CA 1
ATOM 2543 C C . THR B 2 108 ? 24.454 51.774 77.799 1.00 2.00 105 THR H C 1
ATOM 2544 O O . THR B 2 108 ? 23.967 50.826 77.214 1.00 4.87 105 THR H O 1
ATOM 2548 N N . GLY B 2 109 ? 25.167 52.700 77.166 1.00 2.00 106 GLY H N 1
ATOM 2549 C CA . GLY B 2 109 ? 25.417 52.706 75.732 1.00 2.00 106 GLY H CA 1
ATOM 2550 C C . GLY B 2 109 ? 24.455 53.675 75.023 1.00 2.49 106 GLY H C 1
ATOM 2551 O O . GLY B 2 109 ? 23.263 53.797 75.371 1.00 2.59 106 GLY H O 1
ATOM 2552 N N . THR B 2 110 ? 24.985 54.385 74.042 1.00 2.00 107 THR H N 1
ATOM 2553 C CA . THR B 2 110 ? 24.258 55.355 73.239 1.00 2.00 107 THR H CA 1
ATOM 2554 C C . THR B 2 110 ? 24.500 55.046 71.788 1.00 2.00 107 THR H C 1
ATOM 2555 O O . THR B 2 110 ? 25.656 55.105 71.353 1.00 2.00 107 THR H O 1
ATOM 2559 N N . THR B 2 111 ? 23.508 54.620 71.016 1.00 4.19 108 THR H N 1
ATOM 2560 C CA . THR B 2 111 ? 23.800 54.483 69.603 1.00 6.59 108 THR H CA 1
ATOM 2561 C C . THR B 2 111 ? 23.689 55.809 68.809 1.00 7.91 108 THR H C 1
ATOM 2562 O O . THR B 2 111 ? 22.862 56.688 69.081 1.00 5.62 108 THR H O 1
ATOM 2566 N N . VAL B 2 112 ? 24.605 56.045 67.886 1.00 8.57 109 VAL H N 1
ATOM 2567 C CA . VAL B 2 112 ? 24.530 57.220 67.038 1.00 9.84 109 VAL H CA 1
ATOM 2568 C C . VAL B 2 112 ? 24.409 56.603 65.649 1.00 12.05 109 VAL H C 1
ATOM 2569 O O . VAL B 2 112 ? 25.072 55.584 65.365 1.00 13.14 109 VAL H O 1
ATOM 2573 N N . THR B 2 113 ? 23.484 57.098 64.816 1.00 10.39 110 THR H N 1
ATOM 2574 C CA . THR B 2 113 ? 23.378 56.613 63.455 1.00 10.66 110 THR H CA 1
ATOM 2575 C C . THR B 2 113 ? 23.608 57.892 62.689 1.00 12.54 110 THR H C 1
ATOM 2576 O O . THR B 2 113 ? 22.833 58.851 62.913 1.00 15.23 110 THR H O 1
ATOM 2580 N N . VAL B 2 114 ? 24.682 57.984 61.887 1.00 9.82 111 VAL H N 1
ATOM 2581 C CA . VAL B 2 114 ? 24.880 59.149 61.056 1.00 8.36 111 VAL H CA 1
ATOM 2582 C C . VAL B 2 114 ? 24.282 58.755 59.695 1.00 12.54 111 VAL H C 1
ATOM 2583 O O . VAL B 2 114 ? 24.540 57.643 59.230 1.00 16.59 111 VAL H O 1
ATOM 2587 N N . SER B 2 115 ? 23.446 59.518 58.986 1.00 12.74 112 SER H N 1
ATOM 2588 C CA . SER B 2 115 ? 22.832 59.056 57.729 1.00 12.29 112 SER H CA 1
ATOM 2589 C C . SER B 2 115 ? 22.148 60.210 57.034 1.00 11.22 112 SER H C 1
ATOM 2590 O O . SER B 2 115 ? 21.417 60.955 57.682 1.00 12.60 112 SER H O 1
ATOM 2593 N N . SER B 2 116 ? 22.302 60.389 55.733 1.00 12.46 113 SER H N 1
ATOM 2594 C CA . SER B 2 116 ? 21.557 61.389 55.013 1.00 12.56 113 SER H CA 1
ATOM 2595 C C . SER B 2 116 ? 20.266 60.777 54.466 1.00 14.19 113 SER H C 1
ATOM 2596 O O . SER B 2 116 ? 19.550 61.403 53.671 1.00 15.64 113 SER H O 1
ATOM 2599 N N . ALA B 2 117 ? 19.896 59.563 54.904 1.00 13.69 114 ALA H N 1
ATOM 2600 C CA . ALA B 2 117 ? 18.636 58.933 54.486 1.00 15.21 114 ALA H CA 1
ATOM 2601 C C . ALA B 2 117 ? 17.488 59.531 55.304 1.00 14.32 114 ALA H C 1
ATOM 2602 O O . ALA B 2 117 ? 17.736 59.872 56.466 1.00 16.25 114 ALA H O 1
ATOM 2604 N N . LYS B 2 118 ? 16.247 59.697 54.813 1.00 14.42 115 LYS H N 1
ATOM 2605 C CA . LYS B 2 118 ? 15.166 60.326 55.604 1.00 15.86 115 LYS H CA 1
ATOM 2606 C C . LYS B 2 118 ? 14.381 59.438 56.555 1.00 12.05 115 LYS H C 1
ATOM 2607 O O . LYS B 2 118 ? 14.031 58.327 56.205 1.00 8.97 115 LYS H O 1
ATOM 2613 N N . THR B 2 119 ? 14.133 59.944 57.762 1.00 12.31 116 THR H N 1
ATOM 2614 C CA . THR B 2 119 ? 13.424 59.229 58.790 1.00 9.74 116 THR H CA 1
ATOM 2615 C C . THR B 2 119 ? 12.009 58.943 58.256 1.00 10.08 116 THR H C 1
ATOM 2616 O O . THR B 2 119 ? 11.386 59.732 57.566 1.00 8.05 116 THR H O 1
ATOM 2620 N N . THR B 2 120 ? 11.607 57.676 58.405 1.00 10.19 117 THR H N 1
ATOM 2621 C CA . THR B 2 120 ? 10.382 57.133 57.887 1.00 12.61 117 THR H CA 1
ATOM 2622 C C . THR B 2 120 ? 9.662 56.356 59.007 1.00 14.66 117 THR H C 1
ATOM 2623 O O . THR B 2 120 ? 10.263 55.433 59.614 1.00 15.82 117 THR H O 1
ATOM 2627 N N . PRO B 2 121 ? 8.442 56.746 59.382 1.00 12.40 118 PRO H N 1
ATOM 2628 C CA . PRO B 2 121 ? 7.624 56.035 60.332 1.00 12.26 118 PRO H CA 1
ATOM 2629 C C . PRO B 2 121 ? 7.107 54.694 59.830 1.00 15.11 118 PRO H C 1
ATOM 2630 O O . PRO B 2 121 ? 6.752 54.575 58.643 1.00 16.35 118 PRO H O 1
ATOM 2634 N N . PRO B 2 122 ? 7.029 53.695 60.732 1.00 15.24 119 PRO H N 1
ATOM 2635 C CA . PRO B 2 122 ? 6.521 52.349 60.453 1.00 15.37 119 PRO H CA 1
ATOM 2636 C C . PRO B 2 122 ? 5.082 52.321 60.058 1.00 14.29 119 PRO H C 1
ATOM 2637 O O . PRO B 2 122 ? 4.307 53.188 60.512 1.00 13.03 119 PRO H O 1
ATOM 2641 N N . SER B 2 123 ? 4.745 51.262 59.305 1.00 12.61 120 SER H N 1
ATOM 2642 C CA . SER B 2 123 ? 3.316 50.961 59.125 1.00 8.49 120 SER H CA 1
ATOM 2643 C C . SER B 2 123 ? 3.186 49.745 60.049 1.00 6.77 120 SER H C 1
ATOM 2644 O O . SER B 2 123 ? 4.021 48.827 59.942 1.00 2.00 120 SER H O 1
ATOM 2647 N N . VAL B 2 124 ? 2.282 49.685 61.031 1.00 3.92 121 VAL H N 1
ATOM 2648 C CA . VAL B 2 124 ? 2.308 48.478 61.845 1.00 5.39 121 VAL H CA 1
ATOM 2649 C C . VAL B 2 124 ? 1.017 47.750 61.604 1.00 3.59 121 VAL H C 1
ATOM 2650 O O . VAL B 2 124 ? -0.090 48.302 61.497 1.00 2.00 121 VAL H O 1
ATOM 2654 N N . TYR B 2 125 ? 1.206 46.466 61.418 1.00 3.31 122 TYR H N 1
ATOM 2655 C CA . TYR B 2 125 ? 0.063 45.620 61.102 1.00 5.63 122 TYR H CA 1
ATOM 2656 C C . TYR B 2 125 ? -0.193 44.503 62.126 1.00 5.34 122 TYR H C 1
ATOM 2657 O O . TYR B 2 125 ? 0.700 43.773 62.573 1.00 4.64 122 TYR H O 1
ATOM 2666 N N . PRO B 2 126 ? -1.434 44.388 62.570 1.00 4.63 123 PRO H N 1
ATOM 2667 C CA . PRO B 2 126 ? -1.897 43.318 63.421 1.00 3.67 123 PRO H CA 1
ATOM 2668 C C . PRO B 2 126 ? -2.027 41.961 62.717 1.00 8.01 123 PRO H C 1
ATOM 2669 O O . PRO B 2 126 ? -2.559 41.862 61.566 1.00 8.49 123 PRO H O 1
ATOM 2673 N N . LEU B 2 127 ? -1.543 40.925 63.434 1.00 2.00 124 LEU H N 1
ATOM 2674 C CA . LEU B 2 127 ? -1.601 39.569 62.926 1.00 4.37 124 LEU H CA 1
ATOM 2675 C C . LEU B 2 127 ? -2.429 38.779 63.924 1.00 4.72 124 LEU H C 1
ATOM 2676 O O . LEU B 2 127 ? -2.026 38.434 65.043 1.00 2.00 124 LEU H O 1
ATOM 2681 N N . ALA B 2 128 ? -3.692 38.655 63.529 1.00 6.82 125 ALA H N 1
ATOM 2682 C CA . ALA B 2 128 ? -4.712 37.899 64.228 1.00 6.81 125 ALA H CA 1
ATOM 2683 C C . ALA B 2 128 ? -4.775 36.525 63.591 1.00 10.47 125 ALA H C 1
ATOM 2684 O O . ALA B 2 128 ? -4.272 36.413 62.465 1.00 12.50 125 ALA H O 1
ATOM 2686 N N . PRO B 2 129 ? -5.318 35.462 64.253 1.00 15.74 126 PRO H N 1
ATOM 2687 C CA . PRO B 2 129 ? -5.480 34.120 63.738 1.00 14.76 126 PRO H CA 1
ATOM 2688 C C . PRO B 2 129 ? -6.639 34.077 62.780 1.00 19.19 126 PRO H C 1
ATOM 2689 O O . PRO B 2 129 ? -7.705 34.628 63.123 1.00 20.92 126 PRO H O 1
ATOM 2693 N N . GLY B 2 130 ? -6.454 33.465 61.723 1.00 23.79 127 GLY H N 1
ATOM 2694 N N . SER B 2 131 ? -5.889 26.914 75.724 1.00 20.55 134 SER H N 1
ATOM 2695 C CA . SER B 2 131 ? -4.567 26.369 75.529 1.00 19.08 134 SER H CA 1
ATOM 2696 C C . SER B 2 131 ? -3.810 27.633 75.133 1.00 14.94 134 SER H C 1
ATOM 2697 O O . SER B 2 131 ? -3.987 28.597 75.884 1.00 8.58 134 SER H O 1
ATOM 2700 N N . MET B 2 132 ? -3.104 27.772 74.001 1.00 15.22 135 MET H N 1
ATOM 2701 C CA . MET B 2 132 ? -2.279 28.938 73.746 1.00 14.44 135 MET H CA 1
ATOM 2702 C C . MET B 2 132 ? -2.592 29.467 72.354 1.00 14.57 135 MET H C 1
ATOM 2703 O O . MET B 2 132 ? -2.971 28.656 71.513 1.00 15.68 135 MET H O 1
ATOM 2708 N N . VAL B 2 133 ? -2.492 30.786 72.082 1.00 11.92 136 VAL H N 1
ATOM 2709 C CA . VAL B 2 133 ? -2.823 31.444 70.807 1.00 7.26 136 VAL H CA 1
ATOM 2710 C C . VAL B 2 133 ? -1.606 32.347 70.591 1.00 8.29 136 VAL H C 1
ATOM 2711 O O . VAL B 2 133 ? -1.138 32.975 71.567 1.00 8.94 136 VAL H O 1
ATOM 2715 N N . THR B 2 134 ? -1.096 32.416 69.360 1.00 5.27 137 THR H N 1
ATOM 2716 C CA . THR B 2 134 ? 0.018 33.294 69.035 1.00 6.65 137 THR H CA 1
ATOM 2717 C C . THR B 2 134 ? -0.537 34.418 68.144 1.00 7.31 137 THR H C 1
ATOM 2718 O O . THR B 2 134 ? -1.330 34.207 67.207 1.00 6.25 137 THR H O 1
ATOM 2722 N N . LEU B 2 135 ? -0.212 35.629 68.610 1.00 5.58 138 LEU H N 1
ATOM 2723 C CA . LEU B 2 135 ? -0.600 36.899 68.023 1.00 4.71 138 LEU H CA 1
ATOM 2724 C C . LEU B 2 135 ? 0.622 37.663 67.597 1.00 2.00 138 LEU H C 1
ATOM 2725 O O . LEU B 2 135 ? 1.713 37.527 68.183 1.00 2.00 138 LEU H O 1
ATOM 2730 N N . GLY B 2 136 ? 0.442 38.497 66.601 1.00 2.00 139 GLY H N 1
ATOM 2731 C CA . GLY B 2 136 ? 1.572 39.228 66.090 1.00 2.20 139 GLY H CA 1
ATOM 2732 C C . GLY B 2 136 ? 1.285 40.675 65.738 1.00 2.61 139 GLY H C 1
ATOM 2733 O O . GLY B 2 136 ? 0.148 41.124 65.734 1.00 3.30 139 GLY H O 1
ATOM 2734 N N . CYS B 2 137 ? 2.357 41.389 65.470 1.00 3.98 140 CYS H N 1
ATOM 2735 C CA . CYS B 2 137 ? 2.348 42.726 64.986 1.00 6.69 140 CYS H CA 1
ATOM 2736 C C . CYS B 2 137 ? 3.491 42.750 63.940 1.00 5.34 140 CYS H C 1
ATOM 2737 O O . CYS B 2 137 ? 4.632 42.409 64.261 1.00 2.59 140 CYS H O 1
ATOM 2740 N N . LEU B 2 138 ? 3.289 43.144 62.680 1.00 6.50 141 LEU H N 1
ATOM 2741 C CA . LEU B 2 138 ? 4.322 43.163 61.639 1.00 5.41 141 LEU H CA 1
ATOM 2742 C C . LEU B 2 138 ? 4.625 44.646 61.460 1.00 8.02 141 LEU H C 1
ATOM 2743 O O . LEU B 2 138 ? 3.707 45.436 61.182 1.00 9.62 141 LEU H O 1
ATOM 2748 N N . VAL B 2 139 ? 5.862 45.068 61.590 1.00 7.67 142 VAL H N 1
ATOM 2749 C CA . VAL B 2 139 ? 6.173 46.494 61.535 1.00 11.32 142 VAL H CA 1
ATOM 2750 C C . VAL B 2 139 ? 6.976 46.737 60.240 1.00 10.93 142 VAL H C 1
ATOM 2751 O O . VAL B 2 139 ? 8.105 46.273 60.092 1.00 12.63 142 VAL H O 1
ATOM 2755 N N . LYS B 2 140 ? 6.471 47.485 59.273 1.00 11.91 143 LYS H N 1
ATOM 2756 C CA . LYS B 2 140 ? 7.070 47.525 57.958 1.00 10.82 143 LYS H CA 1
ATOM 2757 C C . LYS B 2 140 ? 7.471 48.889 57.412 1.00 8.94 143 LYS H C 1
ATOM 2758 O O . LYS B 2 140 ? 6.769 49.887 57.591 1.00 12.21 143 LYS H O 1
ATOM 2764 N N . GLY B 2 141 ? 8.666 48.951 56.821 1.00 10.50 144 GLY H N 1
ATOM 2765 C CA . GLY B 2 141 ? 9.184 50.142 56.147 1.00 8.42 144 GLY H CA 1
ATOM 2766 C C . GLY B 2 141 ? 9.606 51.301 57.054 1.00 7.85 144 GLY H C 1
ATOM 2767 O O . GLY B 2 141 ? 9.102 52.411 56.912 1.00 7.84 144 GLY H O 1
ATOM 2768 N N . TYR B 2 142 ? 10.461 51.168 58.037 1.00 4.75 145 TYR H N 1
ATOM 2769 C CA . TYR B 2 142 ? 10.836 52.344 58.807 1.00 7.12 145 TYR H CA 1
ATOM 2770 C C . TYR B 2 142 ? 12.306 52.582 58.555 1.00 4.31 145 TYR H C 1
ATOM 2771 O O . TYR B 2 142 ? 12.972 51.705 58.026 1.00 7.04 145 TYR H O 1
ATOM 2780 N N . PHE B 2 143 ? 12.831 53.747 58.843 1.00 6.26 146 PHE H N 1
ATOM 2781 C CA . PHE B 2 143 ? 14.262 54.028 58.878 1.00 5.40 146 PHE H CA 1
ATOM 2782 C C . PHE B 2 143 ? 14.320 55.232 59.803 1.00 5.41 146 PHE H C 1
ATOM 2783 O O . PHE B 2 143 ? 13.392 56.070 59.792 1.00 2.26 146 PHE H O 1
ATOM 2791 N N . PRO B 2 144 ? 15.320 55.365 60.681 1.00 3.66 147 PRO H N 1
ATOM 2792 C CA . PRO B 2 144 ? 16.279 54.329 61.045 1.00 4.36 147 PRO H CA 1
ATOM 2793 C C . PRO B 2 144 ? 15.793 53.371 62.145 1.00 6.34 147 PRO H C 1
ATOM 2794 O O . PRO B 2 144 ? 14.593 53.284 62.500 1.00 4.22 147 PRO H O 1
ATOM 2798 N N . GLU B 2 145 ? 16.778 52.618 62.605 1.00 5.97 148 GLU H N 1
ATOM 2799 C CA . GLU B 2 145 ? 16.649 51.793 63.790 1.00 9.78 148 GLU H CA 1
ATOM 2800 C C . GLU B 2 145 ? 17.044 52.731 64.913 1.00 9.51 148 GLU H C 1
ATOM 2801 O O . GLU B 2 145 ? 17.920 53.559 64.629 1.00 6.96 148 GLU H O 1
ATOM 2807 N N . PRO B 2 146 ? 16.572 52.670 66.170 1.00 11.34 149 PRO H N 1
ATOM 2808 C CA . PRO B 2 146 ? 15.729 51.608 66.723 1.00 13.57 149 PRO H CA 1
ATOM 2809 C C . PRO B 2 146 ? 14.204 51.789 66.666 1.00 16.26 149 PRO H C 1
ATOM 2810 O O . PRO B 2 146 ? 13.693 52.842 66.246 1.00 16.14 149 PRO H O 1
ATOM 2814 N N . VAL B 2 147 ? 13.473 50.723 67.010 1.00 14.46 150 VAL H N 1
ATOM 2815 C CA . VAL B 2 147 ? 12.007 50.748 67.119 1.00 13.05 150 VAL H CA 1
ATOM 2816 C C . VAL B 2 147 ? 11.820 49.921 68.391 1.00 11.54 150 VAL H C 1
ATOM 2817 O O . VAL B 2 147 ? 12.546 48.939 68.586 1.00 12.19 150 VAL H O 1
ATOM 2821 N N . THR B 2 148 ? 10.946 50.276 69.309 1.00 10.15 151 THR H N 1
ATOM 2822 C CA . THR B 2 148 ? 10.679 49.442 70.448 1.00 4.99 151 THR H CA 1
ATOM 2823 C C . THR B 2 148 ? 9.263 48.975 70.276 1.00 7.32 151 THR H C 1
ATOM 2824 O O . THR B 2 148 ? 8.354 49.751 69.976 1.00 9.25 151 THR H O 1
ATOM 2828 N N . VAL B 2 149 ? 9.079 47.682 70.495 1.00 7.68 152 VAL H N 1
ATOM 2829 C CA . VAL B 2 149 ? 7.784 47.024 70.441 1.00 6.93 152 VAL H CA 1
ATOM 2830 C C . VAL B 2 149 ? 7.532 46.515 71.854 1.00 5.84 152 VAL H C 1
ATOM 2831 O O . VAL B 2 149 ? 8.482 46.033 72.477 1.00 6.21 152 VAL H O 1
ATOM 2835 N N . THR B 2 150 ? 6.337 46.649 72.382 1.00 3.79 153 THR H N 1
ATOM 2836 C CA . THR B 2 150 ? 5.933 46.054 73.631 1.00 6.17 153 THR H CA 1
ATOM 2837 C C . THR B 2 150 ? 4.492 45.569 73.366 1.00 6.79 153 THR H C 1
ATOM 2838 O O . THR B 2 150 ? 3.852 45.836 72.328 1.00 6.63 153 THR H O 1
ATOM 2842 N N . TRP B 2 151 ? 3.960 44.862 74.346 1.00 8.17 154 TRP H N 1
ATOM 2843 C CA . TRP B 2 151 ? 2.637 44.268 74.308 1.00 9.70 154 TRP H CA 1
ATOM 2844 C C . TRP B 2 151 ? 2.003 44.747 75.598 1.00 8.93 154 TRP H C 1
ATOM 2845 O O . TRP B 2 151 ? 2.598 44.659 76.673 1.00 11.23 154 TRP H O 1
ATOM 2856 N N . ASN B 2 152 ? 0.863 45.410 75.482 1.00 8.29 155 ASN H N 1
ATOM 2857 C CA . ASN B 2 152 ? 0.113 45.994 76.577 1.00 8.95 155 ASN H CA 1
ATOM 2858 C C . ASN B 2 152 ? 0.981 46.850 77.501 1.00 10.80 155 ASN H C 1
ATOM 2859 O O . ASN B 2 152 ? 1.122 46.679 78.724 1.00 10.53 155 ASN H O 1
ATOM 2864 N N . SER B 2 153 ? 1.616 47.781 76.806 1.00 11.40 156 SER H N 1
ATOM 2865 C CA . SER B 2 153 ? 2.562 48.719 77.356 1.00 14.39 156 SER H CA 1
ATOM 2866 C C . SER B 2 153 ? 3.497 48.029 78.338 1.00 16.80 156 SER H C 1
ATOM 2867 O O . SER B 2 153 ? 3.737 48.488 79.464 1.00 21.56 156 SER H O 1
ATOM 2870 N N . GLY B 2 154 ? 3.930 46.832 77.934 1.00 13.94 157 GLY H N 1
ATOM 2871 C CA . GLY B 2 154 ? 4.939 46.171 78.714 1.00 13.87 157 GLY H CA 1
ATOM 2872 C C . GLY B 2 154 ? 4.372 45.320 79.803 1.00 11.97 157 GLY H C 1
ATOM 2873 O O . GLY B 2 154 ? 5.143 44.511 80.289 1.00 12.93 157 GLY H O 1
ATOM 2874 N N . SER B 2 155 ? 3.111 45.332 80.223 1.00 12.80 158 SER H N 1
ATOM 2875 C CA . SER B 2 155 ? 2.747 44.376 81.266 1.00 14.77 158 SER H CA 1
ATOM 2876 C C . SER B 2 155 ? 2.609 42.956 80.755 1.00 16.36 158 SER H C 1
ATOM 2877 O O . SER B 2 155 ? 2.326 42.035 81.516 1.00 17.55 158 SER H O 1
ATOM 2880 N N . LEU B 2 156 ? 2.866 42.691 79.486 1.00 20.18 159 LEU H N 1
ATOM 2881 C CA . LEU B 2 156 ? 2.736 41.365 78.937 1.00 21.01 159 LEU H CA 1
ATOM 2882 C C . LEU B 2 156 ? 4.102 41.193 78.355 1.00 20.63 159 LEU H C 1
ATOM 2883 O O . LEU B 2 156 ? 4.435 41.639 77.251 1.00 23.05 159 LEU H O 1
ATOM 2888 N N . SER B 2 157 ? 4.898 40.695 79.271 1.00 17.94 160 SER H N 1
ATOM 2889 C CA . SER B 2 157 ? 6.278 40.374 79.021 1.00 17.78 160 SER H CA 1
ATOM 2890 C C . SER B 2 157 ? 6.523 38.931 78.569 1.00 17.54 160 SER H C 1
ATOM 2891 O O . SER B 2 157 ? 7.273 38.687 77.622 1.00 20.68 160 SER H O 1
ATOM 2894 N N . SER B 2 158 ? 5.957 37.910 79.210 1.00 16.23 161 SER H N 1
ATOM 2895 C CA . SER B 2 158 ? 6.142 36.489 78.862 1.00 11.14 161 SER H CA 1
ATOM 2896 C C . SER B 2 158 ? 5.646 36.021 77.504 1.00 6.16 161 SER H C 1
ATOM 2897 O O . SER B 2 158 ? 4.647 36.488 77.000 1.00 6.27 161 SER H O 1
ATOM 2900 N N . GLY B 2 159 ? 6.221 35.002 76.924 1.00 3.46 162 GLY H N 1
ATOM 2901 C CA . GLY B 2 159 ? 5.743 34.496 75.654 1.00 5.34 162 GLY H CA 1
ATOM 2902 C C . GLY B 2 159 ? 6.028 35.384 74.444 1.00 5.37 162 GLY H C 1
ATOM 2903 O O . GLY B 2 159 ? 5.494 35.099 73.361 1.00 3.98 162 GLY H O 1
ATOM 2904 N N . VAL B 2 160 ? 6.856 36.425 74.597 1.00 2.89 163 VAL H N 1
ATOM 2905 C CA . VAL B 2 160 ? 7.046 37.430 73.549 1.00 6.21 163 VAL H CA 1
ATOM 2906 C C . VAL B 2 160 ? 8.305 37.182 72.739 1.00 9.00 163 VAL H C 1
ATOM 2907 O O . VAL B 2 160 ? 9.266 36.587 73.282 1.00 9.00 163 VAL H O 1
ATOM 2911 N N . HIS B 2 161 ? 8.336 37.527 71.436 1.00 9.17 164 HIS H N 1
ATOM 2912 C CA . HIS B 2 161 ? 9.598 37.455 70.706 1.00 11.82 164 HIS H CA 1
ATOM 2913 C C . HIS B 2 161 ? 9.581 38.475 69.628 1.00 8.76 164 HIS H C 1
ATOM 2914 O O . HIS B 2 161 ? 8.653 38.491 68.828 1.00 11.51 164 HIS H O 1
ATOM 2921 N N . THR B 2 162 ? 10.605 39.290 69.577 1.00 9.88 165 THR H N 1
ATOM 2922 C CA . THR B 2 162 ? 10.734 40.258 68.508 1.00 9.52 165 THR H CA 1
ATOM 2923 C C . THR B 2 162 ? 11.911 39.785 67.666 1.00 6.15 165 THR H C 1
ATOM 2924 O O . THR B 2 162 ? 12.955 39.453 68.200 1.00 7.27 165 THR H O 1
ATOM 2928 N N . PHE B 2 163 ? 11.775 39.643 66.381 1.00 2.43 166 PHE H N 1
ATOM 2929 C CA . PHE B 2 163 ? 12.882 39.141 65.604 1.00 5.82 166 PHE H CA 1
ATOM 2930 C C . PHE B 2 163 ? 13.695 40.350 65.213 1.00 7.84 166 PHE H C 1
ATOM 2931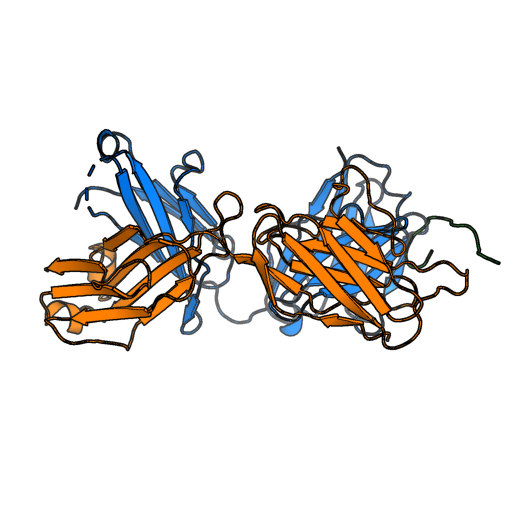 O O . PHE B 2 163 ? 13.132 41.460 65.171 1.00 8.97 166 PHE H O 1
ATOM 2939 N N . PRO B 2 164 ? 15.010 40.261 65.051 1.00 7.44 167 PRO H N 1
ATOM 2940 C CA . PRO B 2 164 ? 15.823 41.345 64.547 1.00 9.69 167 PRO H CA 1
ATOM 2941 C C . PRO B 2 164 ? 15.270 41.968 63.282 1.00 11.74 167 PRO H C 1
ATOM 2942 O O . PRO B 2 164 ? 14.692 41.247 62.452 1.00 14.43 167 PRO H O 1
ATOM 2946 N N . ALA B 2 165 ? 15.368 43.292 63.142 1.00 12.91 168 ALA H N 1
ATOM 2947 C CA . ALA B 2 165 ? 15.010 43.968 61.877 1.00 13.87 168 ALA H CA 1
ATOM 2948 C C . ALA B 2 165 ? 15.816 43.524 60.641 1.00 13.32 168 ALA H C 1
ATOM 2949 O O . ALA B 2 165 ? 17.011 43.219 60.694 1.00 12.64 168 ALA H O 1
ATOM 2951 N N . VAL B 2 166 ? 15.196 43.380 59.479 1.00 15.29 169 VAL H N 1
ATOM 2952 C CA . VAL B 2 166 ? 15.982 43.112 58.287 1.00 16.17 169 VAL H CA 1
ATOM 2953 C C . VAL B 2 166 ? 15.842 44.383 57.450 1.00 16.22 169 VAL H C 1
ATOM 2954 O O . VAL B 2 166 ? 14.891 45.150 57.535 1.00 13.33 169 VAL H O 1
ATOM 2958 N N . LEU B 2 167 ? 16.893 44.654 56.731 1.00 18.37 170 LEU H N 1
ATOM 2959 C CA . LEU B 2 167 ? 16.955 45.810 55.901 1.00 22.11 170 LEU H CA 1
ATOM 2960 C C . LEU B 2 167 ? 16.575 45.293 54.547 1.00 25.66 170 LEU H C 1
ATOM 2961 O O . LEU B 2 167 ? 17.047 44.212 54.192 1.00 31.03 170 LEU H O 1
ATOM 2966 N N . GLN B 2 168 ? 15.710 45.935 53.794 1.00 26.50 171 GLN H N 1
ATOM 2967 C CA . GLN B 2 168 ? 15.480 45.540 52.423 1.00 30.00 171 GLN H CA 1
ATOM 2968 C C . GLN B 2 168 ? 14.907 46.820 51.847 1.00 30.81 171 GLN H C 1
ATOM 2969 O O . GLN B 2 168 ? 13.887 47.365 52.297 1.00 29.55 171 GLN H O 1
ATOM 2975 N N . SER B 2 169 ? 15.694 47.320 50.892 1.00 32.32 172 SER H N 1
ATOM 2976 C CA . SER B 2 169 ? 15.590 48.648 50.272 1.00 34.77 172 SER H CA 1
ATOM 2977 C C . SER B 2 169 ? 16.433 49.471 51.250 1.00 33.03 172 SER H C 1
ATOM 2978 O O . SER B 2 169 ? 17.387 48.941 51.839 1.00 31.67 172 SER H O 1
ATOM 2981 N N . ASP B 2 170 ? 16.071 50.757 51.400 1.00 33.89 173 ASP H N 1
ATOM 2982 C CA . ASP B 2 170 ? 16.575 51.678 52.407 1.00 32.42 173 ASP H CA 1
ATOM 2983 C C . ASP B 2 170 ? 15.873 51.402 53.745 1.00 29.21 173 ASP H C 1
ATOM 2984 O O . ASP B 2 170 ? 16.271 51.984 54.765 1.00 28.66 173 ASP H O 1
ATOM 2989 N N . LEU B 2 171 ? 14.872 50.500 53.755 1.00 22.92 174 LEU H N 1
ATOM 2990 C CA . LEU B 2 171 ? 13.967 50.401 54.882 1.00 17.85 174 LEU H CA 1
ATOM 2991 C C . LEU B 2 171 ? 14.071 49.121 55.696 1.00 16.00 174 LEU H C 1
ATOM 2992 O O . LEU B 2 171 ? 14.486 48.078 55.185 1.00 10.93 174 LEU H O 1
ATOM 2997 N N . TYR B 2 172 ? 13.690 49.193 56.964 1.00 14.22 175 TYR H N 1
ATOM 2998 C CA . TYR B 2 172 ? 13.661 48.015 57.841 1.00 13.22 175 TYR H CA 1
ATOM 2999 C C . TYR B 2 172 ? 12.266 47.409 58.032 1.00 11.50 175 TYR H C 1
ATOM 3000 O O . TYR B 2 172 ? 11.211 48.065 57.826 1.00 9.03 175 TYR H O 1
ATOM 3009 N N . THR B 2 173 ? 12.221 46.115 58.360 1.00 7.98 176 THR H N 1
ATOM 3010 C CA . THR B 2 173 ? 11.003 45.469 58.788 1.00 5.42 176 THR H CA 1
ATOM 3011 C C . THR B 2 173 ? 11.292 44.512 59.946 1.00 6.17 176 THR H C 1
ATOM 3012 O O . THR B 2 173 ? 12.389 43.946 59.999 1.00 3.74 176 THR H O 1
ATOM 3016 N N . LEU B 2 174 ? 10.362 44.279 60.888 1.00 7.70 177 LEU H N 1
ATOM 3017 C CA . LEU B 2 174 ? 10.574 43.325 61.987 1.00 8.26 177 LEU H CA 1
ATOM 3018 C C . LEU B 2 174 ? 9.203 42.884 62.443 1.00 5.14 177 LEU H C 1
ATOM 3019 O O . LEU B 2 174 ? 8.229 43.615 62.236 1.00 2.27 177 LEU H O 1
ATOM 3024 N N . SER B 2 175 ? 9.154 41.718 63.080 1.00 5.03 178 SER H N 1
ATOM 3025 C CA . SER B 2 175 ? 7.927 41.163 63.599 1.00 6.42 178 SER H CA 1
ATOM 3026 C C . SER B 2 175 ? 8.063 40.987 65.106 1.00 5.35 178 SER H C 1
ATOM 3027 O O . SER B 2 175 ? 9.193 40.926 65.604 1.00 3.34 178 SER H O 1
ATOM 3030 N N . SER B 2 176 ? 6.956 40.969 65.846 1.00 4.10 179 SER H N 1
ATOM 3031 C CA . SER B 2 176 ? 7.000 40.605 67.245 1.00 6.09 179 SER H CA 1
ATOM 3032 C C . SER B 2 176 ? 5.826 39.627 67.462 1.00 7.80 179 SER H C 1
ATOM 3033 O O . SER B 2 176 ? 4.762 39.773 66.815 1.00 5.71 179 SER H O 1
ATOM 3036 N N . SER B 2 177 ? 5.943 38.622 68.343 1.00 5.71 180 SER H N 1
ATOM 3037 C CA . SER B 2 177 ? 4.826 37.705 68.545 1.00 4.82 180 SER H CA 1
ATOM 3038 C C . SER B 2 177 ? 4.563 37.502 70.031 1.00 4.26 180 SER H C 1
ATOM 3039 O O . SER B 2 177 ? 5.533 37.552 70.804 1.00 5.41 180 SER H O 1
ATOM 3042 N N . VAL B 2 178 ? 3.343 37.204 70.464 1.00 3.84 181 VAL H N 1
ATOM 3043 C CA . VAL B 2 178 ? 3.079 36.986 71.863 1.00 3.25 181 VAL H CA 1
ATOM 3044 C C . VAL B 2 178 ? 2.160 35.782 71.924 1.00 2.46 181 VAL H C 1
ATOM 3045 O O . VAL B 2 178 ? 1.258 35.637 71.087 1.00 2.43 181 VAL H O 1
ATOM 3049 N N . THR B 2 179 ? 2.443 34.837 72.814 1.00 5.14 182 THR H N 1
ATOM 3050 C CA . THR B 2 179 ? 1.578 33.697 72.997 1.00 5.05 182 THR H CA 1
ATOM 3051 C C . THR B 2 179 ? 0.904 33.842 74.323 1.00 5.62 182 THR H C 1
ATOM 3052 O O . THR B 2 179 ? 1.554 33.970 75.358 1.00 11.46 182 THR H O 1
ATOM 3056 N N . VAL B 2 180 ? -0.410 33.774 74.286 1.00 9.95 183 VAL H N 1
ATOM 3057 C CA . VAL B 2 180 ? -1.310 33.978 75.414 1.00 9.57 183 VAL H CA 1
ATOM 3058 C C . VAL B 2 180 ? -2.227 32.733 75.484 1.00 12.70 183 VAL H C 1
ATOM 3059 O O . VAL B 2 180 ? -2.242 31.943 74.519 1.00 8.24 183 VAL H O 1
ATOM 3063 N N . PRO B 2 181 ? -2.884 32.459 76.640 1.00 11.56 184 PRO H N 1
ATOM 3064 C CA . PRO B 2 181 ? -3.908 31.451 76.809 1.00 10.43 184 PRO H CA 1
ATOM 3065 C C . PRO B 2 181 ? -5.168 31.658 75.972 1.00 11.38 184 PRO H C 1
ATOM 3066 O O . PRO B 2 181 ? -5.746 32.733 75.978 1.00 13.20 184 PRO H O 1
ATOM 3070 N N . SER B 2 182 ? -5.695 30.673 75.271 1.00 10.08 185 SER H N 1
ATOM 3071 C CA . SER B 2 182 ? -6.866 30.797 74.447 1.00 10.37 185 SER H CA 1
ATOM 3072 C C . SER B 2 182 ? -8.058 31.405 75.141 1.00 13.48 185 SER H C 1
ATOM 3073 O O . SER B 2 182 ? -8.648 32.326 74.591 1.00 16.36 185 SER H O 1
ATOM 3076 N N . SER B 2 183 ? -8.392 30.972 76.364 1.00 13.42 186 SER H N 1
ATOM 3077 C CA . SER B 2 183 ? -9.522 31.516 77.091 1.00 13.59 186 SER H CA 1
ATOM 3078 C C . SER B 2 183 ? -9.447 32.977 77.495 1.00 15.29 186 SER H C 1
ATOM 3079 O O . SER B 2 183 ? -10.474 33.509 77.912 1.00 17.69 186 SER H O 1
ATOM 3082 N N . PRO B 2 184 ? -8.259 33.585 77.617 1.00 15.04 187 PRO H N 1
ATOM 3083 C CA . PRO B 2 184 ? -7.957 34.970 77.301 1.00 14.83 187 PRO H CA 1
ATOM 3084 C C . PRO B 2 184 ? -8.153 35.733 75.981 1.00 14.64 187 PRO H C 1
ATOM 3085 O O . PRO B 2 184 ? -8.732 36.820 76.048 1.00 16.12 187 PRO H O 1
ATOM 3089 N N . ARG B 2 185 ? -7.770 35.371 74.759 1.00 13.92 188 ARG H N 1
ATOM 3090 C CA . ARG B 2 185 ? -7.973 36.288 73.646 1.00 13.14 188 ARG H CA 1
ATOM 3091 C C . ARG B 2 185 ? -9.291 35.849 73.044 1.00 12.66 188 ARG H C 1
ATOM 3092 O O . ARG B 2 185 ? -9.472 34.643 72.908 1.00 14.34 188 ARG H O 1
ATOM 3100 N N . PRO B 2 186 ? -10.262 36.680 72.646 1.00 10.00 189 PRO H N 1
ATOM 3101 C CA . PRO B 2 186 ? -10.254 38.119 72.817 1.00 10.17 189 PRO H CA 1
ATOM 3102 C C . PRO B 2 186 ? -10.801 38.670 74.108 1.00 10.61 189 PRO H C 1
ATOM 3103 O O . PRO B 2 186 ? -10.955 39.884 74.166 1.00 12.69 189 PRO H O 1
ATOM 3107 N N . SER B 2 187 ? -11.098 37.915 75.146 1.00 13.27 190 SER H N 1
ATOM 3108 C CA . SER B 2 187 ? -11.753 38.463 76.342 1.00 17.71 190 SER H CA 1
ATOM 3109 C C . SER B 2 187 ? -10.934 39.630 76.929 1.00 18.24 190 SER H C 1
ATOM 3110 O O . SER B 2 187 ? -11.349 40.791 77.057 1.00 18.47 190 SER H O 1
ATOM 3113 N N . GLU B 2 188 ? -9.653 39.302 77.092 1.00 18.34 191 GLU H N 1
ATOM 3114 C CA . GLU B 2 188 ? -8.627 40.160 77.649 1.00 16.57 191 GLU H CA 1
ATOM 3115 C C . GLU B 2 188 ? -7.747 40.679 76.507 1.00 16.14 191 GLU H C 1
ATOM 3116 O O . GLU B 2 188 ? -7.027 39.946 75.829 1.00 16.51 191 GLU H O 1
ATOM 3122 N N . THR B 2 189 ? -7.956 41.959 76.222 1.00 14.57 192 THR H N 1
ATOM 3123 C CA . THR B 2 189 ? -7.335 42.679 75.128 1.00 11.84 192 THR H CA 1
ATOM 3124 C C . THR B 2 189 ? -5.842 42.566 75.020 1.00 11.52 192 THR H C 1
ATOM 3125 O O . THR B 2 189 ? -5.152 42.816 76.006 1.00 11.16 192 THR H O 1
ATOM 3129 N N . VAL B 2 190 ? -5.361 42.266 73.807 1.00 9.39 193 VAL H N 1
ATOM 3130 C CA . VAL B 2 190 ? -3.932 42.231 73.526 1.00 7.82 193 VAL H CA 1
ATOM 3131 C C . VAL B 2 190 ? -3.636 43.416 72.580 1.00 6.14 193 VAL H C 1
ATOM 3132 O O . VAL B 2 190 ? -4.214 43.525 71.498 1.00 4.33 193 VAL H O 1
ATOM 3136 N N . THR B 2 191 ? -2.745 44.340 72.919 1.00 5.35 194 THR H N 1
ATOM 3137 C CA . THR B 2 191 ? -2.430 45.445 72.043 1.00 4.56 194 THR H CA 1
ATOM 3138 C C . THR B 2 191 ? -0.925 45.418 71.892 1.00 4.62 194 THR H C 1
ATOM 3139 O O . THR B 2 191 ? -0.159 45.179 72.821 1.00 7.29 194 THR H O 1
ATOM 3143 N N . CYS B 2 192 ? -0.517 45.637 70.666 1.00 4.42 195 CYS H N 1
ATOM 3144 C CA . CYS B 2 192 ? 0.871 45.818 70.297 1.00 4.75 195 CYS H CA 1
ATOM 3145 C C . CYS B 2 192 ? 1.229 47.304 70.345 1.00 2.21 195 CYS H C 1
ATOM 3146 O O . CYS B 2 192 ? 0.419 48.091 69.867 1.00 4.62 195 CYS H O 1
ATOM 3149 N N . ASN B 2 193 ? 2.329 47.808 70.921 1.00 3.31 196 ASN H N 1
ATOM 3150 C CA . ASN B 2 193 ? 2.641 49.247 70.990 1.00 4.04 196 ASN H CA 1
ATOM 3151 C C . ASN B 2 193 ? 3.993 49.425 70.340 1.00 5.03 196 ASN H C 1
ATOM 3152 O O . ASN B 2 193 ? 4.909 48.673 70.687 1.00 4.79 196 ASN H O 1
ATOM 3157 N N . VAL B 2 194 ? 4.198 50.350 69.410 1.00 3.45 197 VAL H N 1
ATOM 3158 C CA . VAL B 2 194 ? 5.481 50.466 68.734 1.00 6.02 197 VAL H CA 1
ATOM 3159 C C . VAL B 2 194 ? 5.874 51.935 68.734 1.00 3.53 197 VAL H C 1
ATOM 3160 O O . VAL B 2 194 ? 5.173 52.799 68.190 1.00 2.00 197 VAL H O 1
ATOM 3164 N N . ALA B 2 195 ? 6.994 52.247 69.342 1.00 3.96 198 ALA H N 1
ATOM 3165 C CA . ALA B 2 195 ? 7.448 53.635 69.431 1.00 2.00 198 ALA H CA 1
ATOM 3166 C C . ALA B 2 195 ? 8.643 53.711 68.521 1.00 2.00 198 ALA H C 1
ATOM 3167 O O . ALA B 2 195 ? 9.478 52.838 68.591 1.00 2.00 198 ALA H O 1
ATOM 3169 N N . HIS B 2 196 ? 8.805 54.662 67.627 1.00 6.16 199 HIS H N 1
ATOM 3170 C CA . HIS B 2 196 ? 9.991 54.762 66.768 1.00 5.46 199 HIS H CA 1
ATOM 3171 C C . HIS B 2 196 ? 10.483 56.157 67.159 1.00 7.40 199 HIS H C 1
ATOM 3172 O O . HIS B 2 196 ? 9.886 57.169 66.756 1.00 10.31 199 HIS H O 1
ATOM 3179 N N . PRO B 2 197 ? 11.542 56.283 67.948 1.00 9.37 200 PRO H N 1
ATOM 3180 C CA . PRO B 2 197 ? 12.050 57.545 68.462 1.00 7.64 200 PRO H CA 1
ATOM 3181 C C . PRO B 2 197 ? 12.442 58.572 67.391 1.00 7.75 200 PRO H C 1
ATOM 3182 O O . PRO B 2 197 ? 12.133 59.779 67.471 1.00 4.34 200 PRO H O 1
ATOM 3186 N N . ALA B 2 198 ? 13.120 58.117 66.344 1.00 5.66 201 ALA H N 1
ATOM 3187 C CA . ALA B 2 198 ? 13.553 59.017 65.298 1.00 5.89 201 ALA H CA 1
ATOM 3188 C C . ALA B 2 198 ? 12.489 59.754 64.530 1.00 4.67 201 ALA H C 1
ATOM 3189 O O . ALA B 2 198 ? 12.769 60.798 63.971 1.00 2.00 201 ALA H O 1
ATOM 3191 N N . SER B 2 199 ? 11.280 59.229 64.423 1.00 5.93 202 SER H N 1
ATOM 3192 C CA . SER B 2 199 ? 10.241 59.947 63.774 1.00 3.22 202 SER H CA 1
ATOM 3193 C C . SER B 2 199 ? 9.310 60.413 64.881 1.00 4.51 202 SER H C 1
ATOM 3194 O O . SER B 2 199 ? 8.201 60.836 64.572 1.00 7.16 202 SER H O 1
ATOM 3197 N N . SER B 2 200 ? 9.606 60.363 66.179 1.00 2.54 203 SER H N 1
ATOM 3198 C CA . SER B 2 200 ? 8.659 60.757 67.238 1.00 2.00 203 SER H CA 1
ATOM 3199 C C . SER B 2 200 ? 7.247 60.189 67.107 1.00 2.50 203 SER H C 1
ATOM 3200 O O . SER B 2 200 ? 6.226 60.836 67.317 1.00 4.61 203 SER H O 1
ATOM 3203 N N . THR B 2 201 ? 7.142 58.904 66.790 1.00 6.02 204 THR H N 1
ATOM 3204 C CA . THR B 2 201 ? 5.844 58.276 66.552 1.00 6.05 204 THR H CA 1
ATOM 3205 C C . THR B 2 201 ? 5.622 57.129 67.533 1.00 3.49 204 THR H C 1
ATOM 3206 O O . THR B 2 201 ? 6.586 56.468 67.924 1.00 2.83 204 THR H O 1
ATOM 3210 N N . LYS B 2 202 ? 4.402 56.897 67.999 1.00 2.00 205 LYS H N 1
ATOM 3211 C CA . LYS B 2 202 ? 4.148 55.744 68.815 1.00 2.41 205 LYS H CA 1
ATOM 3212 C C . LYS B 2 202 ? 2.811 55.270 68.276 1.00 4.05 205 LYS H C 1
ATOM 3213 O O . LYS B 2 202 ? 1.867 56.077 68.285 1.00 5.64 205 LYS H O 1
ATOM 3219 N N . VAL B 2 203 ? 2.687 54.062 67.731 1.00 2.00 206 VAL H N 1
ATOM 3220 C CA . VAL B 2 203 ? 1.391 53.499 67.289 1.00 5.04 206 VAL H CA 1
ATOM 3221 C C . VAL B 2 203 ? 0.941 52.328 68.214 1.00 6.61 206 VAL H C 1
ATOM 3222 O O . VAL B 2 203 ? 1.751 51.504 68.682 1.00 6.26 206 VAL H O 1
ATOM 3226 N N . ASP B 2 204 ? -0.333 52.199 68.553 1.00 6.31 207 ASP H N 1
ATOM 3227 C CA . ASP B 2 204 ? -0.824 51.110 69.384 1.00 10.01 207 ASP H CA 1
ATOM 3228 C C . ASP B 2 204 ? -1.874 50.390 68.541 1.00 10.45 207 ASP H C 1
ATOM 3229 O O . ASP B 2 204 ? -2.796 51.055 68.039 1.00 8.99 207 ASP H O 1
ATOM 3234 N N . LYS B 2 205 ? -1.704 49.062 68.319 1.00 9.52 208 LYS H N 1
ATOM 3235 C CA . LYS B 2 205 ? -2.601 48.212 67.511 1.00 7.43 208 LYS H CA 1
ATOM 3236 C C . LYS B 2 205 ? -3.241 47.122 68.313 1.00 5.53 208 LYS H C 1
ATOM 3237 O O . LYS B 2 205 ? -2.547 46.245 68.816 1.00 8.33 208 LYS H O 1
ATOM 3243 N N . LYS B 2 206 ? -4.540 47.131 68.537 1.00 10.36 209 LYS H N 1
ATOM 3244 C CA . LYS B 2 206 ? -5.193 46.079 69.321 1.00 7.32 209 LYS H CA 1
ATOM 3245 C C . LYS B 2 206 ? -5.524 44.921 68.405 1.00 5.60 209 LYS H C 1
ATOM 3246 O O . LYS B 2 206 ? -6.138 45.179 67.370 1.00 9.09 209 LYS H O 1
ATOM 3252 N N . ILE B 2 207 ? -5.157 43.675 68.701 1.00 5.54 210 ILE H N 1
ATOM 3253 C CA . ILE B 2 207 ? -5.429 42.528 67.833 1.00 2.43 210 ILE H CA 1
ATOM 3254 C C . ILE B 2 207 ? -6.858 42.116 68.039 1.00 3.57 210 ILE H C 1
ATOM 3255 O O . ILE B 2 207 ? -7.271 41.799 69.150 1.00 4.28 210 ILE H O 1
ATOM 3260 N N . VAL B 2 208 ? -7.673 42.157 66.984 1.00 6.88 211 VAL H N 1
ATOM 3261 C CA . VAL B 2 208 ? -9.065 41.774 67.118 1.00 7.61 211 VAL H CA 1
ATOM 3262 C C . VAL B 2 208 ? -9.315 40.557 66.255 1.00 11.29 211 VAL H C 1
ATOM 3263 O O . VAL B 2 208 ? -8.630 40.365 65.247 1.00 12.37 211 VAL H O 1
ATOM 3267 N N . PRO B 2 209 ? -10.225 39.648 66.607 1.00 15.82 212 PRO H N 1
ATOM 3268 C CA . PRO B 2 209 ? -10.610 38.553 65.732 1.00 17.70 212 PRO H CA 1
ATOM 3269 C C . PRO B 2 209 ? -11.037 39.091 64.379 1.00 21.60 212 PRO H C 1
ATOM 3270 O O . PRO B 2 209 ? -11.693 40.145 64.293 1.00 22.41 212 PRO H O 1
ATOM 3274 N N . ARG B 2 210 ? -10.502 38.396 63.387 1.00 23.73 213 ARG H N 1
ATOM 3275 C CA . ARG B 2 210 ? -10.767 38.755 62.014 1.00 25.52 213 ARG H CA 1
ATOM 3276 C C . ARG B 2 210 ? -12.010 38.005 61.541 1.00 27.94 213 ARG H C 1
ATOM 3277 O O . ARG B 2 210 ? -12.763 38.626 60.782 1.00 29.86 213 ARG H O 1
ATOM 3286 N N . VAL C 3 3 ? 48.965 52.508 86.339 1.00 15.04 3 VAL P N 1
ATOM 3287 C CA . VAL C 3 3 ? 48.110 51.483 85.745 1.00 13.52 3 VAL P CA 1
ATOM 3288 C C . VAL C 3 3 ? 47.602 52.315 84.564 1.00 11.90 3 VAL P C 1
ATOM 3289 O O . VAL C 3 3 ? 47.062 53.405 84.778 1.00 12.07 3 VAL P O 1
ATOM 3293 N N . PRO C 3 4 ? 47.886 51.933 83.323 1.00 10.94 4 PRO P N 1
ATOM 3294 C CA . PRO C 3 4 ? 47.530 52.683 82.117 1.00 10.85 4 PRO P CA 1
ATOM 3295 C C . PRO C 3 4 ? 46.061 53.071 82.125 1.00 9.91 4 PRO P C 1
ATOM 3296 O O . PRO C 3 4 ? 45.248 52.233 82.505 1.00 10.36 4 PRO P O 1
ATOM 3300 N N . GLY C 3 5 ? 45.669 54.305 81.780 1.00 9.49 5 GLY P N 1
ATOM 3301 C CA . GLY C 3 5 ? 44.253 54.652 81.758 1.00 5.10 5 GLY P CA 1
ATOM 3302 C C . GLY C 3 5 ? 43.574 54.632 83.101 1.00 4.43 5 GLY P C 1
ATOM 3303 O O . GLY C 3 5 ? 42.401 54.301 83.084 1.00 7.95 5 GLY P O 1
ATOM 3304 N N . SER C 3 6 ? 44.102 55.000 84.274 1.00 7.63 6 SER P N 1
ATOM 3305 C CA . SER C 3 6 ? 43.351 54.702 85.500 1.00 8.92 6 SER P CA 1
ATOM 3306 C C . SER C 3 6 ? 43.205 55.475 86.811 1.00 6.51 6 SER P C 1
ATOM 3307 O O . SER C 3 6 ? 42.216 55.231 87.544 1.00 13.60 6 SER P O 1
ATOM 3310 N N . GLN C 3 7 ? 44.076 56.366 87.214 1.00 6.45 7 GLN P N 1
ATOM 3311 C CA . GLN C 3 7 ? 44.075 56.956 88.572 1.00 8.66 7 GLN P CA 1
ATOM 3312 C C . GLN C 3 7 ? 44.237 55.926 89.693 1.00 9.38 7 GLN P C 1
ATOM 3313 O O . GLN C 3 7 ? 44.155 56.255 90.877 1.00 8.09 7 GLN P O 1
ATOM 3319 N N . HIS C 3 8 ? 44.419 54.632 89.418 1.00 12.64 8 HIS P N 1
ATOM 3320 C CA . HIS C 3 8 ? 44.740 53.706 90.497 1.00 16.99 8 HIS P CA 1
ATOM 3321 C C . HIS C 3 8 ? 46.225 53.381 90.429 1.00 14.20 8 HIS P C 1
ATOM 3322 O O . HIS C 3 8 ? 46.926 53.680 89.460 1.00 15.09 8 HIS P O 1
ATOM 3329 N N . ILE C 3 9 ? 46.665 52.833 91.548 1.00 13.91 9 ILE P N 1
ATOM 3330 C CA . ILE C 3 9 ? 48.036 52.508 91.873 1.00 13.67 9 ILE P CA 1
ATOM 3331 C C . ILE C 3 9 ? 48.104 50.976 91.861 1.00 14.02 9 ILE P C 1
ATOM 3332 O O . ILE C 3 9 ? 47.070 50.281 91.939 1.00 11.66 9 ILE P O 1
ATOM 3337 N N . ASP C 3 10 ? 49.312 50.439 91.721 1.00 11.05 10 ASP P N 1
ATOM 3338 C CA . ASP C 3 10 ? 49.551 49.007 91.731 1.00 13.53 10 ASP P CA 1
ATOM 3339 C C . ASP C 3 10 ? 51.011 48.845 92.090 1.00 14.62 10 ASP P C 1
ATOM 3340 O O . ASP C 3 10 ? 51.757 49.813 91.901 1.00 12.46 10 ASP P O 1
ATOM 3345 N N . SER C 3 11 ? 51.458 47.690 92.602 1.00 15.36 11 SER P N 1
ATOM 3346 C CA . SER C 3 11 ? 52.873 47.550 92.908 1.00 17.78 11 SER P CA 1
ATOM 3347 C C . SER C 3 11 ? 53.636 46.941 91.728 1.00 20.52 11 SER P C 1
ATOM 3348 O O . SER C 3 11 ? 53.058 46.290 90.855 1.00 20.66 11 SER P O 1
ATOM 3351 N N . GLN C 3 12 ? 54.943 47.184 91.643 1.00 22.31 12 GLN P N 1
ATOM 3352 C CA . GLN C 3 12 ? 55.769 46.615 90.595 1.00 22.32 12 GLN P CA 1
ATOM 3353 C C . GLN C 3 12 ? 56.046 45.165 90.943 1.00 22.15 12 GLN P C 1
ATOM 3354 O O . GLN C 3 12 ? 55.854 44.768 92.097 1.00 22.93 12 GLN P O 1
ATOM 3360 N N . LYS C 3 13 ? 56.593 44.429 89.980 1.00 19.93 13 LYS P N 1
ATOM 3361 C CA . LYS C 3 13 ? 56.901 43.029 90.158 1.00 20.68 13 LYS P CA 1
ATOM 3362 C C . LYS C 3 13 ? 58.330 42.724 89.784 1.00 19.25 13 LYS P C 1
ATOM 3363 O O . LYS C 3 13 ? 58.627 42.838 88.591 1.00 18.10 13 LYS P O 1
ATOM 3369 N N . LYS C 3 14 ? 59.187 42.417 90.778 1.00 19.31 14 LYS P N 1
ATOM 3370 C CA . LYS C 3 14 ? 60.576 42.054 90.506 1.00 22.55 14 LYS P CA 1
ATOM 3371 C C . LYS C 3 14 ? 60.675 40.683 89.865 1.00 21.97 14 LYS P C 1
ATOM 3372 O O . LYS C 3 14 ? 61.549 40.518 89.023 1.00 22.98 14 LYS P O 1
#

B-factor: mean 13.11, std 8.82, range [2.0, 55.55]

Foldseek 3Di:
DWAKAKPDQEAADAAQAKDKIKIFINFFQQAPVRFWFKFKWWAAVPGDTDTADTRFFHGDPPHDPQWTKDDHGTMIMIMRGGDHLQSFTWMKMWTVRDPPIDIYPTYGYAYQDDWDFWDKDKDWADPVQVVVQKTKIKMKGDFTPDPDKDKFKAFPRHTDDPQKDKDKDRQDRPRRGIMMMIIRMDRNVVVVVTFKIKIWMDDVVDPDIPIDMDTD/DWAFEKDAEAEAAAQAKDKMKTAIPDDQLQPWKKWKWWQADPPGIDTAWIARSNVQRTGGDVVNPDQWDWGDDNVRRMIMIMGGRHDQVRFTWMWMFTDDPHRPYIHPTYGYGHDPDDFAAWDKDWDADCKGKTKIKTDFGDDDDKDKDKPVPPQPPQKDKDDWDQDDNGTIIMMMHMDDPVVPPVPWIKMWMAGVVVRDIDIGIHHHD/DPPDPDDDDDDD

Nearest PDB structures (foldseek):
  1tet-assembly1_H  TM=1.005E+00  e=4.786E-43  Mus musculus
  1zea-assembly1_H  TM=9.873E-01  e=2.150E-39  Mus musculus
  2zpk-assembly2_I  TM=8.801E-01  e=5.674E-36  Mus musculus
  6p8d-assembly2_D  TM=8.506E-01  e=1.579E-32  Mus musculus
  7w71-assembly1_I  TM=7.018E-01  e=1.294E-33  Mus musculus

Solvent-accessible surface area: 19680 Å² total

Secondary structure (P-SEA, 3-state):
ccccccccbbbbcccbbbbbbbbbcccccccbbbbbbbbcccbbbbbcccccccccbbbbcccccccbbbbbbccccbbbbbbcccccccbbbbbbbbccccccccccbbbbbbccbbbbbbbcccccccbbbbbbbbccccccbbbbbcccccccccccccccccccccccbbbbbbbbccccccbbbbbbbbbccccbbbbbbbccc/cbbbbbcccbbbbcccbbbbbbbbbcccccccccccccbbbbbcccccccccccccccccccccccccccccccbbbbbbccccccccbbbbbbbccccccccccbbbbbbbccbbbbbbbbbcccaaaaaacbbbbbbbbccccccbbbbbbbcccccccccbbbbbcccccccbbbbbbbbbbccaaaaaaccbbbbbbbcccccccccccccc/cccccbbbbbcc